Protein AF-A0A350YGI4-F1 (afdb_monomer)

Nearest PDB structures (foldseek):
  2v0o-assembly2_C  TM=2.510E-01  e=1.007E+00  Homo sapiens
  6h2f-assembly1_H  TM=2.003E-01  e=8.026E+00  Aeromonas hydrophila subsp. hydrophila AL09-71
  8r5s-assembly1_B  TM=1.679E-01  e=8.026E+00  unidentified

Foldseek 3Di:
DPDLVVLLVVLQVVLCVVCVVVVHHADPALLSSLVVLVVVVCVLLLLVANPQLQAFDDFDDQPQPVVLLVVLVVQLVVLLVQADPVLVVCLVVLVVQVPPPQNPPDDDQQQRPVPRHGSPDDPVNNVVSVVSNVSCPSNVVSLVSNLVSLVVRLVSLVVSLVNLVRLQRNNVVDDPVVCVVSVNDLVSLCVQFVDVVLSVQLVVLNVQLVVLSVQLNVLSVLLSVVSVVCNVCVSPDDPPPSNVVSVVSNVVSSVVNVVSSVSSVVSVVSSCPSNVVSSCVVSVPPCSVVSSVCSVCSVVVVVVVVVVVVVVVVVVVVVVVVVVVLLVLLVVQQVVFVLLQVQLQVQQCLQPPLDQKGWGTWHAPDSPGDPHIFGKIWHHPDSVNPPTDIDGCVVDPDPQSVLSSVLSSVLSVCLVVPPQEDEAECSDDPVPPPRLVSCLPRVVVVCVVSNYHYHYHDPPPVSLVSNCVVCVVVVDWRWDWDDPDVVVDIDIDGPPPPLVVLLVQLVVQLQDPDQVSVLVSLVSLLVSLLVLLLLLVQVVCVVVPNVPRDSCVCPPPHCVVCLVVSLVSPPPDPCLSVQSVQLNVQSVCSNDPDRGHDSVSSVSSSVSSVVSCVVRVD

Solvent-accessible surface area (backbone atoms only — not comparable to full-atom values): 33927 Å² total; per-residue (Å²): 112,96,46,70,70,47,42,49,52,50,44,38,52,50,54,40,55,50,31,50,76,69,75,41,88,63,57,95,48,48,61,56,36,32,49,53,51,51,51,52,48,50,57,51,35,42,72,76,46,49,66,73,35,68,46,56,48,74,70,61,84,80,76,71,66,60,67,59,41,52,50,29,49,53,50,30,56,54,39,52,72,75,48,59,69,67,59,67,74,40,42,67,60,49,52,56,60,72,65,43,83,85,69,72,87,85,72,71,68,34,55,27,90,88,79,69,41,74,58,58,48,29,73,70,52,49,50,51,45,52,49,53,49,58,70,39,50,64,33,53,52,26,51,52,49,33,52,50,45,48,51,55,46,48,53,49,50,49,52,35,54,60,32,49,68,42,39,52,30,40,60,78,72,50,53,72,66,62,36,49,77,51,63,56,44,71,69,54,49,47,73,55,29,85,57,55,67,49,54,52,49,32,54,52,35,52,52,52,40,54,52,36,50,52,52,29,54,50,32,44,53,53,30,47,51,45,52,51,53,43,64,78,36,53,94,78,59,78,70,58,65,64,42,52,53,31,50,52,45,31,55,53,35,46,56,52,33,54,55,42,52,51,55,34,48,53,36,48,52,67,42,44,56,55,40,48,52,50,41,24,62,78,57,70,47,73,66,49,66,58,50,36,54,47,51,69,35,50,69,61,50,46,55,53,52,50,54,49,52,54,50,54,50,50,51,55,51,50,57,50,50,53,52,51,49,53,53,50,54,43,50,55,50,51,52,52,29,52,57,50,19,57,40,23,35,53,41,35,43,36,42,52,60,77,48,32,64,40,73,59,37,45,42,61,71,39,91,84,46,87,86,48,70,39,47,36,21,31,43,21,92,39,66,85,46,53,84,52,47,77,43,53,38,89,82,69,51,50,74,69,51,49,49,49,47,52,50,13,46,52,50,31,50,40,60,73,71,61,45,68,55,48,79,36,75,49,82,65,58,86,86,48,68,90,35,45,65,27,41,59,42,52,40,48,50,52,40,48,73,73,62,26,47,81,43,80,46,66,88,45,64,66,60,56,48,51,37,48,65,74,39,42,94,72,69,63,87,66,72,46,84,44,68,90,40,89,87,84,40,77,42,81,41,66,72,84,55,61,58,65,53,37,54,54,60,21,65,76,29,30,77,49,90,50,66,65,47,28,21,53,18,22,42,36,48,43,52,37,53,40,49,51,43,38,54,54,52,28,52,51,39,39,74,74,68,39,84,78,58,48,66,71,82,49,65,97,60,56,55,82,83,51,41,67,65,43,42,72,68,40,73,92,42,92,59,47,41,56,45,55,50,50,29,51,60,48,24,60,44,19,80,46,102,51,81,54,58,50,52,66,50,48,51,48,27,53,50,47,50,53,51,50,43,57,73,72,76,105

Mean predicted aligned error: 18.17 Å

Secondary structure (DSSP, 8-state):
--SHHHHHHHHHHHHHHHHHHTTPPPPSSHHHHHHHHHHHHHHHHHHH--GGGG--PPPPPP---HHHHHHHHHHHHHHHHHS-HHHHHHHHHHHHHHT-GGGSS-PPPB--TTT--TT-B-HHHHHHHHHHHHHHHHHHHHHHHHHHHHHHHHHHHHHHHHHHHHHS-HHHHS-HHHHHHTT--HHHHHHH-S-HHHHHHHHHHHHHHHHHHHHHHHHHHHHHHHHHHHHHTTTT---HHHHHHHHHHHHHHHHHHHHHHHHHHHHHHHHHHHHHHHHHHHHT-TTHHHHHHHHH-HHHHHHHHHHHHHHHHHHHHHHHHHHHHHHHHHHHHHHHHHHHHHHHHHHHHHHSTT-SEEEEEEEESSTT-SS-EEEEEEE-SSTT--SPEEEEHHHH--HHHHHHHHHHHHHHHHHHTT-SEEEEESSS-TT-TTTHHHIIIIIHHHHHHTT-EEEEE-S-HHHHHHHHHHTGGGT---EEEEEEETTTEEEEEETT-HHHHHHHHHHHHTT-S-HHHHHHHHHHHHHHHHHHHHHHHHHHHHHTT-TT--GGGGTT--HHHHHHHHHHH--S-TTHHHHHHHHHHHHSSTTTTSPPPPHHHHHHHHHHHHHHHHHHT-

pLDDT: mean 87.05, std 8.18, range [54.84, 96.88]

Radius of gyration: 60.34 Å; Cα contacts (8 Å, |Δi|>4): 623; chains: 1; bounding box: 85×115×172 Å

Sequence (618 aa):
SKSMTDLERNLLAATTAFLQNLSIPPQELRDQQADQIEQELRDRQGKSFPLDLFARSTLSAWTGNLSVLNHSIKNFLAERAKINEETRRLVDLFKAALSISELSDGHSDIDCPLCGTADALTRFRIDVIREQVKNTEAYQTAEKSIKLAVQEIDTSLSMLSDSLEGTLPKCLRVSSHARRKRGFTIARLRELVPDDSVVSEWVSRSRLMVREHTSLKKSIAVARTCLHKMIDLLNIWDDSTTLFLALNKVTAEQSSYEKINQLYGQASQSLAGPLKGVVEESTKTKGWDELIVLARNPARLWDALQKMAEYDLKIKNLDKALKEIDTGNGKVADEKFSEMSSDVKTWWDYLRPCEPTFFEAVQRRSTKARRNIDIKVGLAANEDRSNPKFRDAIAVFSQSQLHCLGLSMFLARSVQEKAGFIILDDPVLASDDDFRPNFASTVIEGLLNEGVQVIVLTQDHSSWKDIGHRWEHKNVAQFQIVRNDPVLGTEIRNQNDGLATMLAKASSIIKSHDIEQRKDGATIIRQAVERFGKELLVRKRCADGDSMASITDYDGKTFGEFSNSVYQLLTRDAAHPGKLRAAYTYVTPGPHDDTPPSTTQLSMALGDLKKLKRDYLD

Structure (mmCIF, N/CA/C/O backbone):
data_AF-A0A350YGI4-F1
#
_entry.id   AF-A0A350YGI4-F1
#
loop_
_atom_site.group_PDB
_atom_site.id
_atom_site.type_symbol
_atom_site.label_atom_id
_atom_site.label_alt_id
_atom_site.label_comp_id
_atom_site.label_asym_id
_atom_site.label_entity_id
_atom_site.label_seq_id
_atom_site.pdbx_PDB_ins_code
_atom_site.Cartn_x
_atom_site.Cartn_y
_atom_site.Cartn_z
_atom_site.occupancy
_atom_site.B_iso_or_equiv
_atom_site.auth_seq_id
_atom_site.auth_comp_id
_atom_site.auth_asym_id
_atom_site.auth_atom_id
_atom_site.pdbx_PDB_model_num
ATOM 1 N N . SER A 1 1 ? -11.377 21.800 -14.223 1.00 62.00 1 SER A N 1
ATOM 2 C CA . SER A 1 1 ? -11.977 21.835 -15.573 1.00 62.00 1 SER A CA 1
ATOM 3 C C . SER A 1 1 ? -13.054 20.775 -15.675 1.00 62.00 1 SER A C 1
ATOM 5 O O . SER A 1 1 ? -12.848 19.710 -15.110 1.00 62.00 1 SER A O 1
ATOM 7 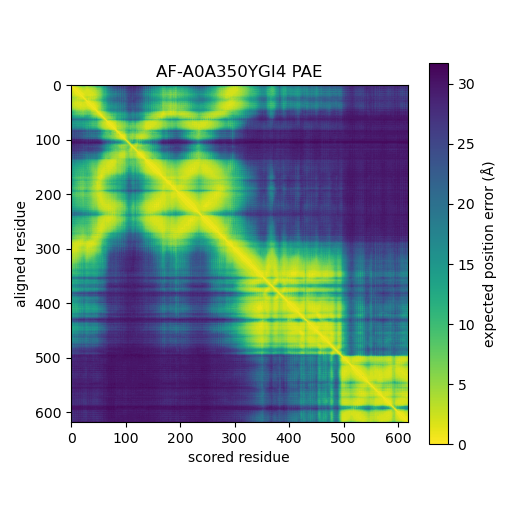N N . LYS A 1 2 ? -14.201 21.056 -16.310 1.00 77.25 2 LYS A N 1
ATOM 8 C CA . LYS A 1 2 ? -15.313 20.088 -16.424 1.00 77.25 2 LYS A CA 1
ATOM 9 C C . LYS A 1 2 ? -15.176 19.174 -17.649 1.00 77.25 2 LYS A C 1
ATOM 11 O O . LYS A 1 2 ? -15.769 18.104 -17.676 1.00 77.25 2 LYS A O 1
ATOM 16 N N . SER A 1 3 ? -14.357 19.572 -18.620 1.00 88.19 3 SER A N 1
ATOM 17 C CA . SER A 1 3 ? -14.031 18.822 -19.834 1.00 88.19 3 SER A CA 1
ATOM 18 C C . SER A 1 3 ? -12.552 18.990 -20.210 1.00 88.19 3 SER A C 1
ATOM 20 O O . SER A 1 3 ? -11.892 19.924 -19.736 1.00 88.19 3 SER A O 1
ATOM 22 N N . MET A 1 4 ? -12.044 18.129 -21.100 1.00 88.56 4 MET A N 1
ATOM 23 C CA . MET A 1 4 ? -10.710 18.275 -21.701 1.00 88.56 4 MET A CA 1
ATOM 24 C C . MET A 1 4 ? -10.573 19.623 -22.428 1.00 88.56 4 MET A C 1
ATOM 26 O O . MET A 1 4 ? -9.585 20.326 -22.239 1.00 88.56 4 MET A O 1
ATOM 30 N N . THR A 1 5 ? -11.612 20.053 -23.146 1.00 89.94 5 THR A N 1
ATOM 31 C CA . THR A 1 5 ? -11.666 21.366 -23.809 1.00 89.94 5 THR A CA 1
ATOM 32 C C . THR A 1 5 ? -11.569 22.541 -22.832 1.00 89.94 5 THR A C 1
ATOM 34 O O . THR A 1 5 ? -10.941 23.553 -23.137 1.00 89.94 5 THR A O 1
ATOM 37 N N . ASP A 1 6 ? -12.135 22.423 -21.626 1.00 90.50 6 ASP A N 1
ATOM 38 C CA . ASP A 1 6 ? -11.976 23.458 -20.595 1.00 90.50 6 ASP A CA 1
ATOM 39 C C . ASP A 1 6 ? -10.561 23.465 -20.005 1.00 90.50 6 ASP A C 1
ATOM 41 O O . ASP A 1 6 ? -10.057 24.519 -19.628 1.00 90.50 6 ASP A O 1
ATOM 45 N N . LEU A 1 7 ? -9.916 22.298 -19.893 1.00 91.44 7 LEU A N 1
ATOM 46 C CA . LEU A 1 7 ? -8.529 22.200 -19.440 1.00 91.44 7 LEU A CA 1
ATOM 47 C C . LEU A 1 7 ? -7.585 22.878 -20.428 1.00 91.44 7 LEU A C 1
ATOM 49 O O . LEU A 1 7 ? -6.754 23.677 -20.009 1.00 91.44 7 LEU A O 1
ATOM 53 N N . GLU A 1 8 ? -7.748 22.607 -21.718 1.00 91.44 8 GLU A N 1
ATOM 54 C CA . GLU A 1 8 ? -6.948 23.237 -22.765 1.00 91.44 8 GLU A CA 1
ATOM 55 C C . GLU A 1 8 ? -7.138 24.753 -22.794 1.00 91.44 8 GLU A C 1
ATOM 57 O O . GLU A 1 8 ? -6.152 25.485 -22.854 1.00 91.44 8 GLU A O 1
ATOM 62 N N . ARG A 1 9 ? -8.383 25.231 -22.658 1.00 92.19 9 ARG A N 1
ATOM 63 C CA . ARG A 1 9 ? -8.683 26.667 -22.560 1.00 92.19 9 ARG A CA 1
ATOM 64 C C . ARG A 1 9 ? -8.012 27.311 -21.345 1.00 92.19 9 ARG A C 1
ATOM 66 O O . ARG A 1 9 ? -7.443 28.392 -21.461 1.00 92.19 9 ARG A O 1
ATOM 73 N N . ASN A 1 10 ? -8.054 26.648 -20.190 1.00 92.19 10 ASN A N 1
ATOM 74 C CA . ASN A 1 10 ? -7.432 27.151 -18.963 1.00 92.19 10 ASN A CA 1
ATOM 75 C C . ASN A 1 10 ? -5.902 27.147 -19.045 1.00 92.19 10 ASN A C 1
ATOM 77 O O . ASN A 1 10 ? -5.275 28.092 -18.575 1.00 92.19 10 ASN A O 1
ATOM 81 N N . LEU A 1 11 ? -5.303 26.120 -19.655 1.00 92.38 11 LEU A N 1
ATOM 82 C CA . LEU A 1 11 ? -3.862 26.072 -19.904 1.00 92.38 11 LEU A CA 1
ATOM 83 C C . LEU A 1 11 ? -3.431 27.196 -20.846 1.00 92.38 11 LEU A C 1
ATOM 85 O O . LEU A 1 11 ? -2.478 27.894 -20.523 1.00 92.38 11 LEU A O 1
ATOM 89 N N . LEU A 1 12 ? -4.165 27.417 -21.942 1.00 93.31 12 LEU A N 1
ATOM 90 C CA . LEU A 1 12 ? -3.911 28.524 -22.864 1.00 93.31 12 LEU A CA 1
ATOM 91 C C . LEU A 1 12 ? -4.023 29.884 -22.159 1.00 93.31 12 LEU A C 1
ATOM 93 O O . LEU A 1 12 ? -3.164 30.745 -22.331 1.00 93.31 12 LEU A O 1
ATOM 97 N N . ALA A 1 13 ? -5.050 30.086 -21.329 1.00 93.50 13 ALA A N 1
ATOM 98 C CA . ALA A 1 13 ? -5.198 31.314 -20.550 1.00 93.50 13 ALA A CA 1
ATOM 99 C C . ALA A 1 13 ? -4.044 31.505 -19.549 1.00 93.50 13 ALA A C 1
ATOM 101 O O . ALA A 1 13 ? -3.538 32.617 -19.399 1.00 93.50 13 ALA A O 1
ATOM 102 N N . ALA A 1 14 ? -3.594 30.427 -18.899 1.00 93.00 14 ALA A N 1
ATOM 103 C CA . ALA A 1 14 ? -2.477 30.459 -17.962 1.00 93.00 14 ALA A CA 1
ATOM 104 C C . ALA A 1 14 ? -1.150 30.798 -18.658 1.00 93.00 14 ALA A C 1
ATOM 106 O O . ALA A 1 14 ? -0.432 31.677 -18.184 1.00 93.00 14 ALA A O 1
ATOM 107 N N . THR A 1 15 ? -0.838 30.166 -19.795 1.00 94.50 15 THR A N 1
ATOM 108 C CA . THR A 1 15 ? 0.368 30.479 -20.581 1.00 94.50 15 THR A CA 1
ATOM 109 C C . THR A 1 15 ? 0.313 31.890 -21.171 1.00 94.50 15 THR A C 1
ATOM 111 O O . THR A 1 15 ? 1.327 32.585 -21.173 1.00 94.50 15 THR A O 1
ATOM 114 N N . THR A 1 16 ? -0.874 32.366 -21.562 1.00 94.50 16 THR A N 1
ATOM 115 C CA . THR A 1 16 ? -1.091 33.742 -22.040 1.00 94.50 16 THR A CA 1
ATOM 116 C C . THR A 1 16 ? -0.793 34.762 -20.941 1.00 94.50 16 THR A C 1
ATOM 118 O O . THR A 1 16 ? 0.024 35.659 -21.141 1.00 94.50 16 THR A O 1
ATOM 121 N N . ALA A 1 17 ? -1.414 34.611 -19.766 1.00 94.31 17 ALA A N 1
ATOM 122 C CA . ALA A 1 17 ? -1.199 35.505 -18.628 1.00 94.31 17 ALA A CA 1
ATOM 123 C C . ALA A 1 17 ? 0.266 35.489 -18.169 1.00 94.31 17 ALA A C 1
ATOM 125 O O . ALA A 1 17 ? 0.836 36.518 -17.807 1.00 94.31 17 ALA A O 1
ATOM 126 N N . PHE A 1 18 ? 0.894 34.317 -18.224 1.00 93.56 18 PHE A N 1
ATOM 127 C CA . PHE A 1 18 ? 2.299 34.157 -17.903 1.00 93.56 18 PHE A CA 1
ATOM 128 C C . PHE A 1 18 ? 3.213 34.921 -18.871 1.00 93.56 18 PHE A C 1
ATOM 130 O O . PHE A 1 18 ? 4.037 35.709 -18.417 1.00 93.56 18 PHE A O 1
ATOM 137 N N . LEU A 1 19 ? 3.037 34.767 -20.187 1.00 93.50 19 LEU A N 1
ATOM 138 C CA . LEU A 1 19 ? 3.810 35.505 -21.197 1.00 93.50 19 LEU A CA 1
ATOM 139 C C . LEU A 1 19 ? 3.591 37.023 -21.106 1.00 93.50 19 LEU A C 1
ATOM 141 O O . LEU A 1 19 ? 4.553 37.787 -21.191 1.00 93.50 19 LEU A O 1
ATOM 145 N N . GLN A 1 20 ? 2.357 37.463 -20.839 1.00 93.69 20 GLN A N 1
ATOM 146 C CA . GLN A 1 20 ? 2.038 38.875 -20.605 1.00 93.69 20 GLN A CA 1
ATOM 147 C C . GLN A 1 20 ? 2.779 39.445 -19.388 1.00 93.69 20 GLN A C 1
ATOM 149 O O . GLN A 1 20 ? 3.330 40.540 -19.474 1.00 93.69 20 GLN A O 1
ATOM 154 N N . ASN A 1 21 ? 2.872 38.692 -18.286 1.00 92.69 21 ASN A N 1
ATOM 155 C CA . ASN A 1 21 ? 3.658 39.092 -17.109 1.00 92.69 21 ASN A CA 1
ATOM 156 C C . ASN A 1 21 ? 5.163 39.204 -17.401 1.00 92.69 21 ASN A C 1
ATOM 158 O O . ASN A 1 21 ? 5.882 39.905 -16.690 1.00 92.69 21 ASN A O 1
ATOM 162 N N . LEU A 1 22 ? 5.650 38.517 -18.435 1.00 90.44 22 LEU A N 1
ATOM 163 C CA . LEU A 1 22 ? 7.030 38.612 -18.914 1.00 90.44 22 LEU A CA 1
ATOM 164 C C . LEU A 1 22 ? 7.217 39.704 -19.978 1.00 90.44 22 LEU A C 1
ATOM 166 O O . LEU A 1 22 ? 8.330 39.865 -20.475 1.00 90.44 22 LEU A O 1
ATOM 170 N N . SER A 1 23 ? 6.161 40.454 -20.312 1.00 92.69 23 SER A N 1
ATOM 171 C CA . SER A 1 23 ? 6.132 41.448 -21.392 1.00 92.69 23 SER A CA 1
ATOM 172 C C . SER A 1 23 ? 6.437 40.861 -22.778 1.00 92.69 23 SER A C 1
ATOM 174 O O . SER A 1 23 ? 6.967 41.554 -23.646 1.00 92.69 23 SER A O 1
ATOM 176 N N . ILE A 1 24 ? 6.102 39.585 -22.999 1.00 92.25 24 ILE A N 1
ATOM 177 C CA . ILE A 1 24 ? 6.249 38.896 -24.286 1.00 92.25 24 ILE A CA 1
ATOM 178 C C . ILE A 1 24 ? 4.864 38.804 -24.940 1.00 92.25 24 ILE A C 1
ATOM 180 O O . ILE A 1 24 ? 3.936 38.303 -24.300 1.00 92.25 24 ILE A O 1
ATOM 184 N N . PRO A 1 25 ? 4.684 39.256 -26.198 1.00 92.19 25 PRO A N 1
ATOM 185 C CA . PRO A 1 25 ? 3.403 39.131 -26.884 1.00 92.19 25 PRO A CA 1
ATOM 186 C C . PRO A 1 25 ? 3.075 37.641 -27.115 1.00 92.19 25 PRO A C 1
ATOM 188 O O . PRO A 1 25 ? 3.847 36.948 -27.789 1.00 92.19 25 PRO A O 1
ATOM 191 N N . PRO A 1 26 ? 1.966 37.124 -26.553 1.00 92.00 26 PRO A N 1
ATOM 192 C CA . PRO A 1 26 ? 1.618 35.713 -26.658 1.00 92.00 26 PRO A CA 1
ATOM 193 C C . PRO A 1 26 ? 1.122 35.367 -28.067 1.00 92.00 26 PRO A C 1
ATOM 195 O O . PRO A 1 26 ? 0.329 36.106 -28.649 1.00 92.00 26 PRO A O 1
ATOM 198 N N . GLN A 1 27 ? 1.570 34.233 -28.607 1.00 92.06 27 GLN A N 1
ATOM 199 C CA . GLN A 1 27 ? 1.040 33.674 -29.857 1.00 92.06 27 GLN A CA 1
ATOM 200 C C . GLN A 1 27 ? -0.354 33.055 -29.657 1.00 92.06 27 GLN A C 1
ATOM 202 O O . GLN A 1 27 ? -0.778 32.821 -28.529 1.00 92.06 27 GLN A O 1
ATOM 207 N N . GLU A 1 28 ? -1.092 32.796 -30.738 1.00 87.56 28 GLU A N 1
ATOM 208 C CA . GLU A 1 28 ? -2.490 32.339 -30.651 1.00 87.56 28 GLU A CA 1
ATOM 209 C C . GLU A 1 28 ? -2.624 30.886 -30.173 1.00 87.56 28 GLU A C 1
ATOM 211 O O . GLU A 1 28 ? -3.561 30.550 -29.446 1.00 87.56 28 GLU A O 1
ATOM 216 N N . LEU A 1 29 ? -1.688 30.015 -30.562 1.00 90.06 29 LEU A N 1
ATOM 217 C CA . LEU A 1 29 ? -1.738 28.593 -30.230 1.00 90.06 29 LEU A CA 1
ATOM 218 C C . LEU A 1 29 ? -0.967 28.285 -28.943 1.00 90.06 29 LEU A C 1
ATOM 220 O O . LEU A 1 29 ? 0.121 28.795 -28.694 1.00 90.06 29 LEU A O 1
ATOM 224 N N . ARG A 1 30 ? -1.498 27.361 -28.142 1.00 90.94 30 ARG A N 1
ATOM 225 C CA . ARG A 1 30 ? -0.885 26.922 -26.878 1.00 90.94 30 ARG A CA 1
ATOM 226 C C . ARG A 1 30 ? 0.520 26.344 -27.068 1.00 90.94 30 ARG A C 1
ATOM 228 O O . ARG A 1 30 ? 1.414 26.676 -26.300 1.00 90.94 30 ARG A O 1
ATOM 235 N N . ASP A 1 31 ? 0.719 25.487 -28.069 1.00 89.38 31 ASP A N 1
ATOM 236 C CA . ASP A 1 31 ? 2.020 24.836 -28.291 1.00 89.38 31 ASP A CA 1
ATOM 237 C C . ASP A 1 31 ? 3.087 25.863 -28.698 1.00 89.38 31 ASP A C 1
ATOM 239 O O . ASP A 1 31 ? 4.214 25.819 -28.217 1.00 89.38 31 ASP A O 1
ATOM 243 N N . GLN A 1 32 ? 2.681 26.868 -29.474 1.00 91.69 32 GLN A N 1
ATOM 244 C CA . GLN A 1 32 ? 3.494 28.033 -29.810 1.00 91.69 32 GLN A CA 1
ATOM 245 C C . GLN A 1 32 ? 3.832 28.889 -28.580 1.00 91.69 32 GLN A C 1
ATOM 247 O O . GLN A 1 32 ? 4.976 29.300 -28.405 1.00 91.69 32 GLN A O 1
ATOM 252 N N . GLN A 1 33 ? 2.867 29.130 -27.686 1.00 93.19 33 GLN A N 1
ATOM 253 C CA . GLN A 1 33 ? 3.138 29.805 -26.414 1.00 93.19 33 GLN A CA 1
ATOM 254 C C . GLN A 1 33 ? 4.095 28.990 -25.529 1.00 93.19 33 GLN A C 1
ATOM 256 O O . GLN A 1 33 ? 4.968 29.565 -24.884 1.00 93.19 33 GLN A O 1
ATOM 261 N N . ALA A 1 34 ? 3.982 27.658 -25.516 1.00 92.56 34 ALA A N 1
ATOM 262 C CA . ALA A 1 34 ? 4.926 26.790 -24.815 1.00 92.56 34 ALA A CA 1
ATOM 263 C C . ALA A 1 34 ? 6.344 26.897 -25.405 1.00 92.56 34 ALA A C 1
ATOM 265 O O . ALA A 1 34 ? 7.304 26.968 -24.639 1.00 92.56 34 ALA A O 1
ATOM 266 N N . ASP A 1 35 ? 6.478 26.991 -26.733 1.00 92.62 35 ASP A N 1
ATOM 267 C CA . ASP A 1 35 ? 7.762 27.253 -27.397 1.00 92.62 35 ASP A CA 1
ATOM 268 C C . ASP A 1 35 ? 8.332 28.634 -27.014 1.00 92.62 35 ASP A C 1
ATOM 270 O O . ASP A 1 35 ? 9.530 28.749 -26.752 1.00 92.62 35 ASP A O 1
ATOM 274 N N . GLN A 1 36 ? 7.493 29.677 -26.912 1.00 93.38 36 GLN A N 1
ATOM 275 C CA . GLN A 1 36 ? 7.917 31.008 -26.446 1.00 93.38 36 GLN A CA 1
ATOM 276 C C . GLN A 1 36 ? 8.424 30.975 -24.998 1.00 93.38 36 GLN A C 1
ATOM 278 O O . GLN A 1 36 ? 9.467 31.558 -24.698 1.00 93.38 36 GLN A O 1
ATOM 283 N N . ILE A 1 37 ? 7.707 30.282 -24.106 1.00 93.12 37 ILE A N 1
ATOM 284 C CA . ILE A 1 37 ? 8.109 30.125 -22.702 1.00 93.12 37 ILE A CA 1
ATOM 285 C C . ILE A 1 37 ? 9.420 29.339 -22.610 1.00 93.12 37 ILE A C 1
ATOM 287 O O . ILE A 1 37 ? 10.306 29.725 -21.851 1.00 93.12 37 ILE A O 1
ATOM 291 N N . GLU A 1 38 ? 9.576 28.269 -23.391 1.00 92.62 38 GLU A N 1
ATOM 292 C CA . GLU A 1 38 ? 10.807 27.477 -23.418 1.00 92.62 38 GLU A CA 1
ATOM 293 C C . GLU A 1 38 ? 11.998 28.271 -23.969 1.00 92.62 38 GLU A C 1
ATOM 295 O O . GLU A 1 38 ? 13.108 28.169 -23.442 1.00 92.62 38 GLU A O 1
ATOM 300 N N . GLN A 1 39 ? 11.787 29.083 -25.003 1.00 90.56 39 GLN A N 1
ATOM 301 C CA . GLN A 1 39 ? 12.831 29.942 -25.549 1.00 90.56 39 GLN A CA 1
ATOM 302 C C . GLN A 1 39 ? 13.278 30.988 -24.519 1.00 90.56 39 GLN A C 1
ATOM 304 O O . GLN A 1 39 ? 14.473 31.104 -24.246 1.00 90.56 39 GLN A O 1
ATOM 309 N N . GLU A 1 40 ? 12.335 31.674 -23.870 1.00 91.19 40 GLU A N 1
ATOM 310 C CA . GLU A 1 40 ? 12.646 32.647 -22.817 1.00 91.19 40 GLU A CA 1
ATOM 311 C C . GLU A 1 40 ? 13.313 31.980 -21.602 1.00 91.19 40 GLU A C 1
ATOM 313 O O . GLU A 1 40 ? 14.251 32.533 -21.020 1.00 91.19 40 GLU A O 1
ATOM 318 N N . LEU A 1 41 ? 12.882 30.768 -21.232 1.00 89.44 41 LEU A N 1
ATOM 319 C CA . LEU A 1 41 ? 13.516 29.966 -20.186 1.00 89.44 41 LEU A CA 1
ATOM 320 C C . LEU A 1 41 ? 14.991 29.718 -20.512 1.00 89.44 41 LEU A C 1
ATOM 322 O O . LEU A 1 41 ? 15.863 29.991 -19.683 1.00 89.44 41 LEU A O 1
ATOM 326 N N . ARG A 1 42 ? 15.281 29.249 -21.732 1.00 85.75 42 ARG A N 1
ATOM 327 C CA . ARG A 1 42 ? 16.650 29.000 -22.205 1.00 85.75 42 ARG A CA 1
ATOM 328 C C . ARG A 1 42 ? 17.482 30.278 -22.225 1.00 85.75 42 ARG A C 1
ATOM 330 O O . ARG A 1 42 ? 18.641 30.238 -21.814 1.00 85.75 42 ARG A O 1
ATOM 337 N N . ASP A 1 43 ? 16.907 31.401 -22.641 1.00 86.50 43 ASP A N 1
ATOM 338 C CA . ASP A 1 43 ? 17.606 32.686 -22.696 1.00 86.50 43 ASP A CA 1
ATOM 339 C C . ASP A 1 43 ? 17.929 33.227 -21.294 1.00 86.50 43 ASP A C 1
ATOM 341 O O . ASP A 1 43 ? 19.028 33.741 -21.060 1.00 86.50 43 ASP A O 1
ATOM 345 N N . ARG A 1 44 ? 17.022 33.064 -20.322 1.00 88.25 44 ARG A N 1
ATOM 346 C CA . ARG A 1 44 ? 17.257 33.440 -18.916 1.00 88.25 44 ARG A CA 1
ATOM 347 C C . ARG A 1 44 ? 18.269 32.534 -18.235 1.00 88.25 44 ARG A C 1
ATOM 349 O O . ARG A 1 44 ? 19.218 33.031 -17.629 1.00 88.25 44 ARG A O 1
ATOM 356 N N . GLN A 1 45 ? 18.100 31.220 -18.357 1.00 85.62 45 GLN A N 1
ATOM 357 C CA . GLN A 1 45 ? 19.024 30.248 -17.776 1.00 85.62 45 GLN A CA 1
ATOM 358 C C . GLN A 1 45 ? 20.410 30.367 -18.410 1.00 85.62 45 GLN A C 1
ATOM 360 O O . GLN A 1 45 ? 21.400 30.420 -17.687 1.00 85.62 45 GLN A O 1
ATOM 365 N N . GLY A 1 46 ? 20.489 30.537 -19.733 1.00 80.44 46 GLY A N 1
ATOM 366 C CA . GLY A 1 46 ? 21.738 30.698 -20.475 1.00 80.44 46 GLY A CA 1
ATOM 367 C C . GLY A 1 46 ? 22.557 31.933 -20.083 1.00 80.44 46 GLY A C 1
ATOM 368 O O . GLY A 1 46 ? 23.780 31.903 -20.220 1.00 80.44 46 GLY A O 1
ATOM 369 N N . LYS A 1 47 ? 21.918 32.987 -19.551 1.00 81.94 47 LYS A N 1
ATOM 370 C CA . LYS A 1 47 ? 22.604 34.155 -18.963 1.00 81.94 47 LYS A CA 1
ATOM 371 C C . LYS A 1 47 ? 23.244 33.851 -17.604 1.00 81.94 47 LYS A C 1
ATOM 373 O O . LYS A 1 47 ? 24.246 34.474 -17.269 1.00 81.94 47 LYS A O 1
ATOM 378 N N . SER A 1 48 ? 22.684 32.914 -16.834 1.00 84.75 48 SER A N 1
ATOM 379 C CA . SER A 1 48 ? 23.222 32.489 -15.532 1.00 84.75 48 SER A CA 1
ATOM 380 C C . SER A 1 48 ? 24.267 31.378 -15.692 1.00 84.75 48 SER A C 1
ATOM 382 O O . SER A 1 48 ? 25.404 31.508 -15.230 1.00 84.75 48 SER A O 1
ATOM 384 N N . PHE A 1 49 ? 23.909 30.303 -16.401 1.00 86.94 49 PHE A N 1
ATOM 385 C CA . PHE A 1 49 ? 24.804 29.203 -16.741 1.00 86.94 49 PHE A CA 1
ATOM 386 C C . PHE A 1 49 ? 24.313 28.440 -17.992 1.00 86.94 49 PHE A C 1
ATOM 388 O O . PHE A 1 49 ? 23.133 28.099 -18.082 1.00 86.94 49 PHE A O 1
ATOM 395 N N . PRO A 1 50 ? 25.188 28.099 -18.960 1.00 86.06 50 PRO A N 1
ATOM 396 C CA . PRO A 1 50 ? 24.781 27.468 -20.220 1.00 86.06 50 PRO A CA 1
ATOM 397 C C . PRO A 1 50 ? 24.503 25.959 -20.060 1.00 86.06 50 PRO A C 1
ATOM 399 O O . PRO A 1 50 ? 25.324 25.111 -20.424 1.00 86.06 50 PRO A O 1
ATOM 402 N N . LEU A 1 51 ? 23.334 25.616 -19.509 1.00 85.62 51 LEU A N 1
ATOM 403 C CA . LEU A 1 51 ? 22.886 24.233 -19.280 1.00 85.62 51 LEU A CA 1
ATOM 404 C C . LEU A 1 51 ? 22.752 23.411 -20.577 1.00 85.62 51 LEU A C 1
ATOM 406 O O . LEU A 1 51 ? 22.963 22.198 -20.567 1.00 85.62 51 LEU A O 1
ATOM 410 N N . ASP A 1 52 ? 22.496 24.059 -21.717 1.00 84.44 52 ASP A N 1
ATOM 411 C CA . ASP A 1 52 ? 22.427 23.419 -23.038 1.00 84.44 52 ASP A CA 1
ATOM 412 C C . ASP A 1 52 ? 23.729 22.706 -23.431 1.00 84.44 52 ASP A C 1
ATOM 414 O O . ASP A 1 52 ? 23.712 21.787 -24.252 1.00 84.44 52 ASP A O 1
ATOM 418 N N . LEU A 1 53 ? 24.865 23.096 -22.841 1.00 88.44 53 LEU A N 1
ATOM 419 C CA . LEU A 1 53 ? 26.154 22.468 -23.110 1.00 88.44 53 LEU A CA 1
ATOM 420 C C . LEU A 1 53 ? 26.243 21.022 -22.589 1.00 88.44 53 LEU A C 1
ATOM 422 O O . LEU A 1 53 ? 27.113 20.279 -23.040 1.00 88.44 53 LEU A O 1
ATOM 426 N N . PHE A 1 54 ? 25.341 20.580 -21.713 1.00 88.75 54 PHE A N 1
ATOM 427 C CA . PHE A 1 54 ? 25.258 19.173 -21.303 1.00 88.75 54 PHE A CA 1
ATOM 428 C C . PHE A 1 54 ? 24.478 18.290 -22.292 1.00 88.75 54 PHE A C 1
ATOM 430 O O . PHE A 1 54 ? 24.510 17.067 -22.171 1.00 88.75 54 PHE A O 1
ATOM 437 N N . ALA A 1 55 ? 23.809 18.874 -23.293 1.00 87.62 55 ALA A N 1
ATOM 438 C CA . ALA A 1 55 ? 22.980 18.126 -24.236 1.00 87.62 55 ALA A CA 1
ATOM 439 C C . ALA A 1 55 ? 23.792 17.133 -25.092 1.00 87.62 55 ALA A C 1
ATOM 441 O O . ALA A 1 55 ? 24.860 17.471 -25.623 1.00 87.62 55 ALA A O 1
ATOM 442 N N . ARG A 1 56 ? 23.238 15.927 -25.270 1.00 89.81 56 ARG A N 1
ATOM 443 C CA . ARG A 1 56 ? 23.792 14.804 -26.047 1.00 89.81 56 ARG A CA 1
ATOM 444 C C . ARG A 1 56 ? 22.680 13.914 -26.611 1.00 89.81 56 ARG A C 1
ATOM 446 O O . ARG A 1 56 ? 21.574 13.930 -26.075 1.00 89.81 56 ARG A O 1
ATOM 453 N N . SER A 1 57 ? 22.981 13.128 -27.642 1.00 88.38 57 SER A N 1
ATOM 454 C CA . SER A 1 57 ? 22.078 12.104 -28.186 1.00 88.38 57 SER A CA 1
ATOM 455 C C . SER A 1 57 ? 22.398 10.705 -27.651 1.00 88.38 57 SER A C 1
ATOM 457 O O . SER A 1 57 ? 23.447 10.465 -27.049 1.00 88.38 57 SER A O 1
ATOM 459 N N . THR A 1 58 ? 21.485 9.765 -27.880 1.00 86.38 58 THR A N 1
ATOM 460 C CA . THR A 1 58 ? 21.712 8.337 -27.643 1.00 86.38 58 THR A CA 1
ATOM 461 C C . THR A 1 58 ? 22.576 7.736 -28.751 1.00 86.38 58 THR A C 1
ATOM 463 O O . THR A 1 58 ? 22.504 8.168 -29.903 1.00 86.38 58 THR A O 1
ATOM 466 N N . LEU A 1 59 ? 23.400 6.747 -28.396 1.00 87.94 59 LEU A N 1
ATOM 467 C CA . LEU A 1 59 ? 24.151 5.957 -29.370 1.00 87.94 59 LEU A CA 1
ATOM 468 C C . LEU A 1 59 ? 23.210 4.940 -30.017 1.00 87.94 59 LEU A C 1
ATOM 470 O O . LEU A 1 59 ? 22.461 4.268 -29.310 1.00 87.94 59 LEU A O 1
ATOM 474 N N . SER A 1 60 ? 23.281 4.803 -31.336 1.00 84.50 60 SER A N 1
ATOM 475 C CA . SER A 1 60 ? 22.659 3.679 -32.037 1.00 84.50 60 SER A CA 1
ATOM 476 C C . SER A 1 60 ? 23.620 2.494 -32.018 1.00 84.50 60 SER A C 1
ATOM 478 O O . SER A 1 60 ? 24.731 2.603 -32.535 1.00 84.50 60 SER A O 1
ATOM 480 N N . ALA A 1 61 ? 23.216 1.386 -31.398 1.00 80.00 61 ALA A N 1
ATOM 481 C CA . ALA A 1 61 ? 24.064 0.205 -31.297 1.00 80.00 61 ALA A CA 1
ATOM 482 C C . ALA A 1 61 ? 24.324 -0.398 -32.685 1.00 80.00 61 ALA A C 1
ATOM 484 O O . ALA A 1 61 ? 23.394 -0.605 -33.467 1.00 80.00 61 ALA A O 1
ATOM 485 N N . TRP A 1 62 ? 25.584 -0.709 -32.983 1.00 87.31 62 TRP A N 1
ATOM 486 C CA . TRP A 1 62 ? 25.939 -1.458 -34.179 1.00 87.31 62 TRP A CA 1
ATOM 487 C C . TRP A 1 62 ? 25.768 -2.953 -33.926 1.00 87.31 62 TRP A C 1
ATOM 489 O O . TRP A 1 62 ? 26.300 -3.510 -32.970 1.00 87.31 62 TRP A O 1
ATOM 499 N N . THR A 1 63 ? 24.991 -3.601 -34.786 1.00 75.06 63 THR A N 1
ATOM 500 C CA . THR A 1 63 ? 24.635 -5.023 -34.688 1.00 75.06 63 THR A CA 1
ATOM 501 C C . THR A 1 63 ? 25.326 -5.873 -35.751 1.00 75.06 63 THR A C 1
ATOM 503 O O . THR A 1 63 ? 24.915 -7.012 -35.954 1.00 75.06 63 THR A O 1
ATOM 506 N N . GLY A 1 64 ? 26.326 -5.310 -36.450 1.00 72.62 64 GLY A N 1
ATOM 507 C CA . GLY A 1 64 ? 26.903 -5.811 -37.702 1.00 72.62 64 GLY A CA 1
ATOM 508 C C . GLY A 1 64 ? 26.829 -7.328 -37.876 1.00 72.62 64 GLY A C 1
ATOM 509 O O . GLY A 1 64 ? 27.325 -8.083 -37.042 1.00 72.62 64 GLY A O 1
ATOM 510 N N . ASN A 1 65 ? 26.214 -7.789 -38.970 1.00 82.12 65 ASN A N 1
ATOM 511 C CA . ASN A 1 65 ? 25.983 -9.213 -39.205 1.00 82.12 65 ASN A CA 1
ATOM 512 C C . ASN A 1 65 ? 27.265 -9.926 -39.678 1.00 82.12 65 ASN A C 1
ATOM 514 O O . ASN A 1 65 ? 27.401 -10.342 -40.831 1.00 82.12 65 ASN A O 1
ATOM 518 N N . LEU A 1 66 ? 28.228 -10.068 -38.763 1.00 87.50 66 LEU A N 1
ATOM 519 C CA . LEU A 1 66 ? 29.537 -10.675 -39.024 1.00 87.50 66 LEU A CA 1
ATOM 520 C C . LEU A 1 66 ? 29.420 -12.135 -39.483 1.00 87.50 66 LEU A C 1
ATOM 522 O O . LEU A 1 66 ? 30.297 -12.628 -40.191 1.00 87.50 66 LEU A O 1
ATOM 526 N N . SER A 1 67 ? 28.330 -12.818 -39.117 1.00 87.50 67 SER A N 1
ATOM 527 C CA . SER A 1 67 ? 28.063 -14.198 -39.528 1.00 87.50 67 SER A CA 1
ATOM 528 C C . SER A 1 67 ? 27.796 -14.314 -41.032 1.00 87.50 67 SER A C 1
ATOM 530 O O . SER A 1 67 ? 28.395 -15.164 -41.695 1.00 87.50 67 SER A O 1
ATOM 532 N N . VAL A 1 68 ? 26.981 -13.407 -41.584 1.00 88.75 68 VAL A N 1
ATOM 533 C CA . VAL A 1 68 ? 26.678 -13.343 -43.019 1.00 88.75 68 VAL A CA 1
ATOM 534 C C . VAL A 1 68 ? 27.921 -12.948 -43.805 1.00 88.75 68 VAL A C 1
ATOM 536 O O . VAL A 1 68 ? 28.243 -13.611 -44.788 1.00 88.75 68 VAL A O 1
ATOM 539 N N . LEU A 1 69 ? 28.688 -11.957 -43.336 1.00 90.38 69 LEU A N 1
ATOM 540 C CA . LEU A 1 69 ? 29.954 -11.590 -43.977 1.00 90.38 69 LEU A CA 1
ATOM 541 C C . LEU A 1 69 ? 30.940 -12.768 -44.007 1.00 90.38 69 LEU A C 1
ATOM 543 O O . LEU A 1 69 ? 31.548 -13.030 -45.041 1.00 90.38 69 LEU A O 1
ATOM 547 N N . ASN A 1 70 ? 31.082 -13.506 -42.903 1.00 91.75 70 ASN A N 1
ATOM 548 C CA . ASN A 1 70 ? 31.971 -14.669 -42.834 1.00 91.75 70 ASN A CA 1
ATOM 549 C C . ASN A 1 70 ? 31.540 -15.779 -43.798 1.00 91.75 70 ASN A C 1
ATOM 551 O O . ASN A 1 70 ? 32.381 -16.377 -44.469 1.00 91.75 70 ASN A O 1
ATOM 555 N N . HIS A 1 71 ? 30.235 -16.036 -43.900 1.00 92.06 71 HIS A N 1
ATOM 556 C CA . HIS A 1 71 ? 29.707 -16.996 -44.863 1.00 92.06 71 HIS A CA 1
ATOM 557 C C . HIS A 1 71 ? 29.984 -16.554 -46.308 1.00 92.06 71 HIS A C 1
ATOM 559 O O . HIS A 1 71 ? 30.524 -17.340 -47.085 1.00 92.06 71 HIS A O 1
ATOM 565 N N . SER A 1 72 ? 29.715 -15.288 -46.643 1.00 91.31 72 SER A N 1
ATOM 566 C CA . SER A 1 72 ? 29.981 -14.724 -47.971 1.00 91.31 72 SER A CA 1
ATOM 567 C C . SER A 1 72 ? 31.469 -14.742 -48.333 1.00 91.31 72 SER A C 1
ATOM 569 O O . SER A 1 72 ? 31.807 -15.099 -49.458 1.00 91.31 72 SER A O 1
ATOM 571 N N . ILE A 1 73 ? 32.366 -14.436 -47.385 1.00 91.44 73 ILE A N 1
ATOM 572 C CA . ILE A 1 73 ? 33.824 -14.535 -47.571 1.00 91.44 73 ILE A CA 1
ATOM 573 C C . ILE A 1 73 ? 34.237 -15.978 -47.865 1.00 91.44 73 ILE A C 1
ATOM 575 O O . ILE A 1 73 ? 34.929 -16.227 -48.850 1.00 91.44 73 ILE A O 1
ATOM 579 N N . LYS A 1 74 ? 33.804 -16.942 -47.044 1.00 91.00 74 LYS A N 1
ATOM 580 C CA . LYS A 1 74 ? 34.156 -18.357 -47.234 1.00 91.00 74 LYS A CA 1
ATOM 581 C C . LYS A 1 74 ? 33.637 -18.902 -48.560 1.00 91.00 74 LYS A C 1
ATOM 583 O O . LYS A 1 74 ? 34.384 -19.580 -49.260 1.00 91.00 74 LYS A O 1
ATOM 588 N N . ASN A 1 75 ? 32.390 -18.585 -48.909 1.00 90.38 75 ASN A N 1
ATOM 589 C CA . ASN A 1 75 ? 31.786 -19.005 -50.168 1.00 90.38 75 ASN A CA 1
ATOM 590 C C . ASN A 1 75 ? 32.534 -18.405 -51.368 1.00 90.38 75 ASN A C 1
ATOM 592 O O . ASN A 1 75 ? 32.919 -19.128 -52.278 1.00 90.38 75 ASN A O 1
ATOM 596 N N . PHE A 1 76 ? 32.832 -17.104 -51.334 1.00 90.75 76 PHE A N 1
ATOM 597 C CA . PHE A 1 76 ? 33.611 -16.447 -52.383 1.00 90.75 76 PHE A CA 1
ATOM 598 C C . PHE A 1 76 ? 35.004 -17.058 -52.551 1.00 90.75 76 PHE A C 1
ATOM 600 O O . PHE A 1 76 ? 35.397 -17.360 -53.674 1.00 90.75 76 PHE A O 1
ATOM 607 N N . LEU A 1 77 ? 35.742 -17.285 -51.459 1.00 88.94 77 LEU A N 1
ATOM 608 C CA . LEU A 1 77 ? 37.071 -17.902 -51.523 1.00 88.94 77 LEU A CA 1
ATOM 609 C C . LEU A 1 77 ? 37.012 -19.336 -52.077 1.00 88.94 77 LEU A C 1
ATOM 611 O O . LEU A 1 77 ? 37.881 -19.714 -52.863 1.00 88.94 77 LEU A O 1
ATOM 615 N N . ALA A 1 78 ? 35.981 -20.107 -51.716 1.00 87.69 78 ALA A N 1
ATOM 616 C CA . ALA A 1 78 ? 35.768 -21.461 -52.221 1.00 87.69 78 ALA A CA 1
ATOM 617 C C . ALA A 1 78 ? 35.432 -21.479 -53.721 1.00 87.69 78 ALA A C 1
ATOM 619 O O . ALA A 1 78 ? 36.043 -22.240 -54.467 1.00 87.69 78 ALA A O 1
ATOM 620 N N . GLU A 1 79 ? 34.513 -20.627 -54.183 1.00 86.69 79 GLU A N 1
ATOM 621 C CA . GLU A 1 79 ? 34.171 -20.524 -55.609 1.00 86.69 79 GLU A CA 1
ATOM 622 C C . GLU A 1 79 ? 35.330 -19.953 -56.434 1.00 86.69 79 GLU A C 1
ATOM 624 O O . GLU A 1 79 ? 35.598 -20.421 -57.539 1.00 86.69 79 GLU A O 1
ATOM 629 N N . ARG A 1 80 ? 36.094 -19.003 -55.879 1.00 86.44 80 ARG A N 1
ATOM 630 C CA . ARG A 1 80 ? 37.297 -18.458 -56.523 1.00 86.44 80 ARG A CA 1
ATOM 631 C C . ARG A 1 80 ? 38.357 -19.533 -56.763 1.00 86.44 80 ARG A C 1
ATOM 633 O O . ARG A 1 80 ? 39.018 -19.498 -57.795 1.00 86.44 80 ARG A O 1
ATOM 640 N N . ALA A 1 81 ? 38.515 -20.480 -55.837 1.00 85.31 81 ALA A N 1
ATOM 641 C CA . ALA A 1 81 ? 39.482 -21.572 -55.957 1.00 85.31 81 ALA A CA 1
ATOM 642 C C . ALA A 1 81 ? 39.106 -22.613 -57.028 1.00 85.31 81 ALA A C 1
ATOM 644 O O . ALA A 1 81 ? 39.983 -23.318 -57.520 1.00 85.31 81 ALA A O 1
ATOM 645 N N . LYS A 1 82 ? 37.824 -22.708 -57.410 1.00 82.88 82 LYS A N 1
ATOM 646 C CA . LYS A 1 82 ? 37.339 -23.651 -58.434 1.00 82.88 82 LYS A CA 1
ATOM 647 C C . LYS A 1 82 ? 37.598 -23.184 -59.869 1.00 82.88 82 LYS A C 1
ATOM 649 O O . LYS A 1 82 ? 37.486 -23.992 -60.786 1.00 82.88 82 LYS A O 1
ATOM 654 N N . ILE A 1 83 ? 37.924 -21.905 -60.077 1.00 79.81 83 ILE A N 1
ATOM 655 C CA . ILE A 1 83 ? 38.027 -21.299 -61.411 1.00 79.81 83 ILE A CA 1
ATOM 656 C C . ILE A 1 83 ? 39.441 -20.769 -61.658 1.00 79.81 83 ILE A C 1
ATOM 658 O O . ILE A 1 83 ? 39.964 -19.951 -60.895 1.00 79.81 83 ILE A O 1
ATOM 662 N N . ASN A 1 84 ? 40.033 -21.177 -62.783 1.00 76.62 84 ASN A N 1
ATOM 663 C CA . ASN A 1 84 ? 41.311 -20.642 -63.248 1.00 76.62 84 ASN A CA 1
ATOM 664 C C . ASN A 1 84 ? 41.235 -19.105 -63.402 1.00 76.62 84 ASN A C 1
ATOM 666 O O . ASN A 1 84 ? 40.222 -18.543 -63.816 1.00 76.62 84 ASN A O 1
ATOM 670 N N . GLU A 1 85 ? 42.310 -18.417 -63.032 1.00 72.31 85 GLU A N 1
ATOM 671 C CA . GLU A 1 85 ? 42.450 -16.963 -63.101 1.00 72.31 85 GLU A CA 1
ATOM 672 C C . GLU A 1 85 ? 42.192 -16.393 -64.504 1.00 72.31 85 GLU A C 1
ATOM 674 O O . GLU A 1 85 ? 41.485 -15.391 -64.631 1.00 72.31 85 GLU A O 1
ATOM 679 N N . GLU A 1 86 ? 42.670 -17.058 -65.561 1.00 68.56 86 GLU A N 1
ATOM 680 C CA . GLU A 1 86 ? 42.408 -16.625 -66.942 1.00 68.56 86 GLU A CA 1
ATOM 681 C C . GLU A 1 86 ? 40.924 -16.720 -67.307 1.00 68.56 86 GLU A C 1
ATOM 683 O O . GLU A 1 86 ? 40.367 -15.784 -67.882 1.00 68.56 86 GLU A O 1
ATOM 688 N N . THR A 1 87 ? 40.252 -17.807 -66.913 1.00 71.50 87 THR A N 1
ATOM 689 C CA . THR A 1 87 ? 38.811 -17.976 -67.135 1.00 71.50 87 THR A CA 1
ATOM 690 C C . THR A 1 87 ? 38.027 -16.882 -66.419 1.00 71.50 87 THR A C 1
ATOM 692 O O . THR A 1 87 ? 37.132 -16.312 -67.029 1.00 71.50 87 THR A O 1
ATOM 695 N N . ARG A 1 88 ? 38.405 -16.510 -65.182 1.00 73.56 88 ARG A N 1
ATOM 696 C CA . ARG A 1 88 ? 37.785 -15.401 -64.425 1.00 73.56 88 ARG A CA 1
ATOM 697 C C . ARG A 1 88 ? 37.936 -14.051 -65.128 1.00 73.56 88 ARG A C 1
ATOM 699 O O . ARG A 1 88 ? 36.987 -13.274 -65.156 1.00 73.56 88 ARG A O 1
ATOM 706 N N . ARG A 1 89 ? 39.103 -13.778 -65.716 1.00 76.25 89 ARG A N 1
ATOM 707 C CA . ARG A 1 89 ? 39.384 -12.522 -66.432 1.00 76.25 89 ARG A CA 1
ATOM 708 C C . ARG A 1 89 ? 38.610 -12.398 -67.748 1.00 76.25 89 ARG A C 1
ATOM 710 O O . ARG A 1 89 ? 38.305 -11.285 -68.165 1.00 76.25 89 ARG A O 1
ATOM 717 N N . LEU A 1 90 ? 38.318 -13.522 -68.403 1.00 78.44 90 LEU A N 1
ATOM 718 C CA . LEU A 1 90 ? 37.714 -13.561 -69.738 1.00 78.44 90 LEU A CA 1
ATOM 719 C C . LEU A 1 90 ? 36.197 -13.819 -69.733 1.00 78.44 90 LEU A C 1
ATOM 721 O O . LEU A 1 90 ? 35.595 -13.800 -70.803 1.00 78.44 90 LEU A O 1
ATOM 725 N N . VAL A 1 91 ? 35.550 -14.009 -68.573 1.00 79.81 91 VAL A N 1
ATOM 726 C CA . VAL A 1 91 ? 34.104 -14.324 -68.498 1.00 79.81 91 VAL A CA 1
ATOM 727 C C . VAL A 1 91 ? 33.230 -13.288 -69.200 1.00 79.81 91 VAL A C 1
ATOM 729 O O . VAL A 1 91 ? 32.304 -13.661 -69.917 1.00 79.81 91 VAL A O 1
ATOM 732 N N . ASP A 1 92 ? 33.504 -11.996 -69.026 1.00 78.44 92 ASP A N 1
ATOM 733 C CA . ASP A 1 92 ? 32.701 -10.948 -69.668 1.00 78.44 92 ASP A CA 1
ATOM 734 C C . ASP A 1 92 ? 32.876 -10.959 -71.190 1.00 78.44 92 ASP A C 1
ATOM 736 O O . ASP A 1 92 ? 31.913 -10.753 -71.927 1.00 78.44 92 ASP A O 1
ATOM 740 N N . LEU A 1 93 ? 34.078 -11.300 -71.666 1.00 79.25 93 LEU A N 1
ATOM 741 C CA . LEU A 1 93 ? 34.354 -11.502 -73.086 1.00 79.25 93 LEU A CA 1
ATOM 742 C C . LEU A 1 93 ? 33.615 -12.738 -73.621 1.00 79.25 93 LEU A C 1
ATOM 744 O O . LEU A 1 93 ? 33.047 -12.689 -74.707 1.00 79.25 93 LEU A O 1
ATOM 748 N N . PHE A 1 94 ? 33.563 -13.823 -72.844 1.00 79.50 94 PHE A N 1
ATOM 749 C CA . PHE A 1 94 ? 32.795 -15.022 -73.179 1.00 79.50 94 PHE A CA 1
ATOM 750 C C . PHE A 1 94 ? 31.288 -14.757 -73.223 1.00 79.50 94 PHE A C 1
ATOM 752 O O . PHE A 1 94 ? 30.617 -15.205 -74.148 1.00 79.50 94 PHE A O 1
ATOM 759 N N . LYS A 1 95 ? 30.742 -13.976 -72.285 1.00 79.38 95 LYS A N 1
ATOM 760 C CA . LYS A 1 95 ? 29.333 -13.553 -72.318 1.00 79.38 95 LYS A CA 1
ATOM 761 C C . LYS A 1 95 ? 29.030 -12.642 -73.501 1.00 79.38 95 LYS A C 1
ATOM 763 O O . LYS A 1 95 ? 27.994 -12.815 -74.139 1.00 79.38 95 LYS A O 1
ATOM 768 N N . ALA A 1 96 ? 29.925 -11.703 -73.808 1.00 79.25 96 ALA A N 1
ATOM 769 C CA . ALA A 1 96 ? 29.798 -10.845 -74.980 1.00 79.25 96 ALA A CA 1
ATOM 770 C C . ALA A 1 96 ? 29.818 -11.674 -76.271 1.00 79.25 96 ALA A C 1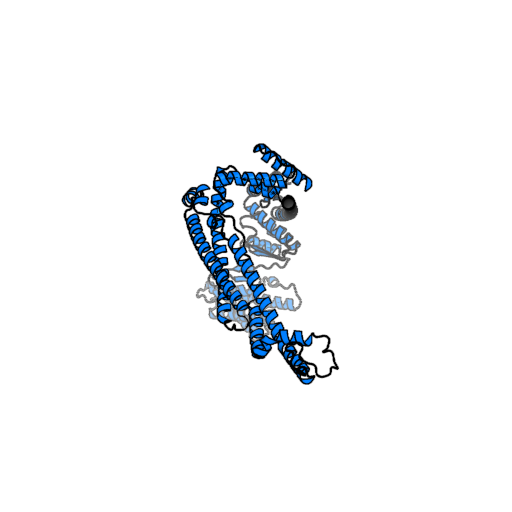
ATOM 772 O O . ALA A 1 96 ? 28.960 -11.469 -77.124 1.00 79.25 96 ALA A O 1
ATOM 773 N N . ALA A 1 97 ? 30.715 -12.665 -76.365 1.00 75.25 97 ALA A N 1
ATOM 774 C CA . ALA A 1 97 ? 30.751 -13.613 -77.475 1.00 75.25 97 ALA A CA 1
ATOM 775 C C . ALA A 1 97 ? 29.421 -14.368 -77.607 1.00 75.25 97 ALA A C 1
ATOM 777 O O . ALA A 1 97 ? 28.850 -14.390 -78.686 1.00 75.25 97 ALA A O 1
ATOM 778 N N . LEU A 1 98 ? 28.878 -14.917 -76.514 1.00 76.38 98 LEU A N 1
ATOM 779 C CA . LEU A 1 98 ? 27.602 -15.650 -76.515 1.00 76.38 98 LEU A CA 1
ATOM 780 C C . LEU A 1 98 ? 26.360 -14.775 -76.775 1.00 76.38 98 LEU A C 1
ATOM 782 O O . LEU A 1 98 ? 25.293 -15.319 -77.046 1.00 76.38 98 LEU A O 1
ATOM 786 N N . SER A 1 99 ? 26.475 -13.447 -76.683 1.00 77.56 99 SER A N 1
ATOM 787 C CA . SER A 1 99 ? 25.366 -12.501 -76.907 1.00 77.56 99 SER A CA 1
ATOM 788 C C . SER A 1 99 ? 25.208 -12.085 -78.374 1.00 77.56 99 SER A C 1
ATOM 790 O O . SER A 1 99 ? 24.304 -11.317 -78.701 1.00 77.56 99 SER A O 1
ATOM 792 N N . ILE A 1 100 ? 26.083 -12.564 -79.260 1.00 76.12 100 ILE A N 1
ATOM 793 C CA . ILE A 1 100 ? 26.021 -12.280 -80.694 1.00 76.12 100 ILE A CA 1
ATOM 794 C C . ILE A 1 100 ? 24.854 -13.074 -81.291 1.00 76.12 100 ILE A C 1
ATOM 796 O O . ILE A 1 100 ? 24.790 -14.298 -81.186 1.00 76.12 100 ILE A O 1
ATOM 800 N N . SER A 1 101 ? 23.907 -12.367 -81.909 1.00 59.22 101 SER A N 1
ATOM 801 C CA . SER A 1 101 ? 22.629 -12.903 -82.406 1.00 59.22 101 SER A CA 1
ATOM 802 C C . SER A 1 101 ? 22.775 -14.050 -83.420 1.00 59.22 101 SER A C 1
ATOM 804 O O . SER A 1 101 ? 21.890 -14.900 -83.527 1.00 59.22 101 SER A O 1
ATOM 806 N N . GLU A 1 102 ? 23.922 -14.116 -84.096 1.00 62.50 102 GLU A N 1
ATOM 807 C CA . GLU A 1 102 ? 24.317 -15.117 -85.099 1.00 62.50 102 GLU A CA 1
ATOM 808 C C . GLU A 1 102 ? 24.821 -16.443 -84.488 1.00 62.50 102 GLU A C 1
ATOM 810 O O . GLU A 1 102 ? 25.374 -17.262 -85.204 1.00 62.50 102 GLU A O 1
ATOM 815 N N . LEU A 1 103 ? 24.657 -16.673 -83.174 1.00 62.81 103 LEU A N 1
ATOM 816 C CA . LEU A 1 103 ? 25.105 -17.893 -82.467 1.00 62.81 103 LEU A CA 1
ATOM 817 C C . LEU A 1 103 ? 23.958 -18.758 -81.885 1.00 62.81 103 LEU A C 1
ATOM 819 O O . LEU A 1 103 ? 24.200 -19.739 -81.177 1.00 62.81 103 LEU A O 1
ATOM 823 N N . SER A 1 104 ? 22.697 -18.428 -82.188 1.00 54.84 104 SER A N 1
ATOM 824 C CA . SER A 1 104 ? 21.489 -19.191 -81.814 1.00 54.84 104 SER A CA 1
ATOM 825 C C . SER A 1 104 ? 21.278 -20.493 -82.625 1.00 54.84 104 SER A C 1
ATOM 827 O O . SER A 1 104 ? 20.949 -20.436 -83.798 1.00 54.84 104 SER A O 1
ATOM 829 N N . ASP A 1 105 ? 21.511 -21.657 -82.012 1.00 54.97 105 ASP A N 1
ATOM 830 C CA . ASP A 1 105 ? 21.295 -23.037 -82.505 1.00 54.97 105 ASP A CA 1
ATOM 831 C C . ASP A 1 105 ? 21.157 -23.253 -84.033 1.00 54.97 105 ASP A C 1
ATOM 833 O O . ASP A 1 105 ? 20.057 -23.245 -84.582 1.00 54.97 105 ASP A O 1
ATOM 837 N N . GLY A 1 106 ? 22.279 -23.561 -84.705 1.00 55.97 106 GLY A N 1
ATOM 838 C CA . GLY A 1 106 ? 22.279 -24.048 -86.098 1.00 55.97 106 GLY A CA 1
ATOM 839 C C . GLY A 1 106 ? 23.347 -23.493 -87.050 1.00 55.97 106 GLY A C 1
ATOM 840 O O . GLY A 1 106 ? 23.182 -23.637 -88.257 1.00 55.97 106 GLY A O 1
ATOM 841 N N . HIS A 1 107 ? 24.419 -22.872 -86.552 1.00 58.88 107 HIS A N 1
ATOM 842 C CA . HIS A 1 107 ? 25.392 -22.145 -87.387 1.00 58.88 107 HIS A CA 1
ATOM 843 C C . HIS A 1 107 ? 26.483 -23.029 -87.992 1.00 58.88 107 HIS A C 1
ATOM 845 O O . HIS A 1 107 ? 26.913 -24.007 -87.376 1.00 58.88 107 HIS A O 1
ATOM 851 N N . SER A 1 108 ? 26.936 -22.660 -89.194 1.00 59.97 108 SER A N 1
ATOM 852 C CA . SER A 1 108 ? 28.215 -23.102 -89.762 1.00 59.97 108 SER A CA 1
ATOM 853 C C . SER A 1 108 ? 29.380 -22.520 -88.956 1.00 59.97 108 SER A C 1
ATOM 855 O O . SER A 1 108 ? 29.186 -21.549 -88.227 1.00 59.97 108 SER A O 1
ATOM 857 N N . ASP A 1 109 ? 30.579 -23.091 -89.078 1.00 71.25 109 ASP A N 1
ATOM 858 C CA . ASP A 1 109 ? 31.773 -22.494 -88.473 1.00 71.25 109 ASP A CA 1
ATOM 859 C C . ASP A 1 109 ? 31.919 -21.044 -88.974 1.00 71.25 109 ASP A C 1
ATOM 861 O O . ASP A 1 109 ? 31.780 -20.776 -90.170 1.00 71.25 109 ASP A O 1
ATOM 865 N N . ILE A 1 110 ? 32.088 -20.102 -88.041 1.00 73.94 110 ILE A N 1
ATOM 866 C CA . ILE A 1 110 ? 32.226 -18.673 -88.339 1.00 73.94 110 ILE A CA 1
ATOM 867 C C . ILE A 1 110 ? 33.562 -18.143 -87.828 1.00 73.94 110 ILE A C 1
ATOM 869 O O . ILE A 1 110 ? 34.088 -18.577 -86.792 1.00 73.94 110 ILE A O 1
ATOM 873 N N . ASP A 1 111 ? 34.077 -17.145 -88.537 1.00 76.56 111 ASP A N 1
ATOM 874 C CA . ASP A 1 111 ? 35.208 -16.341 -88.096 1.00 76.56 111 ASP A CA 1
ATOM 875 C C . ASP A 1 111 ? 34.888 -15.701 -86.743 1.00 76.56 111 ASP A C 1
ATOM 877 O O . ASP A 1 111 ? 33.781 -15.217 -86.508 1.00 76.56 111 ASP A O 1
ATOM 881 N N . CYS A 1 112 ? 35.854 -15.683 -85.823 1.00 71.75 112 CYS A N 1
ATOM 882 C CA . CYS A 1 112 ? 35.642 -15.075 -84.517 1.00 71.75 112 CYS A CA 1
ATOM 883 C C . CYS A 1 112 ? 35.480 -13.552 -84.675 1.00 71.75 112 CYS A C 1
ATOM 885 O O . CYS A 1 112 ? 36.459 -12.871 -84.988 1.00 71.75 112 CYS A O 1
ATOM 887 N N . PRO A 1 113 ? 34.313 -12.972 -84.359 1.00 69.38 113 PRO A N 1
ATOM 888 C CA . PRO A 1 113 ? 34.054 -11.544 -84.534 1.00 69.38 113 PRO A CA 1
ATOM 889 C C . PRO A 1 113 ? 34.816 -10.665 -83.527 1.00 69.38 113 PRO A C 1
ATOM 891 O O . PRO A 1 113 ? 34.862 -9.449 -83.680 1.00 69.38 113 PRO A O 1
ATOM 894 N N . LEU A 1 114 ? 35.433 -11.263 -82.498 1.00 71.88 114 LEU A N 1
ATOM 895 C CA . LEU A 1 114 ? 36.224 -10.550 -81.489 1.00 71.88 114 LEU A CA 1
ATOM 896 C C . LEU A 1 114 ? 37.706 -10.402 -81.867 1.00 71.88 114 LEU A C 1
ATOM 898 O O . LEU A 1 114 ? 38.343 -9.443 -81.439 1.00 71.88 114 LEU A O 1
ATOM 902 N N . CYS A 1 115 ? 38.272 -11.341 -82.633 1.00 77.12 115 CYS A N 1
ATOM 903 C CA . CYS A 1 115 ? 39.699 -11.331 -82.990 1.00 77.12 115 CYS A CA 1
ATOM 904 C C . CYS A 1 115 ? 39.991 -11.578 -84.478 1.00 77.12 115 CYS A C 1
ATOM 906 O O . CYS A 1 115 ? 41.157 -11.606 -84.866 1.00 77.12 115 CYS A O 1
ATOM 908 N N . GLY A 1 116 ? 38.962 -11.759 -85.309 1.00 73.06 116 GLY A N 1
ATOM 909 C CA . GLY A 1 116 ? 39.072 -11.945 -86.759 1.00 73.06 116 GLY A CA 1
ATOM 910 C C . GLY A 1 116 ? 39.708 -13.267 -87.189 1.00 73.06 116 GLY A C 1
ATOM 911 O O . GLY A 1 116 ? 40.118 -13.406 -88.335 1.00 73.06 116 GLY A O 1
ATOM 912 N N . THR A 1 117 ? 39.862 -14.230 -86.276 1.00 80.75 117 THR A N 1
ATOM 913 C CA . THR A 1 117 ? 40.446 -15.536 -86.604 1.00 80.75 117 THR A CA 1
ATOM 914 C C . THR A 1 117 ? 39.435 -16.374 -87.373 1.00 80.75 117 THR A C 1
ATOM 916 O O . THR A 1 117 ? 38.333 -16.591 -86.868 1.00 80.75 117 THR A O 1
ATOM 919 N N . ALA A 1 118 ? 39.827 -16.855 -88.553 1.00 76.50 118 ALA A N 1
ATOM 920 C CA . ALA A 1 118 ? 38.948 -17.631 -89.416 1.00 76.50 118 ALA A CA 1
ATOM 921 C C . ALA A 1 118 ? 38.509 -18.962 -88.778 1.00 76.50 118 ALA A C 1
ATOM 923 O O . ALA A 1 118 ? 39.309 -19.584 -88.073 1.00 76.50 118 ALA A O 1
ATOM 924 N N . ASP A 1 119 ? 37.246 -19.356 -88.987 1.00 73.69 119 ASP A N 1
ATOM 925 C CA . ASP A 1 119 ? 36.622 -20.610 -88.501 1.00 73.69 119 ASP A CA 1
ATOM 926 C C . ASP A 1 119 ? 36.798 -20.896 -86.991 1.00 73.69 119 ASP A C 1
ATOM 928 O O . ASP A 1 119 ? 36.782 -22.036 -86.517 1.00 73.69 119 ASP A O 1
ATOM 932 N N . ALA A 1 120 ? 37.025 -19.855 -86.189 1.00 74.12 120 ALA A N 1
ATOM 933 C CA . ALA A 1 120 ? 37.467 -20.021 -84.809 1.00 74.12 120 ALA A CA 1
ATOM 934 C C . ALA A 1 120 ? 36.332 -20.312 -83.813 1.00 74.12 120 ALA A C 1
ATOM 936 O O . ALA A 1 120 ? 36.617 -20.824 -82.726 1.00 74.12 120 ALA A O 1
ATOM 937 N N . LEU A 1 121 ? 35.070 -20.009 -84.139 1.00 75.19 121 LEU A N 1
ATOM 938 C CA . LEU A 1 121 ? 33.906 -20.290 -83.287 1.00 75.19 121 LEU A CA 1
ATOM 939 C C . LEU A 1 121 ? 33.134 -21.521 -83.779 1.00 75.19 121 LEU A C 1
ATOM 941 O O . LEU A 1 121 ? 32.012 -21.423 -84.266 1.00 75.19 121 LEU A O 1
ATOM 945 N N . THR A 1 122 ? 33.733 -22.699 -83.604 1.00 79.50 122 THR A N 1
ATOM 946 C CA . THR A 1 122 ? 33.069 -23.978 -83.895 1.00 79.50 122 THR A CA 1
ATOM 947 C C . THR A 1 122 ? 32.017 -24.329 -82.841 1.00 79.50 122 THR A C 1
ATOM 949 O O . THR A 1 122 ? 32.086 -23.875 -81.693 1.00 79.50 122 THR A O 1
ATOM 952 N N . ARG A 1 123 ? 31.079 -25.225 -83.179 1.00 74.94 123 ARG A N 1
ATOM 953 C CA . ARG A 1 123 ? 30.049 -25.721 -82.240 1.00 74.94 123 ARG A CA 1
ATOM 954 C C . ARG A 1 123 ? 30.642 -26.268 -80.937 1.00 74.94 123 ARG A C 1
ATOM 956 O O . ARG A 1 123 ? 30.192 -25.903 -79.856 1.00 74.94 123 ARG A O 1
ATOM 963 N N . PHE A 1 124 ? 31.710 -27.061 -81.040 1.00 77.56 124 PHE A N 1
ATOM 964 C CA . PHE A 1 124 ? 32.447 -27.571 -79.879 1.00 77.56 124 PHE A CA 1
ATOM 965 C C . PHE A 1 124 ? 33.006 -26.434 -79.012 1.00 77.56 124 PHE A C 1
ATOM 967 O O . PHE A 1 124 ? 32.907 -26.473 -77.789 1.00 77.56 124 PHE A O 1
ATOM 974 N N . ARG A 1 125 ? 33.569 -25.389 -79.628 1.00 78.56 125 ARG A N 1
ATOM 975 C CA . ARG A 1 125 ? 34.156 -24.258 -78.901 1.00 78.56 125 ARG A CA 1
ATOM 976 C C . ARG A 1 125 ? 33.097 -23.374 -78.245 1.00 78.56 125 ARG A C 1
ATOM 978 O O . ARG A 1 125 ? 33.326 -22.900 -77.137 1.00 78.56 125 ARG A O 1
ATOM 985 N N . ILE A 1 126 ? 31.937 -23.201 -78.876 1.00 79.06 126 ILE A N 1
ATOM 986 C CA . ILE A 1 126 ? 30.773 -22.531 -78.279 1.00 79.06 126 ILE A CA 1
ATOM 987 C C . ILE A 1 126 ? 30.264 -23.321 -77.070 1.00 79.06 126 ILE A C 1
ATOM 989 O O . ILE A 1 126 ? 30.002 -22.715 -76.034 1.00 79.06 126 ILE A O 1
ATOM 993 N N . ASP A 1 127 ? 30.177 -24.651 -77.157 1.00 79.75 127 ASP A N 1
ATOM 994 C CA . ASP A 1 127 ? 29.768 -25.495 -76.028 1.00 79.75 127 ASP A CA 1
ATOM 995 C C . ASP A 1 127 ? 30.774 -25.416 -74.866 1.00 79.75 127 ASP A C 1
ATOM 997 O O . ASP A 1 127 ? 30.363 -25.256 -73.717 1.00 79.75 127 ASP A O 1
ATOM 1001 N N . VAL A 1 128 ? 32.082 -25.385 -75.154 1.00 80.56 128 VAL A N 1
ATOM 1002 C CA . VAL A 1 128 ? 33.132 -25.140 -74.146 1.00 80.56 128 VAL A CA 1
ATOM 1003 C C . VAL A 1 128 ? 33.006 -23.745 -73.520 1.00 80.56 128 VAL A C 1
ATOM 1005 O O . VAL A 1 128 ? 33.150 -23.607 -72.307 1.00 80.56 128 VAL A O 1
ATOM 1008 N N . ILE A 1 129 ? 32.711 -22.699 -74.301 1.00 79.75 129 ILE A N 1
ATOM 1009 C CA . ILE A 1 129 ? 32.490 -21.337 -73.779 1.00 79.75 129 ILE A CA 1
ATOM 1010 C C . ILE A 1 129 ? 31.223 -21.288 -72.913 1.00 79.75 129 ILE A C 1
ATOM 1012 O O . ILE A 1 129 ? 31.251 -20.706 -71.830 1.00 79.75 129 ILE A O 1
ATOM 1016 N N . ARG A 1 130 ? 30.123 -21.926 -73.341 1.00 81.31 130 ARG A N 1
ATOM 1017 C CA . ARG A 1 130 ? 28.883 -22.058 -72.555 1.00 81.31 130 ARG A CA 1
ATOM 1018 C C . ARG A 1 130 ? 29.149 -22.779 -71.235 1.00 81.31 130 ARG A C 1
ATOM 1020 O O . ARG A 1 130 ? 28.685 -22.320 -70.195 1.00 81.31 130 ARG A O 1
ATOM 1027 N N . GLU A 1 131 ? 29.924 -23.860 -71.258 1.00 79.00 131 GLU A N 1
ATOM 1028 C CA . GLU A 1 131 ? 30.327 -24.598 -70.061 1.00 79.00 131 GLU A CA 1
ATOM 1029 C C . GLU A 1 131 ? 31.217 -23.749 -69.141 1.00 79.00 131 GLU A C 1
ATOM 1031 O O . GLU A 1 131 ? 30.966 -23.686 -67.941 1.00 79.00 131 GLU A O 1
ATOM 1036 N N . GLN A 1 132 ? 32.198 -23.016 -69.679 1.00 78.31 132 GLN A N 1
ATOM 1037 C CA . GLN A 1 132 ? 33.047 -22.112 -68.894 1.00 78.31 132 GLN A CA 1
ATOM 1038 C C . GLN A 1 132 ? 32.254 -20.959 -68.267 1.00 78.31 132 GLN A C 1
ATOM 1040 O O . GLN A 1 132 ? 32.454 -20.655 -67.093 1.00 78.31 132 GLN A O 1
ATOM 1045 N N . VAL A 1 133 ? 31.319 -20.351 -69.005 1.00 80.38 133 VAL A N 1
ATOM 1046 C CA . VAL A 1 133 ? 30.426 -19.308 -68.475 1.00 80.38 133 VAL A CA 1
ATOM 1047 C C . VAL A 1 133 ? 29.527 -19.883 -67.384 1.00 80.38 133 VAL A C 1
ATOM 1049 O O . VAL A 1 133 ? 29.476 -19.312 -66.295 1.00 80.38 133 VAL A O 1
ATOM 1052 N N . LYS A 1 134 ? 28.912 -21.049 -67.608 1.00 79.31 134 LYS A N 1
ATOM 1053 C CA . LYS A 1 134 ? 28.099 -21.756 -66.607 1.00 79.31 134 LYS A CA 1
ATOM 1054 C C . LYS A 1 134 ? 28.900 -22.083 -65.341 1.00 79.31 134 LYS A C 1
ATOM 1056 O O . LYS A 1 134 ? 28.431 -21.850 -64.230 1.00 79.31 134 LYS A O 1
ATOM 1061 N N . ASN A 1 135 ? 30.146 -22.527 -65.495 1.00 74.81 135 ASN A N 1
ATOM 1062 C CA . ASN A 1 135 ? 31.059 -22.805 -64.384 1.00 74.81 135 ASN A CA 1
ATOM 1063 C C . ASN A 1 135 ? 31.466 -21.536 -63.607 1.00 74.81 135 ASN A C 1
ATOM 1065 O O . ASN A 1 135 ? 31.955 -21.641 -62.484 1.00 74.81 135 ASN A O 1
ATOM 1069 N N . THR A 1 136 ? 31.238 -20.339 -64.163 1.00 83.12 136 THR A N 1
ATOM 1070 C CA . THR A 1 136 ? 31.524 -19.047 -63.511 1.00 83.12 136 THR A CA 1
ATOM 1071 C C . THR A 1 136 ? 30.311 -18.374 -62.866 1.00 83.12 136 THR A C 1
ATOM 1073 O O . THR A 1 136 ? 30.487 -17.423 -62.102 1.00 83.12 136 THR A O 1
ATOM 1076 N N . GLU A 1 137 ? 29.090 -18.875 -63.088 1.00 83.94 137 GLU A N 1
ATOM 1077 C CA . GLU A 1 137 ? 27.856 -18.306 -62.519 1.00 83.94 137 GLU A CA 1
ATOM 1078 C C . GLU A 1 137 ? 27.858 -18.325 -60.983 1.00 83.94 137 GLU A C 1
ATOM 1080 O O . GLU A 1 137 ? 27.487 -17.338 -60.337 1.00 83.94 137 GLU A O 1
ATOM 1085 N N . ALA A 1 138 ? 28.329 -19.426 -60.386 1.00 83.94 138 ALA A N 1
ATOM 1086 C CA . ALA A 1 138 ? 28.452 -19.566 -58.935 1.00 83.94 138 ALA A CA 1
ATOM 1087 C C . ALA A 1 138 ? 29.460 -18.560 -58.350 1.00 83.94 138 ALA A C 1
ATOM 1089 O O . ALA A 1 138 ? 29.172 -17.908 -57.344 1.00 83.94 138 ALA A O 1
ATOM 1090 N N . TYR A 1 139 ? 30.595 -18.353 -59.026 1.00 85.88 139 TYR A N 1
ATOM 1091 C CA . TYR A 1 139 ? 31.600 -17.358 -58.644 1.00 85.88 139 TYR A CA 1
ATOM 1092 C C . TYR A 1 139 ? 31.078 -15.924 -58.747 1.00 85.88 139 TYR A C 1
ATOM 1094 O O . TYR A 1 139 ? 31.226 -15.167 -57.794 1.00 85.88 139 TYR A O 1
ATOM 1102 N N . GLN A 1 140 ? 30.403 -15.555 -59.838 1.00 86.25 140 GLN A N 1
ATOM 1103 C CA . GLN A 1 140 ? 29.815 -14.217 -59.993 1.00 86.25 140 GLN A CA 1
ATOM 1104 C C . GLN A 1 140 ? 28.712 -13.949 -58.962 1.00 86.25 140 GLN A C 1
ATOM 1106 O O . GLN A 1 140 ? 28.593 -12.841 -58.433 1.00 86.25 140 GLN A O 1
ATOM 1111 N N . THR A 1 141 ? 27.925 -14.973 -58.627 1.00 88.94 141 THR A N 1
ATOM 1112 C CA . THR A 1 141 ? 26.920 -14.893 -57.559 1.00 88.94 141 THR A CA 1
ATOM 1113 C C . THR A 1 141 ? 27.584 -14.688 -56.197 1.00 88.94 141 THR A C 1
ATOM 1115 O O . THR A 1 141 ? 27.150 -13.829 -55.422 1.00 88.94 141 THR A O 1
ATOM 1118 N N . ALA A 1 142 ? 28.666 -15.416 -55.910 1.00 88.44 142 ALA A N 1
ATOM 1119 C CA . ALA A 1 142 ? 29.444 -15.250 -54.686 1.00 88.44 142 ALA A CA 1
ATOM 1120 C C . ALA A 1 142 ? 30.138 -13.874 -54.619 1.00 88.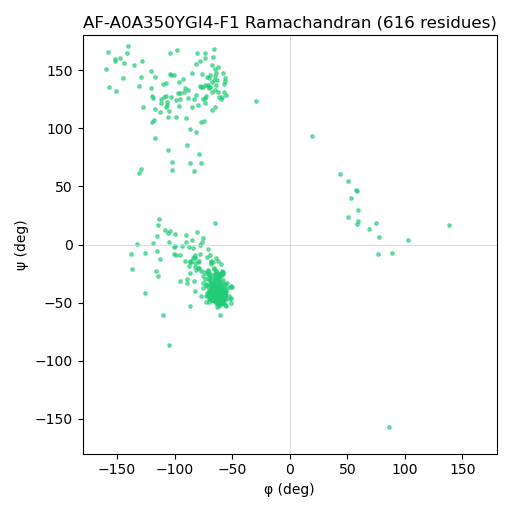44 142 ALA A C 1
ATOM 1122 O O . ALA A 1 142 ? 30.120 -13.235 -53.569 1.00 88.44 142 ALA A O 1
ATOM 1123 N N . GLU A 1 143 ? 30.672 -13.376 -55.739 1.00 89.62 143 GLU A N 1
ATOM 1124 C CA . GLU A 1 143 ? 31.291 -12.050 -55.869 1.00 89.62 143 GLU A CA 1
ATOM 1125 C C . GLU A 1 143 ? 30.279 -10.917 -55.632 1.00 89.62 143 GLU A C 1
ATOM 1127 O O . GLU A 1 143 ? 30.549 -9.955 -54.909 1.00 89.62 143 GLU A O 1
ATOM 1132 N N . LYS A 1 144 ? 29.070 -11.034 -56.188 1.00 90.81 144 LYS A N 1
ATOM 1133 C CA . LYS A 1 144 ? 27.989 -10.079 -55.922 1.00 90.81 144 LYS A CA 1
ATOM 1134 C C . LYS A 1 144 ? 27.567 -10.116 -54.452 1.00 90.81 144 LYS A C 1
ATOM 1136 O O . LYS A 1 144 ? 27.392 -9.067 -53.838 1.00 90.81 144 LYS A O 1
ATOM 1141 N N . SER A 1 145 ? 27.448 -11.313 -53.879 1.00 91.56 145 SER A N 1
ATOM 1142 C CA . SER A 1 145 ? 27.024 -11.508 -52.486 1.00 91.56 145 SER A CA 1
ATOM 1143 C C . SER A 1 145 ? 28.027 -10.934 -51.482 1.00 91.56 145 SER A C 1
ATOM 1145 O O . SER A 1 145 ? 27.626 -10.293 -50.513 1.00 91.56 145 SER A O 1
ATOM 1147 N N . ILE A 1 146 ? 29.333 -11.109 -51.717 1.00 92.00 146 ILE A N 1
ATOM 1148 C CA . ILE A 1 146 ? 30.370 -10.537 -50.849 1.00 92.00 146 ILE A CA 1
ATOM 1149 C C . ILE A 1 146 ? 30.440 -9.010 -50.976 1.00 92.00 146 ILE A C 1
ATOM 1151 O O . ILE A 1 146 ? 30.532 -8.334 -49.955 1.00 92.00 146 ILE A O 1
ATOM 1155 N N . LYS A 1 147 ? 30.310 -8.450 -52.190 1.00 92.31 147 LYS A N 1
ATOM 1156 C CA . LYS A 1 147 ? 30.252 -6.992 -52.403 1.00 92.31 147 LYS A CA 1
ATOM 1157 C C . LYS A 1 147 ? 29.073 -6.361 -51.661 1.00 92.31 147 LYS A C 1
ATOM 1159 O O . LYS A 1 147 ? 29.271 -5.369 -50.964 1.00 92.31 147 LYS A O 1
ATOM 1164 N N . LEU A 1 148 ? 27.885 -6.964 -51.751 1.00 92.69 148 LEU A N 1
ATOM 1165 C CA . LEU A 1 148 ? 26.699 -6.510 -51.017 1.00 92.69 148 LEU A CA 1
ATOM 1166 C C . LEU A 1 148 ? 26.911 -6.576 -49.498 1.00 92.69 148 LEU A C 1
ATOM 1168 O O . LEU A 1 148 ? 26.710 -5.578 -48.813 1.00 92.69 148 LEU A O 1
ATOM 1172 N N . ALA A 1 149 ? 27.406 -7.704 -48.977 1.00 92.00 149 ALA A N 1
ATOM 1173 C CA . ALA A 1 149 ? 27.651 -7.866 -47.542 1.00 92.00 149 ALA A CA 1
ATOM 1174 C C . ALA A 1 149 ? 28.678 -6.854 -46.993 1.00 92.00 149 ALA A C 1
ATOM 1176 O O . ALA A 1 149 ? 28.519 -6.336 -45.887 1.00 92.00 149 ALA A O 1
ATOM 1177 N N . VAL A 1 150 ? 29.731 -6.544 -47.759 1.00 92.75 150 VAL A N 1
ATOM 1178 C CA . VAL A 1 150 ? 30.728 -5.533 -47.373 1.00 92.75 150 VAL A CA 1
ATOM 1179 C C . VAL A 1 150 ? 30.128 -4.123 -47.401 1.00 92.75 150 VAL A C 1
ATOM 1181 O O . VAL A 1 150 ? 30.355 -3.357 -46.465 1.00 92.75 150 VAL A O 1
ATOM 1184 N N . GLN A 1 151 ? 29.337 -3.783 -48.425 1.00 92.38 151 GLN A N 1
ATOM 1185 C CA . GLN A 1 151 ? 28.661 -2.483 -48.533 1.00 92.38 151 GLN A CA 1
ATOM 1186 C C . GLN A 1 151 ? 27.661 -2.242 -47.393 1.00 92.38 151 GLN A C 1
ATOM 1188 O O . GLN A 1 151 ? 27.619 -1.144 -46.835 1.00 92.38 151 GLN A O 1
ATOM 1193 N N . GLU A 1 152 ? 26.887 -3.258 -47.008 1.00 92.69 152 GLU A N 1
ATOM 1194 C CA . GLU A 1 152 ? 25.974 -3.185 -45.861 1.00 92.69 152 GLU A CA 1
ATOM 1195 C C . GLU A 1 152 ? 26.730 -2.897 -44.558 1.00 92.69 152 GLU A C 1
ATOM 1197 O O . GLU A 1 152 ? 26.332 -2.029 -43.772 1.00 92.69 152 GLU A O 1
ATOM 1202 N N . ILE A 1 153 ? 27.861 -3.577 -44.342 1.00 94.06 153 ILE A N 1
ATOM 1203 C CA . ILE A 1 153 ? 28.683 -3.361 -43.150 1.00 94.06 153 ILE A CA 1
ATOM 1204 C C . ILE A 1 153 ? 29.306 -1.966 -43.158 1.00 94.06 153 ILE A C 1
ATOM 1206 O O . ILE A 1 153 ? 29.196 -1.285 -42.137 1.00 94.06 153 ILE A O 1
ATOM 1210 N N . ASP A 1 154 ? 29.895 -1.507 -44.269 1.00 94.06 154 ASP A N 1
ATOM 1211 C CA . ASP A 1 154 ? 30.473 -0.156 -44.349 1.00 94.06 154 ASP A CA 1
ATOM 1212 C C . ASP A 1 154 ? 29.417 0.927 -44.087 1.00 94.06 154 ASP A C 1
ATOM 1214 O O . ASP A 1 154 ? 29.644 1.836 -43.285 1.00 94.06 154 ASP A O 1
ATOM 1218 N N . THR A 1 155 ? 28.222 0.772 -44.667 1.00 93.12 155 THR A N 1
ATOM 1219 C CA . THR A 1 155 ? 27.088 1.680 -44.438 1.00 93.12 155 THR A CA 1
ATOM 1220 C C . THR A 1 155 ? 26.718 1.722 -42.957 1.00 93.12 155 THR A C 1
ATOM 1222 O O . THR A 1 155 ? 26.588 2.799 -42.373 1.00 93.12 155 THR A O 1
ATOM 1225 N N . SER A 1 156 ? 26.608 0.560 -42.306 1.00 93.50 156 SER A N 1
ATOM 1226 C CA . SER A 1 156 ? 26.287 0.498 -40.876 1.00 93.50 156 SER A CA 1
ATOM 1227 C C . SER A 1 156 ? 27.389 1.079 -39.979 1.00 93.50 156 SER A C 1
ATOM 1229 O O . SER A 1 156 ? 27.079 1.737 -38.986 1.00 93.50 156 SER A O 1
ATOM 1231 N N . LEU A 1 157 ? 28.665 0.912 -40.345 1.00 94.69 157 LEU A N 1
ATOM 1232 C CA . LEU A 1 157 ? 29.796 1.525 -39.648 1.00 94.69 157 LEU A CA 1
ATOM 1233 C C . LEU A 1 157 ? 29.823 3.046 -39.839 1.00 94.69 157 LEU A C 1
ATOM 1235 O O . LEU A 1 157 ? 30.181 3.769 -38.909 1.00 94.69 157 LEU A O 1
ATOM 1239 N N . SER A 1 158 ? 29.421 3.545 -41.012 1.00 93.50 158 SER A N 1
ATOM 1240 C CA . SER A 1 158 ? 29.248 4.981 -41.245 1.00 93.50 158 SER A CA 1
ATOM 1241 C C . SER A 1 158 ? 28.142 5.549 -40.356 1.00 93.50 158 SER A C 1
ATOM 1243 O O . SER A 1 158 ? 28.384 6.520 -39.646 1.00 93.50 158 SER A O 1
ATOM 1245 N N . MET A 1 159 ? 26.979 4.889 -40.293 1.00 92.69 159 MET A N 1
ATOM 1246 C CA . MET A 1 159 ? 25.881 5.295 -39.404 1.00 92.69 159 MET A CA 1
ATOM 1247 C C . MET A 1 159 ? 26.289 5.283 -37.924 1.00 92.69 159 MET A C 1
ATOM 1249 O O . MET A 1 159 ? 25.933 6.197 -37.178 1.00 92.69 159 MET A O 1
ATOM 1253 N N . LEU A 1 160 ? 27.063 4.279 -37.491 1.00 93.69 160 LEU A N 1
ATOM 1254 C CA . LEU A 1 160 ? 27.623 4.242 -36.138 1.00 93.69 160 LEU A CA 1
ATOM 1255 C C . LEU A 1 160 ? 28.547 5.442 -35.892 1.00 93.69 160 LEU A C 1
ATOM 1257 O O . LEU A 1 160 ? 28.428 6.095 -34.857 1.00 93.69 160 LEU A O 1
ATOM 1261 N N . SER A 1 161 ? 29.446 5.748 -36.834 1.00 93.62 161 SER A N 1
ATOM 1262 C CA . SER A 1 161 ? 30.353 6.899 -36.740 1.00 93.62 161 SER A CA 1
ATOM 1263 C C . SER A 1 161 ? 29.590 8.221 -36.632 1.00 93.62 161 SER A C 1
ATOM 1265 O O . SER A 1 161 ? 29.941 9.060 -35.805 1.00 93.62 161 SER A O 1
ATOM 1267 N N . ASP A 1 162 ? 28.537 8.400 -37.429 1.00 91.56 162 ASP A N 1
ATOM 1268 C CA . ASP A 1 162 ? 27.724 9.619 -37.424 1.00 91.56 162 ASP A CA 1
ATOM 1269 C C . ASP A 1 162 ? 26.923 9.756 -36.120 1.00 91.56 162 ASP A C 1
ATOM 1271 O O . ASP A 1 162 ? 26.882 10.827 -35.509 1.00 91.56 162 ASP A O 1
ATOM 1275 N N . SER A 1 163 ? 26.338 8.654 -35.634 1.00 92.81 163 SER A N 1
ATOM 1276 C CA . SER A 1 163 ? 25.643 8.621 -34.342 1.00 92.81 163 SER A CA 1
ATOM 1277 C C . SER A 1 163 ? 26.595 8.926 -33.183 1.00 92.81 163 SER A C 1
ATOM 1279 O O . SER A 1 163 ? 26.226 9.675 -32.273 1.00 92.81 163 SER A O 1
ATOM 1281 N N . LEU A 1 164 ? 27.823 8.397 -33.230 1.00 93.75 164 LEU A N 1
ATOM 1282 C CA . LEU A 1 164 ? 28.847 8.572 -32.203 1.00 93.75 164 LEU A CA 1
ATOM 1283 C C . LEU A 1 164 ? 29.191 10.055 -31.979 1.00 93.75 164 LEU A C 1
ATOM 1285 O O . LEU A 1 164 ? 29.280 10.482 -30.830 1.00 93.75 164 LEU A O 1
ATOM 1289 N N . GLU A 1 165 ? 29.262 10.884 -33.021 1.00 90.62 165 GLU A N 1
ATOM 1290 C CA . GLU A 1 165 ? 29.530 12.328 -32.873 1.00 90.62 165 GLU A CA 1
ATOM 1291 C C . GLU A 1 165 ? 28.458 13.069 -32.046 1.00 90.62 165 GLU A C 1
ATOM 1293 O O . GLU A 1 165 ? 28.736 14.074 -31.382 1.00 90.62 165 GLU A O 1
ATOM 1298 N N . GLY A 1 166 ? 27.212 12.587 -32.051 1.00 89.31 166 GLY A N 1
ATOM 1299 C CA . GLY A 1 166 ? 26.110 13.166 -31.276 1.00 89.31 166 GLY A CA 1
ATOM 1300 C C . GLY A 1 166 ? 26.142 12.822 -29.782 1.00 89.31 166 GLY A C 1
ATOM 1301 O O . GLY A 1 166 ? 25.590 13.562 -28.958 1.00 89.31 166 GLY A O 1
ATOM 1302 N N . THR A 1 167 ? 26.808 11.722 -29.426 1.00 92.38 167 THR A N 1
ATOM 1303 C CA . THR A 1 167 ? 26.820 11.171 -28.062 1.00 92.38 167 THR A CA 1
ATOM 1304 C C . THR A 1 167 ? 27.705 11.952 -27.099 1.00 92.38 167 THR A C 1
ATOM 1306 O O . THR A 1 167 ? 27.430 11.984 -25.896 1.00 92.38 167 THR A O 1
ATOM 1309 N N . LEU A 1 168 ? 28.741 12.631 -27.604 1.00 92.12 168 LEU A N 1
ATOM 1310 C CA . LEU A 1 168 ? 29.521 13.542 -26.780 1.00 92.12 168 LEU A CA 1
ATOM 1311 C C . LEU A 1 168 ? 28.659 14.749 -26.378 1.00 92.12 168 LEU A C 1
ATOM 1313 O O . LEU A 1 168 ? 28.060 15.409 -27.237 1.00 92.12 168 LEU A O 1
ATOM 1317 N N . PRO A 1 169 ? 28.629 15.112 -25.085 1.00 91.75 169 PRO A N 1
ATOM 1318 C CA . PRO A 1 169 ? 27.960 16.329 -24.645 1.00 91.75 169 PRO A CA 1
ATOM 1319 C C . PRO A 1 169 ? 28.531 17.539 -25.393 1.00 91.75 169 PRO A C 1
ATOM 1321 O O . PRO A 1 169 ? 29.731 17.602 -25.685 1.00 91.75 169 PRO A O 1
ATOM 1324 N N . LYS A 1 170 ? 27.675 18.516 -25.722 1.00 91.00 170 LYS A N 1
ATOM 1325 C CA . LYS A 1 170 ? 28.079 19.726 -26.468 1.00 91.00 170 LYS A CA 1
ATOM 1326 C C . LYS A 1 170 ? 29.303 20.405 -25.849 1.00 91.00 170 LYS A C 1
ATOM 1328 O O . LYS A 1 170 ? 30.172 20.859 -26.589 1.00 91.00 170 LYS A O 1
ATOM 1333 N N . CYS A 1 171 ? 29.423 20.408 -24.520 1.00 89.56 171 CYS A N 1
ATOM 1334 C CA . CYS A 1 171 ? 30.563 20.957 -23.795 1.00 89.56 171 CYS A CA 1
ATOM 1335 C C . CYS A 1 171 ? 31.890 20.324 -24.231 1.00 89.56 171 CYS A C 1
ATOM 1337 O O . CYS A 1 171 ? 32.878 21.037 -24.304 1.00 89.56 171 CYS A O 1
ATOM 1339 N N . LEU A 1 172 ? 31.944 19.043 -24.591 1.00 89.81 172 LEU A N 1
ATOM 1340 C CA . LEU A 1 172 ? 33.178 18.378 -25.026 1.00 89.81 172 LEU A CA 1
ATOM 1341 C C . LEU A 1 172 ? 33.451 18.538 -26.530 1.00 89.81 172 LEU A C 1
ATOM 1343 O O . LEU A 1 172 ? 34.582 18.331 -26.956 1.00 89.81 172 LEU A O 1
ATOM 1347 N N . ARG A 1 173 ? 32.449 18.963 -27.311 1.00 89.75 173 ARG A N 1
ATOM 1348 C CA . ARG A 1 173 ? 32.557 19.202 -28.762 1.00 89.75 173 ARG A CA 1
ATOM 1349 C C . ARG A 1 173 ? 32.983 20.624 -29.117 1.00 89.75 173 ARG A C 1
ATOM 1351 O O . ARG A 1 173 ? 33.677 20.836 -30.104 1.00 89.75 173 ARG A O 1
ATOM 1358 N N . VAL A 1 174 ? 32.578 21.612 -28.319 1.00 88.62 174 VAL A N 1
ATOM 1359 C CA . VAL A 1 174 ? 32.961 23.015 -28.546 1.00 88.62 174 VAL A CA 1
ATOM 1360 C C . VAL A 1 174 ? 34.392 23.300 -28.072 1.00 88.62 174 VAL A C 1
ATOM 1362 O O . VAL A 1 174 ? 34.931 22.607 -27.208 1.00 88.62 174 VAL A O 1
ATOM 1365 N N . SER A 1 175 ? 35.023 24.352 -28.596 1.00 88.69 175 SER A N 1
ATOM 1366 C CA . SER A 1 175 ? 36.370 24.744 -28.162 1.00 88.69 175 SER A CA 1
ATOM 1367 C C . SER A 1 175 ? 36.387 25.249 -26.712 1.00 88.69 175 SER A C 1
ATOM 1369 O O . SER A 1 175 ? 35.399 25.770 -26.187 1.00 88.69 175 SER A O 1
ATOM 1371 N N . SER A 1 176 ? 37.541 25.136 -26.049 1.00 87.69 176 SER A N 1
ATOM 1372 C CA . SER A 1 176 ? 37.736 25.661 -24.689 1.00 87.69 176 SER A CA 1
ATOM 1373 C C . SER A 1 176 ? 37.477 27.169 -24.602 1.00 87.69 176 SER A C 1
ATOM 1375 O O . SER A 1 176 ? 36.895 27.631 -23.622 1.00 87.69 176 SER A O 1
ATOM 1377 N N . HIS A 1 177 ? 37.848 27.921 -25.641 1.00 88.44 177 HIS A N 1
ATOM 1378 C CA . HIS A 1 177 ? 37.568 29.349 -25.758 1.00 88.44 177 HIS A CA 1
ATOM 1379 C C . HIS A 1 177 ? 36.058 29.631 -25.820 1.00 88.44 177 HIS A C 1
ATOM 1381 O O . HIS A 1 177 ? 35.559 30.454 -25.053 1.00 88.44 177 HIS A O 1
ATOM 1387 N N . ALA A 1 178 ? 35.311 28.896 -26.653 1.00 88.44 178 ALA A N 1
ATOM 1388 C CA . ALA A 1 178 ? 33.861 29.055 -26.771 1.00 88.44 178 ALA A CA 1
ATOM 1389 C C . ALA A 1 178 ? 33.123 28.720 -25.462 1.00 88.44 178 ALA A C 1
ATOM 1391 O O . ALA A 1 178 ? 32.208 29.446 -25.075 1.00 88.44 178 ALA A O 1
ATOM 1392 N N . ARG A 1 179 ? 33.555 27.678 -24.732 1.00 90.38 179 ARG A N 1
ATOM 1393 C CA . ARG A 1 179 ? 33.019 27.359 -23.393 1.00 90.38 179 ARG A CA 1
ATOM 1394 C C . ARG A 1 179 ? 33.217 28.501 -22.404 1.00 90.38 179 ARG A C 1
ATOM 1396 O O . ARG A 1 179 ? 32.265 28.918 -21.752 1.00 90.38 179 ARG A O 1
ATOM 1403 N N . ARG A 1 180 ? 34.451 29.014 -22.314 1.00 88.25 180 ARG A N 1
ATOM 1404 C CA . ARG A 1 180 ? 34.820 30.092 -21.384 1.00 88.25 180 ARG A CA 1
ATOM 1405 C C . ARG A 1 180 ? 34.056 31.378 -21.678 1.00 88.25 180 ARG A C 1
ATOM 1407 O O . ARG A 1 180 ? 33.561 31.994 -20.743 1.00 88.25 180 ARG A O 1
ATOM 1414 N N . LYS A 1 181 ? 33.886 31.733 -22.958 1.00 87.69 181 LYS A N 1
ATOM 1415 C CA . LYS A 1 181 ? 33.087 32.898 -23.379 1.00 87.69 181 LYS A CA 1
ATOM 1416 C C . LYS A 1 181 ? 31.632 32.816 -22.899 1.00 87.69 181 LYS A C 1
ATOM 1418 O O . LYS A 1 181 ? 31.033 33.840 -22.606 1.00 87.69 181 LYS A O 1
ATOM 1423 N N . ARG A 1 182 ? 31.080 31.603 -22.793 1.00 85.06 182 ARG A N 1
ATOM 1424 C CA . ARG A 1 182 ? 29.726 31.341 -22.281 1.00 85.06 182 ARG A CA 1
ATOM 1425 C C . ARG A 1 182 ? 29.680 31.112 -20.761 1.00 85.06 182 ARG A C 1
ATOM 1427 O O . ARG A 1 182 ? 28.653 30.687 -20.254 1.00 85.06 182 ARG A O 1
ATOM 1434 N N . GLY A 1 183 ? 30.781 31.326 -20.034 1.00 85.00 183 GLY A N 1
ATOM 1435 C CA . GLY A 1 183 ? 30.845 31.127 -18.580 1.00 85.00 183 GLY A CA 1
ATOM 1436 C C . GLY A 1 183 ? 30.955 29.665 -18.123 1.00 85.00 183 GLY A C 1
ATOM 1437 O O . GLY A 1 183 ? 30.950 29.394 -16.924 1.00 85.00 183 GLY A O 1
ATOM 1438 N N . PHE A 1 184 ? 31.109 28.705 -19.042 1.00 90.31 184 PHE A N 1
ATOM 1439 C CA . PHE A 1 184 ? 31.242 27.288 -18.696 1.00 90.31 184 PHE A CA 1
ATOM 1440 C C . PHE A 1 184 ? 32.686 26.967 -18.285 1.00 90.31 184 PHE A C 1
ATOM 1442 O O . PHE A 1 184 ? 33.561 26.726 -19.127 1.00 90.31 184 PHE A O 1
ATOM 1449 N N . THR A 1 185 ? 32.949 26.957 -16.976 1.00 90.56 185 THR A N 1
ATOM 1450 C CA . THR A 1 185 ? 34.248 26.588 -16.389 1.00 90.56 185 THR A CA 1
ATOM 1451 C C . THR A 1 185 ? 34.071 25.656 -15.190 1.00 90.56 185 THR A C 1
ATOM 1453 O O . THR A 1 185 ? 33.032 25.671 -14.537 1.00 90.56 185 THR A O 1
ATOM 1456 N N . ILE A 1 186 ? 35.093 24.846 -14.881 1.00 90.00 186 ILE A N 1
ATOM 1457 C CA . ILE A 1 186 ? 35.066 23.950 -13.708 1.00 90.00 186 ILE A CA 1
ATOM 1458 C C . ILE A 1 186 ? 35.010 24.761 -12.406 1.00 90.00 186 ILE A C 1
ATOM 1460 O O . ILE A 1 186 ? 34.290 24.380 -11.493 1.00 90.00 186 ILE A O 1
ATOM 1464 N N . ALA A 1 187 ? 35.717 25.896 -12.336 1.00 89.56 187 ALA A N 1
ATOM 1465 C CA . ALA A 1 187 ? 35.642 26.805 -11.192 1.00 89.56 187 ALA A CA 1
ATOM 1466 C C . ALA A 1 187 ? 34.202 27.289 -10.969 1.00 89.56 187 ALA A C 1
ATOM 1468 O O . ALA A 1 187 ? 33.669 27.143 -9.876 1.00 89.56 187 ALA A O 1
ATOM 1469 N N . ARG A 1 188 ? 33.526 27.726 -12.040 1.00 88.50 188 ARG A N 1
ATOM 1470 C CA . ARG A 1 188 ? 32.125 28.149 -11.965 1.00 88.50 188 ARG A CA 1
ATOM 1471 C C . ARG A 1 188 ? 31.177 27.013 -11.569 1.00 88.50 188 ARG A C 1
ATOM 1473 O O . ARG A 1 188 ? 30.241 27.248 -10.821 1.00 88.50 188 ARG A O 1
ATOM 1480 N N . LEU A 1 189 ? 31.412 25.784 -12.034 1.00 90.31 189 LEU A N 1
ATOM 1481 C CA . LEU A 1 189 ? 30.624 24.622 -11.598 1.00 90.31 189 LEU A CA 1
ATOM 1482 C C . LEU A 1 189 ? 30.779 24.351 -10.096 1.00 90.31 189 LEU A C 1
ATOM 1484 O O . LEU A 1 189 ? 29.786 24.055 -9.445 1.00 90.31 189 LEU A O 1
ATOM 1488 N N . ARG A 1 190 ? 31.990 24.498 -9.547 1.00 91.44 190 ARG A N 1
ATOM 1489 C CA . ARG A 1 190 ? 32.266 24.348 -8.106 1.00 91.44 190 ARG A CA 1
ATOM 1490 C C . ARG A 1 190 ? 31.673 25.469 -7.257 1.00 91.44 190 ARG A C 1
ATOM 1492 O O . ARG A 1 190 ? 31.315 25.238 -6.114 1.00 91.44 190 ARG A O 1
ATOM 1499 N N . GLU A 1 191 ? 31.551 26.674 -7.808 1.00 88.56 191 GLU A N 1
ATOM 1500 C CA . GLU A 1 191 ? 30.830 27.770 -7.148 1.00 88.56 191 GLU A CA 1
ATOM 1501 C C . GLU A 1 191 ? 29.321 27.498 -7.072 1.00 88.56 191 GLU A C 1
ATOM 1503 O O . GLU A 1 191 ? 28.679 27.858 -6.091 1.00 88.56 191 GLU A O 1
ATOM 1508 N N . LEU A 1 192 ? 28.749 26.892 -8.118 1.00 88.06 192 LEU A N 1
ATOM 1509 C CA . LEU A 1 192 ? 27.308 26.647 -8.227 1.00 88.06 192 LEU A CA 1
ATOM 1510 C C . LEU A 1 192 ? 26.860 25.341 -7.563 1.00 88.06 192 LEU A C 1
ATOM 1512 O O . LEU A 1 192 ? 25.695 25.215 -7.200 1.00 88.06 192 LEU A O 1
ATOM 1516 N N . VAL A 1 193 ? 27.752 24.362 -7.423 1.00 90.06 193 VAL A N 1
ATOM 1517 C CA . VAL A 1 193 ? 27.470 23.063 -6.806 1.00 90.06 193 VAL A CA 1
ATOM 1518 C C . VAL A 1 193 ? 28.398 22.899 -5.600 1.00 90.06 193 VAL A C 1
ATOM 1520 O O . VAL A 1 193 ? 29.582 22.635 -5.800 1.00 90.06 193 VAL A O 1
ATOM 1523 N N . PRO A 1 194 ? 27.885 23.042 -4.359 1.00 80.44 194 PRO A N 1
ATOM 1524 C CA . PRO A 1 194 ? 28.710 23.039 -3.145 1.00 80.44 194 PRO A CA 1
ATOM 1525 C C . PRO A 1 194 ? 29.490 21.739 -2.902 1.00 80.44 194 PRO A C 1
ATOM 1527 O O . PRO A 1 194 ? 30.514 21.749 -2.224 1.00 80.44 194 PRO A O 1
ATOM 1530 N N . ASP A 1 195 ? 29.004 20.616 -3.437 1.00 89.81 195 ASP A N 1
ATOM 1531 C CA . ASP A 1 195 ? 29.651 19.313 -3.311 1.00 89.81 195 ASP A CA 1
ATOM 1532 C C . ASP A 1 195 ? 30.701 19.100 -4.417 1.00 89.81 195 ASP A C 1
ATOM 1534 O O . ASP A 1 195 ? 30.388 18.715 -5.550 1.00 89.81 195 ASP A O 1
ATOM 1538 N N . ASP A 1 196 ? 31.975 19.325 -4.078 1.00 90.31 196 ASP A N 1
ATOM 1539 C CA . ASP A 1 196 ? 33.095 19.134 -5.007 1.00 90.31 196 ASP A CA 1
ATOM 1540 C C . ASP A 1 196 ? 33.275 17.671 -5.448 1.00 90.31 196 ASP A C 1
ATOM 1542 O O . ASP A 1 196 ? 33.825 17.418 -6.526 1.00 90.31 196 ASP A O 1
ATOM 1546 N N . SER A 1 197 ? 32.788 16.696 -4.672 1.00 92.94 197 SER A N 1
ATOM 1547 C CA . SER A 1 197 ? 32.903 15.281 -5.037 1.00 92.94 197 SER A CA 1
ATOM 1548 C C . SER A 1 197 ? 32.094 14.966 -6.299 1.00 92.94 197 SER A C 1
ATOM 1550 O O . SER A 1 197 ? 32.588 14.282 -7.199 1.00 92.94 197 SER A O 1
ATOM 1552 N N . VAL A 1 198 ? 30.906 15.568 -6.434 1.00 92.75 198 VAL A N 1
ATOM 1553 C CA . VAL A 1 198 ? 30.025 15.424 -7.604 1.00 92.75 198 VAL A CA 1
ATOM 1554 C C . VAL A 1 198 ? 30.664 16.040 -8.848 1.00 92.75 198 VAL A C 1
ATOM 1556 O O . VAL A 1 198 ? 30.660 15.434 -9.924 1.00 92.75 198 VAL A O 1
ATOM 1559 N N . VAL A 1 199 ? 31.265 17.228 -8.712 1.00 93.06 199 VAL A N 1
ATOM 1560 C CA . VAL A 1 199 ? 31.949 17.901 -9.827 1.00 93.06 199 VAL A CA 1
ATOM 1561 C C . VAL A 1 199 ? 33.192 17.115 -10.252 1.00 93.06 199 VAL A C 1
ATOM 1563 O O . VAL A 1 199 ? 33.418 16.911 -11.448 1.00 93.06 199 VAL A O 1
ATOM 1566 N N . SER A 1 200 ? 33.986 16.641 -9.292 1.00 93.56 200 SER A N 1
ATOM 1567 C CA . SER A 1 200 ? 35.203 15.865 -9.546 1.00 93.56 200 SER A CA 1
ATOM 1568 C C . SER A 1 200 ? 34.905 14.519 -10.217 1.00 93.56 200 SER A C 1
ATOM 1570 O O . SER A 1 200 ? 35.585 14.155 -11.184 1.00 93.56 200 SER A O 1
ATOM 1572 N N . GLU A 1 201 ? 33.847 13.824 -9.792 1.00 94.00 201 GLU A N 1
ATOM 1573 C CA . GLU A 1 201 ? 33.381 12.588 -10.428 1.00 94.00 201 GLU A CA 1
ATOM 1574 C C . GLU A 1 201 ? 32.913 12.844 -11.869 1.00 94.00 201 GLU A C 1
ATOM 1576 O O . GLU A 1 201 ? 33.352 12.159 -12.798 1.00 94.00 201 GLU A O 1
ATOM 1581 N N . TRP A 1 202 ? 32.108 13.888 -12.105 1.00 95.31 202 TRP A N 1
ATOM 1582 C CA . TRP A 1 202 ? 31.685 14.260 -13.460 1.00 95.31 202 TRP A CA 1
ATOM 1583 C C . TRP A 1 202 ? 32.874 14.594 -14.378 1.00 95.31 202 TRP A C 1
ATOM 1585 O O . TRP A 1 202 ? 32.912 14.146 -15.530 1.00 95.31 202 TRP A O 1
ATOM 1595 N N . VAL A 1 203 ? 33.885 15.324 -13.888 1.00 94.19 203 VAL A N 1
ATOM 1596 C CA . VAL A 1 203 ? 35.110 15.622 -14.655 1.00 94.19 203 VAL A CA 1
ATOM 1597 C C . VAL A 1 203 ? 35.870 14.337 -14.994 1.00 94.19 203 VAL A C 1
ATOM 1599 O O . VAL A 1 203 ? 36.313 14.173 -16.135 1.00 94.19 203 VAL A O 1
ATOM 1602 N N . SER A 1 204 ? 36.010 13.421 -14.033 1.00 94.88 204 SER A N 1
ATOM 1603 C CA . SER A 1 204 ? 36.663 12.123 -14.235 1.00 94.88 204 SER A CA 1
ATOM 1604 C C . SER A 1 204 ? 35.964 11.313 -15.334 1.00 94.88 204 SER A C 1
ATOM 1606 O O . SER A 1 204 ? 36.596 10.910 -16.318 1.00 94.88 204 SER A O 1
ATOM 1608 N N . ARG A 1 205 ? 34.633 11.175 -15.250 1.00 95.12 205 ARG A N 1
ATOM 1609 C CA . ARG A 1 205 ? 33.827 10.461 -16.255 1.00 95.12 205 ARG A CA 1
ATOM 1610 C C . ARG A 1 205 ? 33.839 11.139 -17.620 1.00 95.12 205 ARG A C 1
ATOM 1612 O O . ARG A 1 205 ? 33.916 10.448 -18.631 1.00 95.12 205 ARG A O 1
ATOM 1619 N N . SER A 1 206 ? 33.854 12.471 -17.666 1.00 93.56 206 SER A N 1
ATOM 1620 C CA . SER A 1 206 ? 33.979 13.234 -18.916 1.00 93.56 206 SER A CA 1
ATOM 1621 C C . SER A 1 206 ? 35.281 12.913 -19.658 1.00 93.56 206 SER A C 1
ATOM 1623 O O . SER A 1 206 ? 35.270 12.736 -20.875 1.00 93.56 206 SER A O 1
ATOM 1625 N N . ARG A 1 207 ? 36.411 12.797 -18.943 1.00 94.31 207 ARG A N 1
ATOM 1626 C CA . ARG A 1 207 ? 37.711 12.449 -19.549 1.00 94.31 207 ARG A CA 1
ATOM 1627 C C . ARG A 1 207 ? 37.718 11.028 -20.107 1.00 94.31 207 ARG A C 1
ATOM 1629 O O . ARG A 1 207 ? 38.192 10.821 -21.223 1.00 94.31 207 ARG A O 1
ATOM 1636 N N . LEU A 1 208 ? 37.177 10.071 -19.351 1.00 94.88 208 LEU A N 1
ATOM 1637 C CA . LEU A 1 208 ? 37.043 8.684 -19.805 1.00 94.88 208 LEU A CA 1
ATOM 1638 C C . LEU A 1 208 ? 36.158 8.594 -21.052 1.00 94.88 208 LEU A C 1
ATOM 1640 O O . LEU A 1 208 ? 36.527 7.928 -22.013 1.00 94.88 208 LEU A O 1
ATOM 1644 N N . MET A 1 209 ? 35.050 9.336 -21.085 1.00 94.19 209 MET A N 1
ATOM 1645 C CA . MET A 1 209 ? 34.145 9.368 -22.234 1.00 94.19 209 MET A CA 1
ATOM 1646 C C . MET A 1 209 ? 34.837 9.854 -23.518 1.00 94.19 209 MET A C 1
ATOM 1648 O O . MET A 1 209 ? 34.658 9.245 -24.569 1.00 94.19 209 MET A O 1
ATOM 1652 N N . VAL A 1 210 ? 35.667 10.905 -23.452 1.00 94.38 210 VAL A N 1
ATOM 1653 C CA . VAL A 1 210 ? 36.438 11.395 -24.618 1.00 94.38 210 VAL A CA 1
ATOM 1654 C C . VAL A 1 210 ? 37.452 10.359 -25.099 1.00 94.38 210 VAL A C 1
ATOM 1656 O O . VAL A 1 210 ? 37.636 10.181 -26.307 1.00 94.38 210 VAL A O 1
ATOM 1659 N N . ARG A 1 211 ? 38.118 9.677 -24.161 1.00 95.44 211 ARG A N 1
ATOM 1660 C CA . ARG A 1 211 ? 39.100 8.636 -24.474 1.00 95.44 211 ARG A CA 1
ATOM 1661 C C . ARG A 1 211 ? 38.447 7.478 -25.230 1.00 95.44 211 ARG A C 1
ATOM 1663 O O . ARG A 1 211 ? 38.908 7.157 -26.323 1.00 95.44 211 ARG A O 1
ATOM 1670 N N . GLU A 1 212 ? 37.370 6.913 -24.690 1.00 95.06 212 GLU A N 1
ATOM 1671 C CA . GLU A 1 212 ? 36.667 5.788 -25.320 1.00 95.06 212 GLU A CA 1
ATOM 1672 C C . GLU A 1 212 ? 36.012 6.200 -26.643 1.00 95.06 212 GLU A C 1
ATOM 1674 O O . GLU A 1 212 ? 36.119 5.477 -27.627 1.00 95.06 212 GLU A O 1
ATOM 1679 N N . HIS A 1 213 ? 35.434 7.407 -26.724 1.00 95.50 213 HIS A N 1
ATOM 1680 C CA . HIS A 1 213 ? 34.916 7.952 -27.985 1.00 95.50 213 HIS A CA 1
ATOM 1681 C C . HIS A 1 213 ? 35.996 7.970 -29.075 1.00 95.50 213 HIS A C 1
ATOM 1683 O O . HIS A 1 213 ? 35.777 7.539 -30.206 1.00 95.50 213 HIS A O 1
ATOM 1689 N N . THR A 1 214 ? 37.191 8.459 -28.734 1.00 95.12 214 THR A N 1
ATOM 1690 C CA . THR A 1 214 ? 38.321 8.521 -29.669 1.00 95.12 214 THR A CA 1
ATOM 1691 C C . THR A 1 214 ? 38.804 7.124 -30.062 1.00 95.12 214 THR A C 1
ATOM 1693 O O . THR A 1 214 ? 39.175 6.913 -31.217 1.00 95.12 214 THR A O 1
ATOM 1696 N N . SER A 1 215 ? 38.800 6.174 -29.123 1.00 96.00 215 SER A N 1
ATOM 1697 C CA . SER A 1 215 ? 39.187 4.779 -29.363 1.00 96.00 215 SER A CA 1
ATOM 1698 C C . SER A 1 215 ? 38.230 4.076 -30.330 1.00 96.00 215 SER A C 1
ATOM 1700 O O . SER A 1 215 ? 38.666 3.509 -31.338 1.00 96.00 215 SER A O 1
ATOM 1702 N N . LEU A 1 216 ? 36.922 4.209 -30.095 1.00 96.00 216 LEU A N 1
ATOM 1703 C CA . LEU A 1 216 ? 35.884 3.662 -30.962 1.00 96.00 216 LEU A CA 1
ATOM 1704 C C . LEU A 1 216 ? 35.923 4.302 -32.353 1.00 96.00 216 LEU A C 1
ATOM 1706 O O . LEU A 1 216 ? 35.980 3.585 -33.349 1.00 96.00 216 LEU A O 1
ATOM 1710 N N . LYS A 1 217 ? 36.007 5.637 -32.441 1.00 95.81 217 LYS A N 1
ATOM 1711 C CA . LYS A 1 217 ? 36.115 6.355 -33.723 1.00 95.81 217 LYS A CA 1
ATOM 1712 C C . LYS A 1 217 ? 37.311 5.882 -34.555 1.00 95.81 217 LYS A C 1
ATOM 1714 O O . LYS A 1 217 ? 37.181 5.651 -35.756 1.00 95.81 217 LYS A O 1
ATOM 1719 N N . LYS A 1 218 ? 38.477 5.696 -33.922 1.00 96.75 218 LYS A N 1
ATOM 1720 C CA . LYS A 1 218 ? 39.668 5.141 -34.588 1.00 96.75 218 LYS A CA 1
ATOM 1721 C C . LYS A 1 218 ? 39.434 3.708 -35.060 1.00 96.75 218 LYS A C 1
ATOM 1723 O O . LYS A 1 218 ? 39.795 3.383 -36.185 1.00 96.75 218 LYS A O 1
ATOM 1728 N N . SER A 1 219 ? 38.832 2.864 -34.226 1.00 96.31 219 SER A N 1
ATOM 1729 C CA . SER A 1 219 ? 38.568 1.462 -34.569 1.00 96.31 219 SER A CA 1
ATOM 1730 C C . SER A 1 219 ? 37.589 1.331 -35.739 1.00 96.31 219 SER A C 1
ATOM 1732 O O . SER A 1 219 ? 37.826 0.521 -36.631 1.00 96.31 219 SER A O 1
ATOM 1734 N N . ILE A 1 220 ? 36.563 2.190 -35.801 1.00 96.00 220 ILE A N 1
ATOM 1735 C CA . ILE A 1 220 ? 35.647 2.282 -36.946 1.00 96.00 220 ILE A CA 1
ATOM 1736 C C . ILE A 1 220 ? 36.418 2.661 -38.218 1.00 96.00 220 ILE A C 1
ATOM 1738 O O . ILE A 1 220 ? 36.292 1.981 -39.232 1.00 96.00 220 ILE A O 1
ATOM 1742 N N . ALA A 1 221 ? 37.260 3.700 -38.171 1.00 96.12 221 ALA A N 1
ATOM 1743 C CA . ALA A 1 221 ? 38.048 4.128 -39.331 1.00 96.12 221 ALA A CA 1
ATOM 1744 C C . ALA A 1 221 ? 38.995 3.026 -39.848 1.00 96.12 221 ALA A C 1
ATOM 1746 O O . ALA A 1 221 ? 39.110 2.823 -41.059 1.00 96.12 221 ALA A O 1
ATOM 1747 N N . VAL A 1 222 ? 39.634 2.278 -38.940 1.00 96.56 222 VAL A N 1
ATOM 1748 C CA . VAL A 1 222 ? 40.477 1.123 -39.292 1.00 96.56 222 VAL A CA 1
ATOM 1749 C C . VAL A 1 222 ? 39.649 0.026 -39.963 1.00 96.56 222 VAL A C 1
ATOM 1751 O O . VAL A 1 222 ? 40.030 -0.442 -41.033 1.00 96.56 222 VAL A O 1
ATOM 1754 N N . ALA A 1 223 ? 38.497 -0.346 -39.394 1.00 95.19 223 ALA A N 1
ATOM 1755 C CA . ALA A 1 223 ? 37.628 -1.375 -39.965 1.00 95.19 223 ALA A CA 1
ATOM 1756 C C . ALA A 1 223 ? 37.119 -1.001 -41.368 1.00 95.19 223 ALA A C 1
ATOM 1758 O O . ALA A 1 223 ? 37.198 -1.818 -42.283 1.00 95.19 223 ALA A O 1
ATOM 1759 N N . ARG A 1 224 ? 36.685 0.251 -41.570 1.00 95.25 224 ARG A N 1
ATOM 1760 C CA . ARG A 1 224 ? 36.270 0.758 -42.891 1.00 95.25 224 ARG A CA 1
ATOM 1761 C C . ARG A 1 224 ? 37.411 0.736 -43.909 1.00 95.25 224 ARG A C 1
ATOM 1763 O O . ARG A 1 224 ? 37.218 0.324 -45.046 1.00 95.25 224 ARG A O 1
ATOM 1770 N N . THR A 1 225 ? 38.629 1.083 -43.487 1.00 95.19 225 THR A N 1
ATOM 1771 C CA . THR A 1 225 ? 39.822 0.987 -44.350 1.00 95.19 225 THR A CA 1
ATOM 1772 C C . THR A 1 225 ? 40.093 -0.459 -44.784 1.00 95.19 225 THR A C 1
ATOM 1774 O O . THR A 1 225 ? 40.404 -0.702 -45.949 1.00 95.19 225 THR A O 1
ATOM 1777 N N . CYS A 1 226 ? 39.935 -1.434 -43.880 1.00 93.88 226 CYS A N 1
ATOM 1778 C CA . CYS A 1 226 ? 40.054 -2.857 -44.212 1.00 93.88 226 CYS A CA 1
ATOM 1779 C C . CYS A 1 226 ? 38.976 -3.322 -45.208 1.00 93.88 226 CYS A C 1
ATOM 1781 O O . CYS A 1 226 ? 39.303 -4.064 -46.132 1.00 93.88 226 CYS A O 1
ATOM 1783 N N . LEU A 1 227 ? 37.723 -2.871 -45.053 1.00 93.44 227 LEU A N 1
ATOM 1784 C CA . LEU A 1 227 ? 36.620 -3.193 -45.971 1.00 93.44 227 LEU A CA 1
ATOM 1785 C C . LEU A 1 227 ? 36.866 -2.625 -47.377 1.00 93.44 227 LEU A C 1
ATOM 1787 O O . LEU A 1 227 ? 36.722 -3.349 -48.360 1.00 93.44 227 LEU A O 1
ATOM 1791 N N . HIS A 1 228 ? 37.303 -1.367 -47.485 1.00 93.00 228 HIS A N 1
ATOM 1792 C CA . HIS A 1 228 ? 37.643 -0.765 -48.779 1.00 93.00 228 HIS A CA 1
ATOM 1793 C C . HIS A 1 228 ? 38.818 -1.484 -49.453 1.00 93.00 228 HIS A C 1
ATOM 1795 O O . HIS A 1 228 ? 38.707 -1.876 -50.611 1.00 93.00 228 HIS A O 1
ATOM 1801 N N . LYS A 1 229 ? 39.893 -1.785 -48.707 1.00 91.31 229 LYS A N 1
ATOM 1802 C CA . LYS A 1 229 ? 41.040 -2.546 -49.233 1.00 91.31 229 LYS A CA 1
ATOM 1803 C C . LYS A 1 229 ? 40.635 -3.932 -49.753 1.00 91.31 229 LYS A C 1
ATOM 1805 O O . LYS A 1 229 ? 41.196 -4.405 -50.739 1.00 91.31 229 LYS A O 1
ATOM 1810 N N . MET A 1 230 ? 39.681 -4.588 -49.091 1.00 90.62 230 MET A N 1
ATOM 1811 C CA . MET A 1 230 ? 39.133 -5.871 -49.530 1.00 90.62 230 MET A CA 1
ATOM 1812 C C . MET A 1 230 ? 38.361 -5.745 -50.850 1.00 90.62 230 MET A C 1
ATOM 1814 O O . MET A 1 230 ? 38.534 -6.595 -51.718 1.00 90.62 230 MET A O 1
ATOM 1818 N N . ILE A 1 231 ? 37.530 -4.709 -51.017 1.00 89.00 231 ILE A N 1
ATOM 1819 C CA . ILE A 1 231 ? 36.805 -4.465 -52.276 1.00 89.00 231 ILE A CA 1
ATOM 1820 C C . ILE A 1 231 ? 37.787 -4.165 -53.413 1.00 89.00 231 ILE A C 1
ATOM 1822 O O . ILE A 1 231 ? 37.675 -4.767 -54.480 1.00 89.00 231 ILE A O 1
ATOM 1826 N N . ASP A 1 232 ? 38.761 -3.284 -53.175 1.00 89.00 232 ASP A N 1
ATOM 1827 C CA . ASP A 1 232 ? 39.716 -2.837 -54.196 1.00 89.00 232 ASP A CA 1
ATOM 1828 C C . ASP A 1 232 ? 40.608 -3.982 -54.705 1.00 89.00 232 ASP A C 1
ATOM 1830 O O . ASP A 1 232 ? 40.997 -4.007 -55.872 1.00 89.00 232 ASP A O 1
ATOM 1834 N N . LEU A 1 233 ? 40.917 -4.956 -53.841 1.00 87.56 233 LEU A N 1
ATOM 1835 C CA . LEU A 1 233 ? 41.808 -6.083 -54.139 1.00 87.56 233 LEU A CA 1
ATOM 1836 C C . LEU A 1 233 ? 41.084 -7.437 -54.164 1.00 87.56 233 LEU A C 1
ATOM 1838 O O . LEU A 1 233 ? 41.730 -8.476 -54.026 1.00 87.56 233 LEU A O 1
ATOM 1842 N N . LEU A 1 234 ? 39.762 -7.458 -54.362 1.00 85.38 234 LEU A N 1
ATOM 1843 C CA . LEU A 1 234 ? 38.907 -8.642 -54.172 1.00 85.38 234 LEU A CA 1
ATOM 1844 C C . LEU A 1 234 ? 39.409 -9.909 -54.898 1.00 85.38 234 LEU A C 1
ATOM 1846 O O . LEU A 1 234 ? 39.320 -11.024 -54.375 1.00 85.38 234 LEU A O 1
ATOM 1850 N N . ASN A 1 235 ? 39.995 -9.746 -56.086 1.00 80.25 235 ASN A N 1
ATOM 1851 C CA . ASN A 1 235 ? 40.494 -10.855 -56.903 1.00 80.25 235 ASN A CA 1
ATOM 1852 C C . ASN A 1 235 ? 41.721 -11.565 -56.317 1.00 80.25 235 ASN A C 1
ATOM 1854 O O . ASN A 1 235 ? 41.870 -12.768 -56.536 1.00 80.25 235 ASN A O 1
ATOM 1858 N N . ILE A 1 236 ? 42.547 -10.851 -55.549 1.00 83.19 236 ILE A N 1
ATOM 1859 C CA . ILE A 1 236 ? 43.793 -11.357 -54.948 1.00 83.19 236 ILE A CA 1
ATOM 1860 C C . ILE A 1 236 ? 43.753 -11.384 -53.415 1.00 83.19 236 ILE A C 1
ATOM 1862 O O . ILE A 1 236 ? 44.672 -11.887 -52.784 1.00 83.19 236 ILE A O 1
ATOM 1866 N N . TRP A 1 237 ? 42.693 -10.857 -52.802 1.00 86.50 237 TRP A N 1
ATOM 1867 C CA . TRP A 1 237 ? 42.580 -10.736 -51.352 1.00 86.50 237 TRP A CA 1
ATOM 1868 C C . TRP A 1 237 ? 42.385 -12.094 -50.661 1.00 86.50 237 TRP A C 1
ATOM 1870 O O . TRP A 1 237 ? 41.579 -12.917 -51.103 1.00 86.50 237 TRP A O 1
ATOM 1880 N N . ASP A 1 238 ? 43.096 -12.319 -49.561 1.00 82.62 238 ASP A N 1
ATOM 1881 C CA . ASP A 1 238 ? 43.033 -13.527 -48.726 1.00 82.62 238 ASP A CA 1
ATOM 1882 C C . ASP A 1 238 ? 43.053 -13.235 -47.206 1.00 82.62 238 ASP A C 1
ATOM 1884 O O . ASP A 1 238 ? 42.790 -14.126 -46.393 1.00 82.62 238 ASP A O 1
ATOM 1888 N N . ASP A 1 239 ? 43.282 -11.982 -46.803 1.00 85.81 239 ASP A N 1
ATOM 1889 C CA . ASP A 1 239 ? 43.469 -11.568 -45.407 1.00 85.81 239 ASP A CA 1
ATOM 1890 C C . ASP A 1 239 ? 42.149 -11.348 -44.640 1.00 85.81 239 ASP A C 1
ATOM 1892 O O . ASP A 1 239 ? 41.809 -10.248 -44.186 1.00 85.81 239 ASP A O 1
ATOM 1896 N N . SER A 1 240 ? 41.381 -12.427 -44.483 1.00 87.50 240 SER A N 1
ATOM 1897 C CA . SER A 1 240 ? 40.145 -12.419 -43.687 1.00 87.50 240 SER A CA 1
ATOM 1898 C C . SER A 1 240 ? 40.395 -12.182 -42.193 1.00 87.50 240 SER A C 1
ATOM 1900 O O . SER A 1 240 ? 39.577 -11.552 -41.519 1.00 87.50 240 SER A O 1
ATOM 1902 N N . THR A 1 241 ? 41.544 -12.619 -41.675 1.00 89.69 241 THR A N 1
ATOM 1903 C CA . THR A 1 241 ? 41.901 -12.512 -40.256 1.00 89.69 241 THR A CA 1
ATOM 1904 C C . THR A 1 241 ? 42.013 -11.058 -39.809 1.00 89.69 241 THR A C 1
ATOM 1906 O O . THR A 1 241 ? 41.380 -10.678 -38.822 1.00 89.69 241 THR A O 1
ATOM 1909 N N . THR A 1 242 ? 42.756 -10.219 -40.537 1.00 91.88 242 THR A N 1
ATOM 1910 C CA . THR A 1 242 ? 42.919 -8.801 -40.174 1.00 91.88 242 THR A CA 1
ATOM 1911 C C . THR A 1 242 ? 41.591 -8.048 -40.219 1.00 91.88 242 THR A C 1
ATOM 1913 O O . THR A 1 242 ? 41.318 -7.225 -39.342 1.00 91.88 242 THR A O 1
ATOM 1916 N N . LEU A 1 243 ? 40.726 -8.365 -41.190 1.00 92.44 243 LEU A N 1
ATOM 1917 C CA . LEU A 1 243 ? 39.396 -7.767 -41.292 1.00 92.44 243 LEU A CA 1
ATOM 1918 C C . LEU A 1 243 ? 38.523 -8.108 -40.075 1.00 92.44 243 LEU A C 1
ATOM 1920 O O . LEU A 1 243 ? 37.967 -7.210 -39.441 1.00 92.44 243 LEU A O 1
ATOM 1924 N N . PHE A 1 244 ? 38.425 -9.390 -39.712 1.00 93.25 244 PHE A N 1
ATOM 1925 C CA . PHE A 1 244 ? 37.629 -9.803 -38.555 1.00 93.25 244 PHE A CA 1
ATOM 1926 C C . PHE A 1 244 ? 38.213 -9.300 -37.233 1.00 93.25 244 PHE A C 1
ATOM 1928 O O . PHE A 1 244 ? 37.449 -8.936 -36.342 1.00 93.25 244 PHE A O 1
ATOM 1935 N N . LEU A 1 245 ? 39.540 -9.202 -37.105 1.00 94.56 245 LEU A N 1
ATOM 1936 C CA . LEU A 1 245 ? 40.176 -8.557 -35.953 1.00 94.56 245 LEU A CA 1
ATOM 1937 C C . LEU A 1 245 ? 39.754 -7.087 -35.821 1.00 94.56 245 LEU A C 1
ATOM 1939 O O . LEU A 1 245 ? 39.405 -6.651 -34.722 1.00 94.56 245 LEU A O 1
ATOM 1943 N N . ALA A 1 246 ? 39.729 -6.334 -36.924 1.00 94.75 246 ALA A N 1
ATOM 1944 C CA . ALA A 1 246 ? 39.288 -4.941 -36.919 1.00 94.75 246 ALA A CA 1
ATOM 1945 C C . ALA A 1 246 ? 37.793 -4.800 -36.566 1.00 94.75 246 ALA A C 1
ATOM 1947 O O . ALA A 1 246 ? 37.438 -3.964 -35.736 1.00 94.75 246 ALA A O 1
ATOM 1948 N N . LEU A 1 247 ? 36.923 -5.647 -37.127 1.00 94.62 247 LEU A N 1
ATOM 1949 C CA . LEU A 1 247 ? 35.476 -5.634 -36.856 1.00 94.62 247 LEU A CA 1
ATOM 1950 C C . LEU A 1 247 ? 35.134 -6.068 -35.418 1.00 94.62 247 LEU A C 1
ATOM 1952 O O . LEU A 1 247 ? 34.311 -5.441 -34.748 1.00 94.62 247 LEU A O 1
ATOM 1956 N N . ASN A 1 248 ? 35.811 -7.092 -34.894 1.00 93.50 248 ASN A N 1
ATOM 1957 C CA . ASN A 1 248 ? 35.657 -7.511 -33.499 1.00 93.50 248 ASN A CA 1
ATOM 1958 C C . ASN A 1 248 ? 36.145 -6.428 -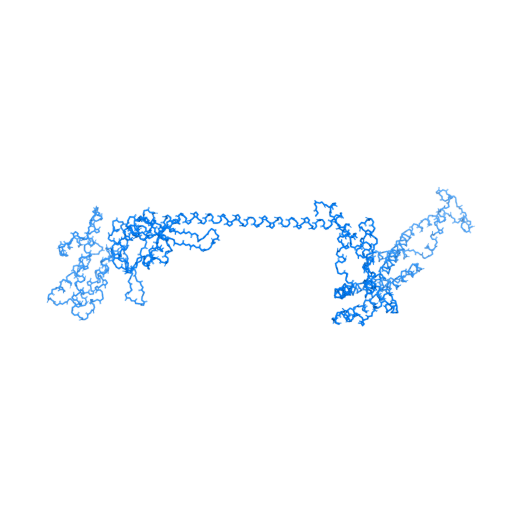32.532 1.00 93.50 248 ASN A C 1
ATOM 1960 O O . ASN A 1 248 ? 35.524 -6.202 -31.492 1.00 93.50 248 ASN A O 1
ATOM 1964 N N . LYS A 1 249 ? 37.213 -5.705 -32.893 1.00 94.88 249 LYS A N 1
ATOM 1965 C CA . LYS A 1 249 ? 37.678 -4.557 -32.114 1.00 94.88 249 LYS A CA 1
ATOM 1966 C C . LYS A 1 249 ? 36.623 -3.450 -32.044 1.00 94.88 249 LYS A C 1
ATOM 1968 O O . LYS A 1 249 ? 36.408 -2.922 -30.960 1.00 94.88 249 LYS A O 1
ATOM 1973 N N . VAL A 1 250 ? 35.918 -3.140 -33.138 1.00 95.25 250 VAL A N 1
ATOM 1974 C CA . VAL A 1 250 ? 34.790 -2.183 -33.106 1.00 95.25 250 VAL A CA 1
ATOM 1975 C C . VAL A 1 250 ? 33.722 -2.624 -32.101 1.00 95.25 250 VAL A C 1
ATOM 1977 O O . VAL A 1 250 ? 33.302 -1.817 -31.278 1.00 95.25 250 VAL A O 1
ATOM 1980 N N . THR A 1 251 ? 33.349 -3.907 -32.103 1.00 93.12 251 THR A N 1
ATOM 1981 C CA . THR A 1 251 ? 32.351 -4.463 -31.166 1.00 93.12 251 THR A CA 1
ATOM 1982 C C . THR A 1 251 ? 32.784 -4.310 -29.700 1.00 93.12 251 THR A C 1
ATOM 1984 O O . THR A 1 251 ? 32.001 -3.894 -28.840 1.00 93.12 251 THR A O 1
ATOM 1987 N N . ALA A 1 252 ? 34.050 -4.618 -29.403 1.00 93.38 252 ALA A N 1
ATOM 1988 C CA . ALA A 1 252 ? 34.605 -4.506 -28.056 1.00 93.38 252 ALA A CA 1
ATOM 1989 C C . ALA A 1 252 ? 34.669 -3.044 -27.574 1.00 93.38 252 ALA A C 1
ATOM 1991 O O . ALA A 1 252 ? 34.256 -2.736 -26.454 1.00 93.38 252 ALA A O 1
ATOM 1992 N N . GLU A 1 253 ? 35.137 -2.135 -28.431 1.00 95.06 253 GLU A N 1
ATOM 1993 C CA . GLU A 1 253 ? 35.244 -0.702 -28.131 1.00 95.06 253 GLU A CA 1
ATOM 1994 C C . GLU A 1 253 ? 33.862 -0.045 -27.997 1.00 95.06 253 GLU A C 1
ATOM 1996 O O . GLU A 1 253 ? 33.676 0.822 -27.146 1.00 95.06 253 GLU A O 1
ATOM 2001 N N . GLN A 1 254 ? 32.862 -0.491 -28.766 1.00 94.38 254 GLN A N 1
ATOM 2002 C CA . GLN A 1 254 ? 31.475 -0.050 -28.610 1.00 94.38 254 GLN A CA 1
ATOM 2003 C C . GLN A 1 254 ? 30.920 -0.453 -27.242 1.00 94.38 254 GLN A C 1
ATOM 2005 O O . GLN A 1 254 ? 30.367 0.389 -26.539 1.00 94.38 254 GLN A O 1
ATOM 2010 N N . SER A 1 255 ? 31.122 -1.706 -26.832 1.00 92.94 255 SER A N 1
ATOM 2011 C CA . SER A 1 255 ? 30.670 -2.198 -25.522 1.00 92.94 255 SER A CA 1
ATOM 2012 C C . SER A 1 255 ? 31.337 -1.435 -24.366 1.00 92.94 255 SER A C 1
ATOM 2014 O O . SER A 1 255 ? 30.685 -1.069 -23.384 1.00 92.94 255 SER A O 1
ATOM 2016 N N . SER A 1 256 ? 32.640 -1.147 -24.490 1.00 93.88 256 SER A N 1
ATOM 2017 C CA . SER A 1 256 ? 33.375 -0.300 -23.537 1.00 93.88 256 SER A CA 1
ATOM 2018 C C . SER A 1 256 ? 32.790 1.115 -23.485 1.00 93.88 256 SER A C 1
ATOM 2020 O O . SER A 1 256 ? 32.487 1.640 -22.407 1.00 93.88 256 SER A O 1
ATOM 2022 N N . TYR A 1 257 ? 32.557 1.711 -24.656 1.00 95.06 257 TYR A N 1
ATOM 2023 C CA . TYR A 1 257 ? 31.990 3.044 -24.783 1.00 95.06 257 TYR A CA 1
ATOM 2024 C C . TYR A 1 257 ? 30.581 3.138 -24.183 1.00 95.06 257 TYR A C 1
ATOM 2026 O O . TYR A 1 257 ? 30.315 4.067 -23.425 1.00 95.06 257 TYR A O 1
ATOM 2034 N N . GLU A 1 258 ? 29.692 2.178 -24.448 1.00 93.62 258 GLU A N 1
ATOM 2035 C CA . GLU A 1 258 ? 28.332 2.129 -23.894 1.00 93.62 258 GLU A CA 1
ATOM 2036 C C . GLU A 1 258 ? 28.342 2.111 -22.360 1.00 93.62 258 GLU A C 1
ATOM 2038 O O . GLU A 1 258 ? 27.629 2.894 -21.720 1.00 93.62 258 GLU A O 1
ATOM 2043 N N . LYS A 1 259 ? 29.226 1.305 -21.759 1.00 93.50 259 LYS A N 1
ATOM 2044 C CA . LYS A 1 259 ? 29.417 1.264 -20.304 1.00 93.50 259 LYS A CA 1
ATOM 2045 C C . LYS A 1 259 ? 29.866 2.617 -19.750 1.00 93.50 259 LYS A C 1
ATOM 2047 O O . LYS A 1 259 ? 29.303 3.108 -18.769 1.00 93.50 259 LYS A O 1
ATOM 2052 N N . ILE A 1 260 ? 30.864 3.252 -20.369 1.00 94.50 260 ILE A N 1
ATOM 2053 C CA . ILE A 1 260 ? 31.331 4.579 -19.941 1.00 94.50 260 ILE A CA 1
ATOM 2054 C C . ILE A 1 260 ? 30.264 5.657 -20.180 1.00 94.50 260 ILE A C 1
ATOM 2056 O O . ILE A 1 260 ? 30.104 6.552 -19.350 1.00 94.50 260 ILE A O 1
ATOM 2060 N N . ASN A 1 261 ? 29.488 5.558 -21.258 1.00 92.12 261 ASN A N 1
ATOM 2061 C CA . ASN A 1 261 ? 28.402 6.475 -21.592 1.00 92.12 261 ASN A CA 1
ATOM 2062 C C . ASN A 1 261 ? 27.269 6.442 -20.546 1.00 92.12 261 ASN A C 1
ATOM 2064 O O . ASN A 1 261 ? 26.703 7.491 -20.204 1.00 92.12 261 ASN A O 1
ATOM 2068 N N . GLN A 1 262 ? 26.975 5.257 -20.000 1.00 92.56 262 GLN A N 1
ATOM 2069 C CA . GLN A 1 262 ? 26.044 5.073 -18.887 1.00 92.56 262 GLN A CA 1
ATOM 2070 C C . GLN A 1 262 ? 26.585 5.686 -17.588 1.00 92.56 262 GLN A C 1
ATOM 2072 O O . GLN A 1 262 ? 25.877 6.458 -16.940 1.00 92.56 262 GLN A O 1
ATOM 2077 N N . LEU A 1 263 ? 27.848 5.409 -17.239 1.00 93.25 263 LEU A N 1
ATOM 2078 C CA . LEU A 1 263 ? 28.495 5.972 -16.044 1.00 93.25 263 LEU A CA 1
ATOM 2079 C C . LEU A 1 263 ? 28.585 7.503 -16.101 1.00 93.25 263 LEU A C 1
ATOM 2081 O O . LEU A 1 263 ? 28.330 8.179 -15.106 1.00 93.25 263 LEU A O 1
ATOM 2085 N N . TYR A 1 264 ? 28.889 8.070 -17.273 1.00 94.12 264 TYR A N 1
ATOM 2086 C CA . TYR A 1 264 ? 28.791 9.514 -17.487 1.00 94.12 264 TYR A CA 1
ATOM 2087 C C . TYR A 1 264 ? 27.361 10.012 -17.258 1.00 94.12 264 TYR A C 1
ATOM 2089 O O . TYR A 1 264 ? 27.174 11.044 -16.622 1.00 94.12 264 TYR A O 1
ATOM 2097 N N . GLY A 1 265 ? 26.350 9.298 -17.768 1.00 91.06 265 GLY A N 1
ATOM 2098 C CA . GLY A 1 265 ? 24.942 9.674 -17.611 1.00 91.06 265 GLY A CA 1
ATOM 2099 C C . GLY A 1 265 ? 24.529 9.799 -16.147 1.00 91.06 265 GLY A C 1
ATOM 2100 O O . GLY A 1 265 ? 23.930 10.802 -15.772 1.00 91.06 265 GLY A O 1
ATOM 2101 N N . GLN A 1 266 ? 24.931 8.832 -15.321 1.00 92.25 266 GLN A N 1
ATOM 2102 C CA . GLN A 1 266 ? 24.711 8.856 -13.874 1.00 92.25 266 GLN A CA 1
ATOM 2103 C C . GLN A 1 266 ? 25.401 10.059 -13.217 1.00 92.25 266 GLN A C 1
ATOM 2105 O O . GLN A 1 266 ? 24.749 10.836 -12.526 1.00 92.25 266 GLN A O 1
ATOM 2110 N N . ALA A 1 267 ? 26.693 10.275 -13.494 1.00 92.44 267 ALA A N 1
ATOM 2111 C CA . ALA A 1 267 ? 27.433 11.414 -12.943 1.00 92.44 267 ALA A CA 1
ATOM 2112 C C . ALA A 1 267 ? 26.849 12.769 -13.391 1.00 92.44 267 ALA A C 1
ATOM 2114 O O . ALA A 1 267 ? 26.761 13.711 -12.605 1.00 92.44 267 ALA A O 1
ATOM 2115 N N . SER A 1 268 ? 26.403 12.868 -14.647 1.00 91.50 268 SER A N 1
ATOM 2116 C CA . SER A 1 268 ? 25.747 14.062 -15.182 1.00 91.50 268 SER A CA 1
ATOM 2117 C C . SER A 1 268 ? 24.389 14.316 -14.529 1.00 91.50 268 SER A C 1
ATOM 2119 O O . SER A 1 268 ? 24.039 15.474 -14.326 1.00 91.50 268 SER A O 1
ATOM 2121 N N . GLN A 1 269 ? 23.625 13.272 -14.198 1.00 89.38 269 GLN A N 1
ATOM 2122 C CA . GLN A 1 269 ? 22.336 13.404 -13.518 1.00 89.38 269 GLN A CA 1
ATOM 2123 C C . GLN A 1 269 ? 22.510 13.876 -12.069 1.00 89.38 269 GLN A C 1
ATOM 2125 O O . GLN A 1 269 ? 21.791 14.779 -11.640 1.00 89.38 269 GLN A O 1
ATOM 2130 N N . SER A 1 270 ? 23.502 13.338 -11.351 1.00 89.75 270 SER A N 1
ATOM 2131 C CA . SER A 1 270 ? 23.855 13.791 -9.999 1.00 89.75 270 SER A CA 1
ATOM 2132 C C . SER A 1 270 ? 24.280 15.262 -9.966 1.00 89.75 270 SER A C 1
ATOM 2134 O O . SER A 1 270 ? 23.956 15.971 -9.019 1.00 89.75 270 SER A O 1
ATOM 2136 N N . LEU A 1 271 ? 24.957 15.743 -11.017 1.00 91.06 271 LEU A N 1
ATOM 2137 C CA . LEU A 1 271 ? 25.317 17.156 -11.166 1.00 91.06 271 LEU A CA 1
ATOM 2138 C C . LEU A 1 271 ? 24.116 18.035 -11.563 1.00 91.06 271 LEU A C 1
ATOM 2140 O O . LEU A 1 271 ? 24.009 19.176 -11.113 1.00 91.06 271 LEU A O 1
ATOM 2144 N N . ALA A 1 272 ? 23.220 17.524 -12.413 1.00 86.38 272 ALA A N 1
ATOM 2145 C CA . ALA A 1 272 ? 22.142 18.303 -13.020 1.00 86.38 272 ALA A CA 1
ATOM 2146 C C . ALA A 1 272 ? 21.126 18.832 -12.001 1.00 86.38 272 ALA A C 1
ATOM 2148 O O . ALA A 1 272 ? 20.687 19.965 -12.148 1.00 86.38 272 ALA A O 1
ATOM 2149 N N . GLY A 1 273 ? 20.763 18.050 -10.978 1.00 84.12 273 GLY A N 1
ATOM 2150 C CA . GLY A 1 273 ? 19.776 18.459 -9.969 1.00 84.12 273 GLY A CA 1
ATOM 2151 C C . GLY A 1 273 ? 20.191 19.714 -9.184 1.00 84.12 273 GLY A C 1
ATOM 2152 O O . GLY A 1 273 ? 19.498 20.730 -9.275 1.00 84.12 273 GLY A O 1
ATOM 2153 N N . PRO A 1 274 ? 21.330 19.687 -8.462 1.00 87.19 274 PRO A N 1
ATOM 2154 C CA . PRO A 1 274 ? 21.839 20.848 -7.729 1.00 87.19 274 PRO A CA 1
ATOM 2155 C C . PRO A 1 274 ? 22.087 22.056 -8.638 1.00 87.19 274 PRO A C 1
ATOM 2157 O O . PRO A 1 274 ? 21.682 23.171 -8.315 1.00 87.19 274 PRO A O 1
ATOM 2160 N N . LEU A 1 275 ? 22.693 21.827 -9.808 1.00 87.44 275 LEU A N 1
ATOM 2161 C CA . LEU A 1 275 ? 22.997 22.894 -10.757 1.00 87.44 275 LEU A CA 1
ATOM 2162 C C . LEU A 1 275 ? 21.721 23.552 -11.304 1.00 87.44 275 LEU A C 1
ATOM 2164 O O . LEU A 1 275 ? 21.644 24.777 -11.363 1.00 87.44 275 LEU A O 1
ATOM 2168 N N . LYS A 1 276 ? 20.710 22.755 -11.675 1.00 85.12 276 LYS A N 1
ATOM 2169 C CA . LYS A 1 276 ? 19.412 23.252 -12.148 1.00 85.12 276 LYS A CA 1
ATOM 2170 C C . LYS A 1 276 ? 18.706 24.055 -11.058 1.00 85.12 276 LYS A C 1
ATOM 2172 O O . LYS A 1 276 ? 18.266 25.158 -11.348 1.00 85.12 276 LYS A O 1
ATOM 2177 N N . GLY A 1 277 ? 18.694 23.576 -9.813 1.00 84.62 277 GLY A N 1
ATOM 2178 C CA . GLY A 1 277 ? 18.085 24.298 -8.690 1.00 84.62 277 GLY A CA 1
ATOM 2179 C C . GLY A 1 277 ? 18.688 25.690 -8.466 1.00 84.62 277 GLY A C 1
ATOM 2180 O O . GLY A 1 277 ? 17.953 26.671 -8.382 1.00 84.62 277 GLY A O 1
ATOM 2181 N N . VAL A 1 278 ? 20.020 25.804 -8.457 1.00 86.50 278 VAL A N 1
ATOM 2182 C CA . VAL A 1 278 ? 20.713 27.097 -8.278 1.00 86.50 278 VAL A CA 1
ATOM 2183 C C . VAL A 1 278 ? 20.498 28.031 -9.477 1.00 86.50 278 VAL A C 1
ATOM 2185 O O . VAL A 1 278 ? 20.308 29.243 -9.319 1.00 86.50 278 VAL A O 1
ATOM 2188 N N . VAL A 1 279 ? 20.489 27.490 -10.699 1.00 86.56 279 VAL A N 1
ATOM 2189 C CA . VAL A 1 279 ? 20.196 28.273 -11.909 1.00 86.56 279 VAL A CA 1
ATOM 2190 C C . VAL A 1 279 ? 18.741 28.756 -11.912 1.00 86.56 279 VAL A C 1
ATOM 2192 O O . VAL A 1 279 ? 18.493 29.925 -12.205 1.00 86.56 279 VAL A O 1
ATOM 2195 N N . GLU A 1 280 ? 17.779 27.914 -11.540 1.00 86.38 280 GLU A N 1
ATOM 2196 C CA . GLU A 1 280 ? 16.360 28.275 -11.446 1.00 86.38 280 GLU A CA 1
ATOM 2197 C C . GLU A 1 280 ? 16.086 29.323 -10.371 1.00 86.38 280 GLU A C 1
ATOM 2199 O O . GLU A 1 280 ? 15.323 30.260 -10.611 1.00 86.38 280 GLU A O 1
ATOM 2204 N N . GLU A 1 281 ? 16.723 29.201 -9.207 1.00 86.62 281 GLU A N 1
ATOM 2205 C CA . GLU A 1 281 ? 16.595 30.165 -8.115 1.00 86.62 281 GLU A CA 1
ATOM 2206 C C . GLU A 1 281 ? 17.185 31.526 -8.505 1.00 86.62 281 GLU A C 1
ATOM 2208 O O . GLU A 1 281 ? 16.508 32.551 -8.396 1.00 86.62 281 GLU A O 1
ATOM 2213 N N . SER A 1 282 ? 18.401 31.540 -9.065 1.00 85.31 282 SER A N 1
ATOM 2214 C CA . SER A 1 282 ? 19.058 32.778 -9.512 1.00 85.31 282 SER A CA 1
ATOM 2215 C C . SER A 1 282 ? 18.319 33.485 -10.654 1.00 85.31 282 SER A C 1
ATOM 2217 O O . SER A 1 282 ? 18.374 34.710 -10.758 1.00 85.31 282 SER A O 1
ATOM 2219 N N . THR A 1 283 ? 17.598 32.739 -11.495 1.00 86.50 283 THR A N 1
ATOM 2220 C CA . THR A 1 283 ? 16.846 33.287 -12.639 1.00 86.50 283 THR A CA 1
ATOM 2221 C C . THR A 1 283 ? 15.347 33.445 -12.380 1.00 86.50 283 THR A C 1
ATOM 2223 O O . THR A 1 283 ? 14.640 33.969 -13.241 1.00 86.50 283 THR A O 1
ATOM 2226 N N . LYS A 1 284 ? 14.856 33.038 -11.199 1.00 86.06 284 LYS A N 1
ATOM 2227 C CA . LYS A 1 284 ? 13.426 32.987 -10.839 1.00 86.06 284 LYS A CA 1
ATOM 2228 C C . LYS A 1 284 ? 12.585 32.194 -11.853 1.00 86.06 284 LYS A C 1
ATOM 2230 O O . LYS A 1 284 ? 11.468 32.588 -12.184 1.00 86.06 284 LYS A O 1
ATOM 2235 N N . THR A 1 285 ? 13.131 31.082 -12.348 1.00 87.81 285 THR A N 1
ATOM 2236 C CA . THR A 1 285 ? 12.498 30.227 -13.372 1.00 87.81 285 THR A CA 1
ATOM 2237 C C . THR A 1 285 ? 11.930 28.908 -12.837 1.00 87.81 285 THR A C 1
ATOM 2239 O O . THR A 1 285 ? 11.501 28.047 -13.601 1.00 87.81 285 THR A O 1
ATOM 2242 N N . LYS A 1 286 ? 11.865 28.746 -11.511 1.00 87.94 286 LYS A N 1
ATOM 2243 C CA . LYS A 1 286 ? 11.262 27.569 -10.874 1.00 87.94 286 LYS A CA 1
ATOM 2244 C C . LYS A 1 286 ? 9.804 27.384 -11.320 1.00 87.94 286 LYS A C 1
ATOM 2246 O O . LYS A 1 286 ? 9.024 28.335 -11.269 1.00 87.94 286 LYS A O 1
ATOM 2251 N N . GLY A 1 287 ? 9.426 26.169 -11.721 1.00 86.12 287 GLY A N 1
ATOM 2252 C CA . GLY A 1 287 ? 8.062 25.853 -12.164 1.00 86.12 287 GLY A CA 1
ATOM 2253 C C . GLY A 1 287 ? 7.795 26.072 -13.659 1.00 86.12 287 GLY A C 1
ATOM 2254 O O . GLY A 1 287 ? 6.710 25.737 -14.136 1.00 86.12 287 GLY A O 1
ATOM 2255 N N . TRP A 1 288 ? 8.739 26.664 -14.406 1.00 92.19 288 TRP A N 1
ATOM 2256 C CA . TRP A 1 288 ? 8.546 26.962 -15.830 1.00 92.19 288 TRP A CA 1
ATOM 2257 C C . TRP A 1 288 ? 8.552 25.684 -16.673 1.00 92.19 288 TRP A C 1
ATOM 2259 O O . TRP A 1 288 ? 7.701 25.533 -17.545 1.00 92.19 288 TRP A O 1
ATOM 2269 N N . ASP A 1 289 ? 9.455 24.744 -16.381 1.00 87.44 289 ASP A N 1
ATOM 2270 C CA . ASP A 1 289 ? 9.507 23.445 -17.061 1.00 87.44 289 ASP A CA 1
ATOM 2271 C C . ASP A 1 289 ? 8.222 22.642 -16.840 1.00 87.44 289 ASP A C 1
ATOM 2273 O O . ASP A 1 289 ? 7.677 22.067 -17.781 1.00 87.44 289 ASP A O 1
ATOM 2277 N N . GLU A 1 290 ? 7.692 22.635 -15.617 1.00 90.38 290 GLU A N 1
ATOM 2278 C CA . GLU A 1 290 ? 6.422 21.991 -15.302 1.00 90.38 290 GLU A CA 1
ATOM 2279 C C . GLU A 1 290 ? 5.281 22.621 -16.104 1.00 90.38 290 GLU A C 1
ATOM 2281 O O . GLU A 1 290 ? 4.502 21.898 -16.724 1.00 90.38 290 GLU A O 1
ATOM 2286 N N . LEU A 1 291 ? 5.208 23.956 -16.166 1.00 91.56 291 LEU A N 1
ATOM 2287 C CA . LEU A 1 291 ? 4.207 24.653 -16.975 1.00 91.56 291 LEU A CA 1
ATOM 2288 C C . LEU A 1 291 ? 4.333 24.304 -18.466 1.00 91.56 291 LEU A C 1
ATOM 2290 O O . LEU A 1 291 ? 3.315 24.021 -19.098 1.00 91.56 291 LEU A O 1
ATOM 2294 N N . ILE A 1 292 ? 5.552 24.262 -19.017 1.00 92.56 292 ILE A N 1
ATOM 2295 C CA . ILE A 1 292 ? 5.810 23.863 -20.412 1.00 92.56 292 ILE A CA 1
ATOM 2296 C C . ILE A 1 292 ? 5.330 22.426 -20.650 1.00 92.56 292 ILE A C 1
ATOM 2298 O O . ILE A 1 292 ? 4.621 22.159 -21.621 1.00 92.56 292 ILE A O 1
ATOM 2302 N N . VAL A 1 293 ? 5.676 21.489 -19.763 1.00 91.06 293 VAL A N 1
ATOM 2303 C CA . VAL A 1 293 ? 5.287 20.075 -19.885 1.00 91.06 293 VAL A CA 1
ATOM 2304 C C . VAL A 1 293 ? 3.767 19.912 -19.846 1.00 91.06 293 VAL A C 1
ATOM 2306 O O . VAL A 1 293 ? 3.217 19.168 -20.666 1.00 91.06 293 VAL A O 1
ATOM 2309 N N . LEU A 1 294 ? 3.094 20.613 -18.927 1.00 91.31 294 LEU A N 1
ATOM 2310 C CA . LEU A 1 294 ? 1.635 20.609 -18.803 1.00 91.31 294 LEU A CA 1
ATOM 2311 C C . LEU A 1 294 ? 0.961 21.232 -20.030 1.00 91.31 294 LEU A C 1
ATOM 2313 O O . LEU A 1 294 ? -0.005 20.667 -20.542 1.00 91.31 294 LEU A O 1
ATOM 2317 N N . ALA A 1 295 ? 1.491 22.351 -20.532 1.00 90.75 295 ALA A N 1
ATOM 2318 C CA . ALA A 1 295 ? 0.988 23.013 -21.729 1.00 90.75 295 ALA A CA 1
ATOM 2319 C C . ALA A 1 295 ? 1.148 22.133 -22.977 1.00 90.75 295 ALA A C 1
ATOM 2321 O O . ALA A 1 295 ? 0.222 22.043 -23.771 1.00 90.75 295 ALA A O 1
ATOM 2322 N N . ARG A 1 296 ? 2.269 21.420 -23.135 1.00 92.69 296 ARG A N 1
ATOM 2323 C CA . ARG A 1 296 ? 2.504 20.535 -24.291 1.00 92.69 296 ARG A CA 1
ATOM 2324 C C . ARG A 1 296 ? 1.655 19.259 -24.276 1.00 92.69 296 ARG A C 1
ATOM 2326 O O . ARG A 1 296 ? 1.441 18.664 -25.326 1.00 92.69 296 ARG A O 1
ATOM 2333 N N . ASN A 1 297 ? 1.196 18.801 -23.107 1.00 92.69 297 ASN A N 1
ATOM 2334 C CA . ASN A 1 297 ? 0.546 17.491 -22.960 1.00 92.69 297 ASN A CA 1
ATOM 2335 C C . ASN A 1 297 ? -0.785 17.560 -22.183 1.00 92.69 297 ASN A C 1
ATOM 2337 O O . ASN A 1 297 ? -0.935 16.892 -21.151 1.00 92.69 297 ASN A O 1
ATOM 2341 N N . PRO A 1 298 ? -1.791 18.303 -22.678 1.00 90.94 298 PRO A N 1
ATOM 2342 C CA . PRO A 1 298 ? -3.078 18.466 -21.995 1.00 90.94 298 PRO A CA 1
ATOM 2343 C C . PRO A 1 298 ? -3.825 17.139 -21.811 1.00 90.94 298 PRO A C 1
ATOM 2345 O O . PRO A 1 298 ? -4.446 16.928 -20.773 1.00 90.94 298 PRO A O 1
ATOM 2348 N N . ALA A 1 299 ? -3.726 16.216 -22.775 1.00 90.75 299 ALA A N 1
ATOM 2349 C CA . ALA A 1 299 ? -4.360 14.901 -22.697 1.00 90.75 299 ALA A CA 1
ATOM 2350 C C . ALA A 1 299 ? -3.822 14.075 -21.518 1.00 90.75 299 ALA A C 1
ATOM 2352 O O . ALA A 1 299 ? -4.586 13.452 -20.784 1.00 90.75 299 ALA A O 1
ATOM 2353 N N . ARG A 1 300 ? -2.503 14.122 -21.289 1.00 91.69 300 ARG A N 1
ATOM 2354 C CA . ARG A 1 300 ? -1.862 13.416 -20.173 1.00 91.69 300 ARG A CA 1
ATOM 2355 C C . ARG A 1 300 ? -2.219 14.043 -18.827 1.00 91.69 300 ARG A C 1
ATOM 2357 O O . ARG A 1 300 ? -2.433 13.317 -17.861 1.00 91.69 300 ARG A O 1
ATOM 2364 N N . LEU A 1 301 ? -2.305 15.374 -18.762 1.00 91.44 301 LEU A N 1
ATOM 2365 C CA . LEU A 1 301 ? -2.794 16.067 -17.569 1.00 91.44 301 LEU A CA 1
ATOM 2366 C C . LEU A 1 301 ? -4.258 15.707 -17.280 1.00 91.44 301 LEU A C 1
ATOM 2368 O O . LEU A 1 301 ? -4.607 15.455 -16.131 1.00 91.44 301 LEU A O 1
ATOM 2372 N N . TRP A 1 302 ? -5.106 15.645 -18.308 1.00 92.38 302 TRP A N 1
ATOM 2373 C CA . TRP A 1 302 ? -6.507 15.258 -18.162 1.00 92.38 302 TRP A CA 1
ATOM 2374 C C . TRP A 1 302 ? -6.659 13.840 -17.598 1.00 92.38 302 TRP A C 1
ATOM 2376 O O . TRP A 1 302 ? -7.365 13.663 -16.609 1.00 92.38 302 TRP A O 1
ATOM 2386 N N . ASP A 1 303 ? -5.937 12.860 -18.150 1.00 92.38 303 ASP A N 1
ATOM 2387 C CA . ASP A 1 303 ? -5.909 11.482 -17.632 1.00 92.38 303 ASP A CA 1
ATOM 2388 C C . ASP A 1 303 ? -5.445 11.428 -16.163 1.00 92.38 303 ASP A C 1
ATOM 2390 O O . ASP A 1 303 ? -6.064 10.771 -15.325 1.00 92.38 303 ASP A O 1
ATOM 2394 N N . ALA A 1 304 ? -4.400 12.184 -15.808 1.00 91.44 304 ALA A N 1
ATOM 2395 C CA . ALA A 1 304 ? -3.925 12.265 -14.427 1.00 91.44 304 ALA A CA 1
ATOM 2396 C C . ALA A 1 304 ? -4.981 12.856 -13.473 1.00 91.44 304 ALA A C 1
ATOM 2398 O O . ALA A 1 304 ? -5.181 12.336 -12.374 1.00 91.44 304 ALA A O 1
ATOM 2399 N N . LEU A 1 305 ? -5.688 13.910 -13.894 1.00 92.00 305 LEU A N 1
ATOM 2400 C CA . LEU A 1 305 ? -6.762 14.527 -13.111 1.00 92.00 305 LEU A CA 1
ATOM 2401 C C . LEU A 1 305 ? -7.971 13.596 -12.952 1.00 92.00 305 LEU A C 1
ATOM 2403 O O . LEU A 1 305 ? -8.561 13.553 -11.874 1.00 92.00 305 LEU A O 1
ATOM 2407 N N . GLN A 1 306 ? -8.324 12.829 -13.988 1.00 92.44 306 GLN A N 1
ATOM 2408 C CA . GLN A 1 306 ? -9.386 11.824 -13.903 1.00 92.44 306 GLN A CA 1
ATOM 2409 C C . GLN A 1 306 ? -9.029 10.725 -12.899 1.00 92.44 306 GLN A C 1
ATOM 2411 O O . GLN A 1 306 ? -9.821 10.439 -12.003 1.00 92.44 306 GLN A O 1
ATOM 2416 N N . LYS A 1 307 ? -7.807 10.187 -12.969 1.00 93.25 307 LYS A N 1
ATOM 2417 C CA . LYS A 1 307 ? -7.314 9.188 -12.007 1.00 93.25 307 LYS A CA 1
ATOM 2418 C C . LYS A 1 307 ? -7.323 9.706 -10.571 1.00 93.25 307 LYS A C 1
ATOM 2420 O O . LYS A 1 307 ? -7.704 8.974 -9.660 1.00 93.25 307 LYS A O 1
ATOM 2425 N N . MET A 1 308 ? -6.937 10.965 -10.363 1.00 93.25 308 MET A N 1
ATOM 2426 C CA . MET A 1 308 ? -6.996 11.598 -9.044 1.00 93.25 308 MET A CA 1
ATOM 2427 C C . MET A 1 308 ? -8.441 11.701 -8.534 1.00 93.25 308 MET A C 1
ATOM 2429 O O . MET A 1 308 ? -8.716 11.318 -7.401 1.00 93.25 308 MET A O 1
ATOM 2433 N N . ALA A 1 309 ? -9.381 12.129 -9.381 1.00 91.69 309 ALA A N 1
ATOM 2434 C CA . ALA A 1 309 ? -10.793 12.223 -9.013 1.00 91.69 309 ALA A CA 1
ATOM 2435 C C . ALA A 1 309 ? -11.419 10.852 -8.689 1.00 91.69 309 ALA A C 1
ATOM 2437 O O . ALA A 1 309 ? -12.189 10.729 -7.734 1.00 91.69 309 ALA A O 1
ATOM 2438 N N . GLU A 1 310 ? -11.075 9.808 -9.450 1.00 93.06 310 GLU A N 1
ATOM 2439 C CA . GLU A 1 310 ? -11.490 8.431 -9.161 1.00 93.06 310 GLU A CA 1
ATOM 2440 C C . GLU A 1 310 ? -10.943 7.938 -7.819 1.00 93.06 310 GLU A C 1
ATOM 2442 O O . GLU A 1 310 ? -11.654 7.284 -7.053 1.00 93.06 310 GLU A O 1
ATOM 2447 N N . TYR A 1 311 ? -9.680 8.247 -7.526 1.00 94.19 311 TYR A N 1
ATOM 2448 C CA . TYR A 1 311 ? -9.049 7.892 -6.262 1.00 94.19 311 TYR A CA 1
ATOM 2449 C C . TYR A 1 311 ? -9.717 8.600 -5.074 1.00 94.19 311 TYR A C 1
ATOM 2451 O O . TYR A 1 311 ? -10.076 7.945 -4.094 1.00 94.19 311 TYR A O 1
ATOM 2459 N N . ASP A 1 312 ? -9.996 9.898 -5.193 1.00 94.81 312 ASP A N 1
ATOM 2460 C CA . ASP A 1 312 ? -10.710 10.666 -4.166 1.00 94.81 312 ASP A CA 1
ATOM 2461 C C . ASP A 1 312 ? -12.121 10.118 -3.913 1.00 94.81 312 ASP A C 1
ATOM 2463 O O . ASP A 1 312 ? -12.587 10.065 -2.771 1.00 94.81 312 ASP A O 1
ATOM 2467 N N . LEU A 1 313 ? -12.815 9.675 -4.967 1.00 95.50 313 LEU A N 1
ATOM 2468 C CA . LEU A 1 313 ? -14.118 9.028 -4.834 1.00 95.50 313 LEU A CA 1
ATOM 2469 C C . LEU A 1 313 ? -14.007 7.691 -4.086 1.00 95.50 313 LEU A C 1
ATOM 2471 O O . LEU A 1 313 ? -14.829 7.412 -3.211 1.00 95.50 313 LEU A O 1
ATOM 2475 N N . LYS A 1 314 ? -12.982 6.884 -4.384 1.00 94.88 314 LYS A N 1
ATOM 2476 C CA . LYS A 1 314 ? -12.714 5.626 -3.667 1.00 94.88 314 LYS A CA 1
ATOM 2477 C C . LYS A 1 314 ? -12.449 5.871 -2.182 1.00 94.88 314 LYS A C 1
ATOM 2479 O O . LYS A 1 314 ? -13.024 5.160 -1.362 1.00 94.88 314 LYS A O 1
ATOM 2484 N N . ILE A 1 315 ? -11.659 6.891 -1.834 1.00 96.06 315 ILE A N 1
ATOM 2485 C CA . ILE A 1 315 ? -11.424 7.281 -0.433 1.00 96.06 315 ILE A CA 1
ATOM 2486 C C . ILE A 1 315 ? -12.743 7.646 0.251 1.00 96.06 315 ILE A C 1
ATOM 2488 O O . ILE A 1 315 ? -13.059 7.098 1.304 1.00 96.06 315 ILE A O 1
ATOM 2492 N N . LYS A 1 316 ? -13.557 8.510 -0.366 1.00 96.31 316 LYS A N 1
ATOM 2493 C CA . LYS A 1 316 ? -14.855 8.911 0.203 1.00 96.31 316 LYS A CA 1
ATOM 2494 C C . LYS A 1 316 ? -15.788 7.720 0.425 1.00 96.31 316 LYS A C 1
ATOM 2496 O O . LYS A 1 316 ? -16.472 7.660 1.446 1.00 96.31 316 LYS A O 1
ATOM 2501 N N . ASN A 1 317 ? -15.813 6.773 -0.512 1.00 96.12 317 ASN A N 1
ATOM 2502 C CA . ASN A 1 317 ? -16.613 5.557 -0.387 1.00 96.12 317 ASN A CA 1
ATOM 2503 C C . ASN A 1 317 ? -16.102 4.655 0.744 1.00 96.12 317 ASN A C 1
ATOM 2505 O O . ASN A 1 317 ? -16.913 4.121 1.499 1.00 96.12 317 ASN A O 1
ATOM 2509 N N . LEU A 1 318 ? -14.782 4.523 0.898 1.00 96.88 318 LEU A N 1
ATOM 2510 C CA . LEU A 1 318 ? -14.177 3.773 1.997 1.00 96.88 318 LEU A CA 1
ATOM 2511 C C . LEU A 1 318 ? -14.512 4.399 3.357 1.00 96.88 318 LEU A C 1
ATOM 2513 O O . LEU A 1 318 ? -14.969 3.696 4.255 1.00 96.88 318 LEU A O 1
ATOM 2517 N N . ASP A 1 319 ? -14.370 5.718 3.496 1.00 96.75 319 ASP A N 1
ATOM 2518 C CA . ASP A 1 319 ? -14.724 6.437 4.726 1.00 96.75 319 ASP A CA 1
ATOM 2519 C C . ASP A 1 319 ? -16.204 6.273 5.084 1.00 96.75 319 ASP A C 1
ATOM 2521 O O . ASP A 1 319 ? -16.568 6.159 6.259 1.00 96.75 319 ASP A O 1
ATOM 2525 N N . LYS A 1 320 ? -17.076 6.257 4.071 1.00 96.75 320 LYS A N 1
ATOM 2526 C CA . LYS A 1 320 ? -18.502 5.987 4.259 1.00 96.75 320 LYS A CA 1
ATOM 2527 C C . LYS A 1 320 ? -18.729 4.559 4.760 1.00 96.75 320 LYS A C 1
ATOM 2529 O O . LYS A 1 320 ? -19.421 4.387 5.761 1.00 96.75 320 LYS A O 1
ATOM 2534 N N . ALA A 1 321 ? -18.111 3.565 4.123 1.00 96.56 321 ALA A N 1
ATOM 2535 C CA . ALA A 1 321 ? -18.227 2.164 4.520 1.00 96.56 321 ALA A CA 1
ATOM 2536 C C . ALA A 1 321 ? -17.732 1.930 5.957 1.00 96.56 321 ALA A C 1
ATOM 2538 O O . ALA A 1 321 ? -18.394 1.245 6.732 1.00 96.56 321 ALA A O 1
ATOM 2539 N N . LEU A 1 322 ? -16.620 2.557 6.358 1.00 95.31 322 LEU A N 1
ATOM 2540 C CA . LEU A 1 322 ? -16.113 2.482 7.732 1.00 95.31 322 LEU A CA 1
ATOM 2541 C C . LEU A 1 322 ? -17.127 3.025 8.751 1.00 95.31 322 LEU A C 1
ATOM 2543 O O . LEU A 1 322 ? -17.379 2.381 9.769 1.00 95.31 322 LEU A O 1
ATOM 2547 N N . LYS A 1 323 ? -17.763 4.167 8.461 1.00 93.06 323 LYS A N 1
ATOM 2548 C CA . LYS A 1 323 ? -18.810 4.744 9.324 1.00 93.06 323 LYS A CA 1
ATOM 2549 C C . LYS A 1 323 ? -20.050 3.855 9.415 1.00 93.06 323 LYS A C 1
ATOM 2551 O O . LYS A 1 323 ? -20.648 3.747 10.487 1.00 93.06 323 LYS A O 1
ATOM 2556 N N . GLU A 1 324 ? -20.446 3.238 8.305 1.00 94.88 324 GLU A N 1
ATOM 2557 C CA . GLU A 1 324 ? -21.573 2.302 8.261 1.00 94.88 324 GLU A CA 1
ATOM 2558 C C . GLU A 1 324 ? -21.275 1.049 9.104 1.00 94.88 324 GLU A C 1
ATOM 2560 O O . GLU A 1 324 ? -22.100 0.677 9.939 1.00 94.88 324 GLU A O 1
ATOM 2565 N N . ILE A 1 325 ? -20.071 0.473 8.983 1.00 94.00 325 ILE A N 1
ATOM 2566 C CA . ILE A 1 325 ? -19.613 -0.664 9.801 1.00 94.00 325 ILE A CA 1
ATOM 2567 C C . ILE A 1 325 ? -19.589 -0.301 11.288 1.00 94.00 325 ILE A C 1
ATOM 2569 O O . ILE A 1 325 ? -20.112 -1.050 12.109 1.00 94.00 325 ILE A O 1
ATOM 2573 N N . ASP A 1 326 ? -19.026 0.851 11.657 1.00 90.25 326 ASP A N 1
ATOM 2574 C CA . ASP A 1 326 ? -18.996 1.304 13.052 1.00 90.25 326 ASP A CA 1
ATOM 2575 C C . ASP A 1 326 ? -20.399 1.470 13.643 1.00 90.25 326 ASP A C 1
ATOM 2577 O O . ASP A 1 326 ? -20.650 1.092 14.789 1.00 90.25 326 ASP A O 1
ATOM 2581 N N . THR A 1 327 ? -21.324 2.018 12.853 1.00 91.00 327 THR A N 1
ATOM 2582 C CA . THR A 1 327 ? -22.723 2.178 13.258 1.00 91.00 327 THR A CA 1
ATOM 2583 C C . THR A 1 327 ? -23.394 0.817 13.436 1.00 91.00 327 THR A C 1
ATOM 2585 O O . THR A 1 327 ? -24.096 0.610 14.425 1.00 91.00 327 THR A O 1
ATOM 2588 N N . GLY A 1 328 ? -23.152 -0.120 12.513 1.00 92.94 328 GLY A N 1
ATOM 2589 C CA . GLY A 1 328 ? -23.640 -1.497 12.601 1.00 92.94 328 GLY A CA 1
ATOM 2590 C C . GLY A 1 328 ? -23.116 -2.222 13.840 1.00 92.94 328 GLY A C 1
ATOM 2591 O O . GLY A 1 328 ? -23.907 -2.737 14.625 1.00 92.94 328 GLY A O 1
ATOM 2592 N N . ASN A 1 329 ? -21.803 -2.172 14.079 1.00 91.25 329 ASN A N 1
ATOM 2593 C CA . ASN A 1 329 ? -21.170 -2.733 15.276 1.00 91.25 329 ASN A CA 1
ATOM 2594 C C . ASN A 1 329 ? -21.769 -2.150 16.560 1.00 91.25 329 ASN A C 1
ATOM 2596 O O . ASN A 1 329 ? -21.997 -2.879 17.521 1.00 91.25 329 ASN A O 1
ATOM 2600 N N . GLY A 1 330 ? -22.041 -0.841 16.572 1.00 91.12 330 GLY A N 1
ATOM 2601 C CA . GLY A 1 330 ? -22.687 -0.177 17.697 1.00 91.12 330 GLY A CA 1
ATOM 2602 C C . GLY A 1 330 ? -24.089 -0.715 17.986 1.00 91.12 330 GLY A C 1
ATOM 2603 O O . GLY A 1 330 ? -24.388 -0.994 19.142 1.00 91.12 330 GLY A O 1
ATOM 2604 N N . LYS A 1 331 ? -24.919 -0.900 16.952 1.00 91.50 331 LYS A N 1
ATOM 2605 C CA . LYS A 1 331 ? -26.279 -1.446 17.101 1.00 91.50 331 LYS A CA 1
ATOM 2606 C C . LYS A 1 331 ? -26.265 -2.876 17.633 1.00 91.50 331 LYS A C 1
ATOM 2608 O O . LYS A 1 331 ? -26.922 -3.150 18.625 1.00 91.50 331 LYS A O 1
ATOM 2613 N N . VAL A 1 332 ? -25.445 -3.743 17.035 1.00 92.56 332 VAL A N 1
ATOM 2614 C CA . VAL A 1 332 ? -25.310 -5.142 17.475 1.00 92.56 332 VAL A CA 1
ATOM 2615 C C . VAL A 1 332 ? -24.809 -5.220 18.918 1.00 92.56 332 VAL A C 1
ATOM 2617 O O . VAL A 1 332 ? -25.253 -6.069 19.684 1.00 92.56 332 VAL A O 1
ATOM 2620 N N . ALA A 1 333 ? -23.877 -4.345 19.309 1.00 90.75 333 ALA A N 1
ATOM 2621 C CA . ALA A 1 333 ? -23.414 -4.283 20.690 1.00 90.75 333 ALA A CA 1
ATOM 2622 C C . ALA A 1 333 ? -24.541 -3.872 21.650 1.00 90.75 333 ALA A C 1
ATOM 2624 O O . ALA A 1 333 ? -24.702 -4.518 22.680 1.00 90.75 333 ALA A O 1
ATOM 2625 N N . ASP A 1 334 ? -25.322 -2.840 21.318 1.00 91.00 334 ASP A N 1
ATOM 2626 C CA . ASP A 1 334 ? -26.443 -2.386 22.153 1.00 91.00 334 ASP A CA 1
ATOM 2627 C C . ASP A 1 334 ? -27.537 -3.455 22.284 1.00 91.00 334 ASP A C 1
ATOM 2629 O O . ASP A 1 334 ? -28.027 -3.683 23.386 1.00 91.00 334 ASP A O 1
ATOM 2633 N N . GLU A 1 335 ? -27.871 -4.149 21.192 1.00 91.94 335 GLU A N 1
ATOM 2634 C CA . GLU A 1 335 ? -28.819 -5.272 21.193 1.00 91.94 335 GLU A CA 1
ATOM 2635 C C . GLU A 1 335 ? -28.340 -6.394 22.126 1.00 91.94 335 GLU A C 1
ATOM 2637 O O . GLU A 1 335 ? -29.057 -6.781 23.048 1.00 91.94 335 GLU A O 1
ATOM 2642 N N . LYS A 1 336 ? -27.081 -6.835 21.982 1.00 90.62 336 LYS A N 1
ATOM 2643 C CA . LYS A 1 336 ? -26.489 -7.862 22.856 1.00 90.62 336 LYS A CA 1
ATOM 2644 C C . LYS A 1 336 ? -26.440 -7.443 24.320 1.00 90.62 336 LYS A C 1
ATOM 2646 O O . LYS A 1 336 ? -26.654 -8.268 25.202 1.00 90.62 336 LYS A O 1
ATOM 2651 N N . PHE A 1 337 ? -26.120 -6.180 24.594 1.00 91.81 337 PHE A N 1
ATOM 2652 C CA . PHE A 1 337 ? -26.107 -5.666 25.958 1.00 91.81 337 PHE A CA 1
ATOM 2653 C C . PHE A 1 337 ? -27.511 -5.599 26.559 1.00 91.81 337 PHE A C 1
ATOM 2655 O O . PHE A 1 337 ? -27.659 -5.876 27.747 1.00 91.81 337 PHE A O 1
ATOM 2662 N N . SER A 1 338 ? -28.534 -5.290 25.760 1.00 91.50 338 SER A N 1
ATOM 2663 C CA . SER A 1 338 ? -29.929 -5.319 26.202 1.00 91.50 338 SER A CA 1
ATOM 2664 C C . SER A 1 338 ? -30.371 -6.734 26.580 1.00 91.50 338 SER A C 1
ATOM 2666 O O . SER A 1 338 ? -30.919 -6.916 27.663 1.00 91.50 338 SER A O 1
ATOM 2668 N N . GLU A 1 339 ? -30.094 -7.727 25.728 1.00 90.31 339 GLU A N 1
ATOM 2669 C CA . GLU A 1 339 ? -30.401 -9.144 25.995 1.00 90.31 339 GLU A CA 1
ATOM 2670 C C . GLU A 1 339 ? -29.653 -9.655 27.235 1.00 90.31 339 GLU A C 1
ATOM 2672 O O . GLU A 1 339 ? -30.244 -10.198 28.164 1.00 90.31 339 GLU A O 1
ATOM 2677 N N . MET A 1 340 ? -28.348 -9.392 27.315 1.00 91.94 340 MET A N 1
ATOM 2678 C CA . MET A 1 340 ? -27.549 -9.791 28.472 1.00 91.94 340 MET A CA 1
ATOM 2679 C C . MET A 1 340 ? -28.034 -9.115 29.758 1.00 91.94 340 MET A C 1
ATOM 2681 O O . MET A 1 340 ? -28.018 -9.728 30.818 1.00 91.94 340 MET A O 1
ATOM 2685 N N . SER A 1 341 ? -28.486 -7.860 29.691 1.00 95.00 341 SER A N 1
ATOM 2686 C CA . SER A 1 341 ? -28.996 -7.153 30.869 1.00 95.00 341 SER A CA 1
ATOM 2687 C C . SER A 1 341 ? -30.258 -7.807 31.433 1.00 95.00 341 SER A C 1
ATOM 2689 O O . SER A 1 341 ? -30.368 -7.928 32.651 1.00 95.00 341 SER A O 1
ATOM 2691 N N . SER A 1 342 ? -31.191 -8.279 30.598 1.00 94.25 342 SER A N 1
ATOM 2692 C CA . SER A 1 342 ? -32.366 -9.002 31.108 1.00 94.25 342 SER A CA 1
ATOM 2693 C C . SER A 1 342 ? -31.984 -10.305 31.810 1.00 94.25 342 SER A C 1
ATOM 2695 O O . SER A 1 342 ? -32.514 -10.605 32.884 1.00 94.25 342 SER A O 1
ATOM 2697 N N . ASP A 1 343 ? -31.014 -11.034 31.261 1.00 94.38 343 ASP A N 1
ATOM 2698 C CA . ASP A 1 343 ? -30.575 -12.307 31.831 1.00 94.38 343 ASP A CA 1
ATOM 2699 C C . ASP A 1 343 ? -29.844 -12.078 33.160 1.00 94.38 343 ASP A C 1
ATOM 2701 O O . ASP A 1 343 ? -30.170 -12.693 34.175 1.00 94.38 343 ASP A O 1
ATOM 2705 N N . VAL A 1 344 ? -28.911 -11.120 33.198 1.00 96.31 344 VAL A N 1
ATOM 2706 C CA . VAL A 1 344 ? -28.177 -10.750 34.420 1.00 96.31 344 VAL A CA 1
ATOM 2707 C C . VAL A 1 344 ? -29.126 -10.285 35.518 1.00 96.31 344 VAL A C 1
ATOM 2709 O O . VAL A 1 344 ? -28.935 -10.655 36.675 1.00 96.31 344 VAL A O 1
ATOM 2712 N N . LYS A 1 345 ? -30.161 -9.511 35.174 1.00 95.19 345 LYS A N 1
ATOM 2713 C CA . LYS A 1 345 ? -31.178 -9.061 36.131 1.00 95.19 345 LYS A CA 1
ATOM 2714 C C . LYS A 1 345 ? -31.942 -10.232 36.746 1.00 95.19 345 LYS A C 1
ATOM 2716 O O . LYS A 1 345 ? -32.155 -10.241 37.953 1.00 95.19 345 LYS A O 1
ATOM 2721 N N . THR A 1 346 ? -32.272 -11.244 35.946 1.00 95.00 346 THR A N 1
ATOM 2722 C CA . THR A 1 346 ? -32.948 -12.460 36.422 1.00 95.00 346 THR A CA 1
ATOM 2723 C C . THR A 1 346 ? -32.091 -13.212 37.444 1.00 95.00 346 THR A C 1
ATOM 2725 O O . THR A 1 346 ? -32.553 -13.498 38.547 1.00 95.00 346 THR A O 1
ATOM 2728 N N . TRP A 1 347 ? -30.815 -13.462 37.129 1.00 95.62 347 TRP A N 1
ATOM 2729 C CA . TRP A 1 347 ? -29.896 -14.139 38.055 1.00 95.62 347 TRP A CA 1
ATOM 2730 C C . TRP A 1 347 ? -29.579 -13.306 39.301 1.00 95.62 347 TRP A C 1
ATOM 2732 O O . TRP A 1 347 ? -29.458 -13.861 40.394 1.00 95.62 347 TRP A O 1
ATOM 2742 N N . TRP A 1 348 ? -29.500 -11.981 39.156 1.00 94.69 348 TRP A N 1
ATOM 2743 C CA . TRP A 1 348 ? -29.379 -11.064 40.288 1.00 94.69 348 TRP A CA 1
ATOM 2744 C C . TRP A 1 348 ? -30.568 -11.201 41.237 1.00 94.69 348 TRP A C 1
ATOM 2746 O O . TRP A 1 348 ? -30.371 -11.341 42.440 1.00 94.69 348 TRP A O 1
ATOM 2756 N N . ASP A 1 349 ? -31.792 -11.205 40.709 1.00 93.75 349 ASP A N 1
ATOM 2757 C CA . ASP A 1 349 ? -33.005 -11.319 41.517 1.00 93.75 349 ASP A CA 1
ATOM 2758 C C . ASP A 1 349 ? -33.161 -12.711 42.154 1.00 93.75 349 ASP A C 1
ATOM 2760 O O . ASP A 1 349 ? -33.730 -12.813 43.240 1.00 93.75 349 ASP A O 1
ATOM 2764 N N . TYR A 1 350 ? -32.597 -13.770 41.557 1.00 94.31 350 TYR A N 1
ATOM 2765 C CA . TYR A 1 350 ? -32.488 -15.079 42.214 1.00 94.31 350 TYR A CA 1
ATOM 2766 C C . TYR A 1 350 ? -31.532 -15.068 43.403 1.00 94.31 350 TYR A C 1
ATOM 2768 O O . TYR A 1 350 ? -31.830 -15.712 44.405 1.00 94.31 350 TYR A O 1
ATOM 2776 N N . LEU A 1 351 ? -30.406 -14.355 43.311 1.00 92.44 351 LEU A N 1
ATOM 2777 C CA . LEU A 1 351 ? -29.420 -14.250 44.391 1.00 92.44 351 LEU A CA 1
ATOM 2778 C C . LEU A 1 351 ? -29.861 -13.286 45.501 1.00 92.44 351 LEU A C 1
ATOM 2780 O O . LEU A 1 351 ? -29.702 -13.583 46.688 1.00 92.44 351 LEU A O 1
ATOM 2784 N N . ARG A 1 352 ? -30.395 -12.123 45.119 1.00 90.25 352 ARG A N 1
ATOM 2785 C CA . ARG A 1 352 ? -30.720 -10.991 46.001 1.00 90.25 352 ARG A CA 1
ATOM 2786 C C . ARG A 1 352 ? -32.162 -10.504 45.769 1.00 90.25 352 ARG A C 1
ATOM 2788 O O . ARG A 1 352 ? -32.377 -9.377 45.303 1.00 90.25 352 ARG A O 1
ATOM 2795 N N . PRO A 1 353 ? -33.170 -11.341 46.078 1.00 89.19 353 PRO A N 1
ATOM 2796 C CA . PRO A 1 353 ? -34.567 -10.966 45.918 1.00 89.19 353 PRO A CA 1
ATOM 2797 C C . PRO A 1 353 ? -34.933 -9.797 46.841 1.00 89.19 353 PRO A C 1
ATOM 2799 O O . PRO A 1 353 ? -34.416 -9.673 47.948 1.00 89.19 353 PRO A O 1
ATOM 2802 N N . CYS A 1 354 ? -35.862 -8.953 46.385 1.00 83.31 354 CYS A N 1
ATOM 2803 C CA . CYS A 1 354 ? -36.455 -7.848 47.158 1.00 83.31 354 CYS A CA 1
ATOM 2804 C C . CYS A 1 354 ? -35.467 -6.797 47.700 1.00 83.31 354 CYS A C 1
ATOM 2806 O O . CYS A 1 354 ? -35.812 -6.019 48.586 1.00 83.31 354 CYS A O 1
ATOM 2808 N N . GLU A 1 355 ? -34.247 -6.725 47.164 1.00 86.56 355 GLU A N 1
ATOM 2809 C CA . GLU A 1 355 ? -33.296 -5.711 47.608 1.00 86.56 355 GLU A CA 1
ATOM 2810 C C . GLU A 1 355 ? -33.599 -4.318 47.005 1.00 86.56 355 GLU A C 1
ATOM 2812 O O . GLU A 1 355 ? -33.824 -4.223 45.789 1.00 86.56 355 GLU A O 1
ATOM 2817 N N . PRO A 1 356 ? -33.545 -3.222 47.797 1.00 87.31 356 PRO A N 1
ATOM 2818 C CA . PRO A 1 356 ? -33.740 -1.852 47.299 1.00 87.31 356 PRO A CA 1
ATOM 2819 C C . PRO A 1 356 ? -32.649 -1.377 46.325 1.00 87.31 356 PRO A C 1
ATOM 2821 O O . PRO A 1 356 ? -32.851 -0.439 45.551 1.00 87.31 356 PRO A O 1
ATOM 2824 N N . THR A 1 357 ? -31.478 -2.015 46.374 1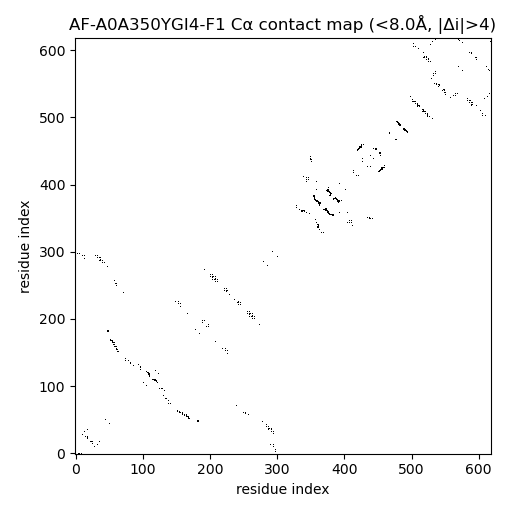.00 90.62 357 THR A N 1
ATOM 2825 C CA . THR A 1 357 ? -30.333 -1.774 45.493 1.00 90.62 357 THR A CA 1
ATOM 2826 C C . THR A 1 357 ? -30.211 -2.945 44.521 1.00 90.62 357 THR A C 1
ATOM 2828 O O . THR A 1 357 ? -30.036 -4.077 44.959 1.00 90.62 357 THR A O 1
ATOM 2831 N N . PHE A 1 358 ? -30.329 -2.701 43.215 1.00 92.44 358 PHE A N 1
ATOM 2832 C CA . PHE A 1 358 ? -30.454 -3.780 42.228 1.00 92.44 358 PHE A CA 1
ATOM 2833 C C . PHE A 1 358 ? -29.746 -3.487 40.905 1.00 92.44 358 PHE A C 1
ATOM 2835 O O . PHE A 1 358 ? -29.503 -2.333 40.542 1.00 92.44 358 PHE A O 1
ATOM 2842 N N . PHE A 1 359 ? -29.401 -4.547 40.175 1.00 94.44 359 PHE A N 1
ATOM 2843 C CA . PHE A 1 359 ? -28.835 -4.428 38.836 1.00 94.44 359 PHE A CA 1
ATOM 2844 C C . PHE A 1 359 ? -29.887 -3.930 37.835 1.00 94.44 359 PHE A C 1
ATOM 2846 O O . PHE A 1 359 ? -31.008 -4.436 37.807 1.00 94.44 359 PHE A O 1
ATOM 2853 N N . GLU A 1 360 ? -29.516 -2.959 36.996 1.00 93.38 360 GLU A N 1
ATOM 2854 C CA . GLU A 1 360 ? -30.407 -2.439 35.957 1.00 93.38 360 GLU A CA 1
ATOM 2855 C C . GLU A 1 360 ? -29.953 -2.836 34.553 1.00 93.38 360 GLU A C 1
ATOM 2857 O O . GLU A 1 360 ? -30.705 -3.490 33.834 1.00 93.38 360 GLU A O 1
ATOM 2862 N N . ALA A 1 361 ? -28.745 -2.431 34.148 1.00 93.81 361 ALA A N 1
ATOM 2863 C CA . ALA A 1 361 ? -28.276 -2.670 32.788 1.00 93.81 361 ALA A CA 1
ATOM 2864 C C . ALA A 1 361 ? -26.753 -2.606 32.655 1.00 93.81 361 ALA A C 1
ATOM 2866 O O . ALA A 1 361 ? -26.075 -1.830 33.330 1.00 93.81 361 ALA A O 1
ATOM 2867 N N . VAL A 1 362 ? -26.222 -3.357 31.695 1.00 91.81 362 VAL A N 1
ATOM 2868 C CA . VAL A 1 362 ? -24.922 -3.091 31.077 1.00 91.81 362 VAL A CA 1
ATOM 2869 C C . VAL A 1 362 ? -25.189 -2.340 29.782 1.00 91.81 362 VAL A C 1
ATOM 2871 O O . VAL A 1 362 ? -26.016 -2.758 28.985 1.00 91.81 362 VAL A O 1
ATOM 2874 N N . GLN A 1 363 ? -24.499 -1.228 29.551 1.00 91.00 363 GLN A N 1
ATOM 2875 C CA . GLN A 1 363 ? -24.649 -0.465 28.313 1.00 91.00 363 GLN A CA 1
ATOM 2876 C C . GLN A 1 363 ? -23.341 0.206 27.921 1.00 91.00 363 GLN A C 1
ATOM 2878 O O . GLN A 1 363 ? -22.454 0.428 28.747 1.00 91.00 363 GLN A O 1
ATOM 2883 N N . ARG A 1 364 ? -23.202 0.592 26.653 1.00 91.25 364 ARG A N 1
ATOM 2884 C CA . ARG A 1 364 ? -22.057 1.409 26.242 1.00 91.25 364 ARG A CA 1
ATOM 2885 C C . ARG A 1 364 ? -22.132 2.777 26.912 1.00 91.25 364 ARG A C 1
ATOM 2887 O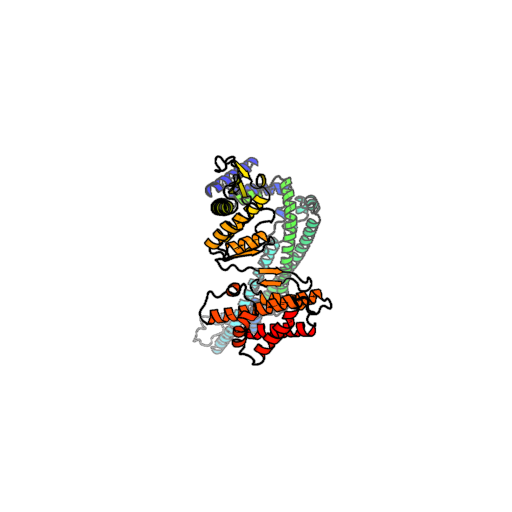 O . ARG A 1 364 ? -23.193 3.391 26.985 1.00 91.25 364 ARG A O 1
ATOM 2894 N N . ARG A 1 365 ? -20.976 3.305 27.322 1.00 88.75 365 ARG A N 1
ATOM 2895 C CA . ARG A 1 365 ? -20.879 4.642 27.936 1.00 88.75 365 ARG A CA 1
ATOM 2896 C C . ARG A 1 365 ? -21.450 5.753 27.050 1.00 88.75 365 ARG A C 1
ATOM 2898 O O . ARG A 1 365 ? -21.944 6.764 27.535 1.00 88.75 365 ARG A O 1
ATOM 2905 N N . SER A 1 366 ? -21.311 5.606 25.736 1.00 87.38 366 SER A N 1
ATOM 2906 C CA . SER A 1 366 ? -21.929 6.492 24.752 1.00 87.38 366 SER A CA 1
ATOM 2907 C C . SER A 1 366 ? -22.052 5.781 23.410 1.00 87.38 366 SER A C 1
ATOM 2909 O O . SER A 1 366 ? -21.348 4.803 23.155 1.00 87.38 366 SER A O 1
ATOM 2911 N N . THR A 1 367 ? -22.850 6.336 22.500 1.00 79.06 367 THR A N 1
ATOM 2912 C CA . THR A 1 367 ? -22.998 5.829 21.124 1.00 79.06 367 THR A CA 1
ATOM 2913 C C . THR A 1 367 ? -21.679 5.781 20.343 1.00 79.06 367 THR A C 1
ATOM 2915 O O . THR A 1 367 ? -21.528 4.956 19.442 1.00 79.06 367 THR A O 1
ATOM 2918 N N . LYS A 1 368 ? -20.704 6.626 20.712 1.00 79.38 368 LYS A N 1
ATOM 2919 C CA . LYS A 1 368 ? -19.354 6.680 20.125 1.00 79.38 368 LYS A CA 1
ATOM 2920 C C . LYS A 1 368 ? -18.337 5.786 20.842 1.00 79.38 368 LYS A C 1
ATOM 2922 O O . LYS A 1 368 ? -17.241 5.576 20.324 1.00 79.38 368 LYS A O 1
ATOM 2927 N N . ALA A 1 369 ? -18.648 5.295 22.041 1.00 81.75 369 ALA A N 1
ATOM 2928 C CA . ALA A 1 369 ? -17.729 4.459 22.801 1.00 81.75 369 ALA A CA 1
ATOM 2929 C C . ALA A 1 369 ? -17.660 3.058 22.178 1.00 81.75 369 ALA A C 1
ATOM 2931 O O . ALA A 1 369 ? -18.682 2.401 21.992 1.00 81.75 369 ALA A O 1
ATOM 2932 N N . ARG A 1 370 ? -16.441 2.599 21.867 1.00 76.12 370 ARG A N 1
ATOM 2933 C CA . ARG A 1 370 ? -16.205 1.258 21.300 1.00 76.12 370 ARG A CA 1
ATOM 2934 C C . ARG A 1 370 ? -15.849 0.195 22.343 1.00 76.12 370 ARG A C 1
ATOM 2936 O O . ARG A 1 370 ? -16.144 -0.969 22.130 1.00 76.12 370 ARG A O 1
ATOM 2943 N N . ARG A 1 371 ? -15.172 0.577 23.432 1.00 82.69 371 ARG A N 1
ATOM 2944 C CA . ARG A 1 371 ? -14.599 -0.365 24.420 1.00 82.69 371 ARG A CA 1
ATOM 2945 C C . ARG A 1 371 ? -15.034 -0.113 25.862 1.00 82.69 371 ARG A C 1
ATOM 2947 O O . ARG A 1 371 ? -14.711 -0.906 26.734 1.00 82.69 371 ARG A O 1
ATOM 2954 N N . ASN A 1 372 ? -15.742 0.986 26.109 1.00 87.50 372 ASN A N 1
ATOM 2955 C CA . ASN A 1 372 ? -16.105 1.394 27.459 1.00 87.50 372 ASN A CA 1
ATOM 2956 C C . ASN A 1 372 ? -17.580 1.083 27.687 1.00 87.50 372 ASN A C 1
ATOM 2958 O O . ASN A 1 372 ? -18.449 1.678 27.039 1.00 87.50 372 ASN A O 1
ATOM 2962 N N . ILE A 1 373 ? -17.825 0.165 28.613 1.00 90.00 373 ILE A N 1
ATOM 2963 C CA . ILE A 1 373 ? -19.151 -0.176 29.114 1.00 90.00 373 ILE A CA 1
ATOM 2964 C C . ILE A 1 373 ? -19.350 0.464 30.483 1.00 90.00 373 ILE A C 1
ATOM 2966 O O . ILE A 1 373 ? -18.405 0.596 31.261 1.00 90.00 373 ILE A O 1
ATOM 2970 N N . ASP A 1 374 ? -20.580 0.863 30.755 1.00 91.19 374 ASP A N 1
ATOM 2971 C CA . ASP A 1 374 ? -21.034 1.259 32.073 1.00 91.19 374 ASP A CA 1
ATOM 2972 C C . ASP A 1 374 ? -21.999 0.185 32.578 1.00 91.19 374 ASP A C 1
ATOM 2974 O O . ASP A 1 374 ? -22.854 -0.305 31.836 1.00 91.19 374 ASP A O 1
ATOM 2978 N N . ILE A 1 375 ? -21.866 -0.155 33.854 1.00 93.75 375 ILE A N 1
ATOM 2979 C CA . ILE A 1 375 ? -22.767 -1.066 34.551 1.00 93.75 375 ILE A CA 1
ATOM 2980 C C . ILE A 1 375 ? -23.628 -0.203 35.465 1.00 93.75 375 ILE A C 1
ATOM 2982 O O . ILE A 1 375 ? -23.119 0.384 36.424 1.00 93.75 375 ILE A O 1
ATOM 2986 N N . LYS A 1 376 ? -24.909 -0.076 35.129 1.00 93.94 376 LYS A N 1
ATOM 2987 C CA . LYS A 1 376 ? -25.872 0.763 35.835 1.00 93.94 376 LYS A CA 1
ATOM 2988 C C . LYS A 1 376 ? -26.660 -0.057 36.843 1.00 93.94 376 LYS A C 1
ATOM 2990 O O . LYS A 1 376 ? -27.081 -1.182 36.573 1.00 93.94 376 LYS A O 1
ATOM 2995 N N . VAL A 1 377 ? -26.874 0.552 37.999 1.00 94.06 377 VAL A N 1
ATOM 2996 C CA . VAL A 1 377 ? -27.608 -0.029 39.120 1.00 94.06 377 VAL A CA 1
ATOM 2997 C C . VAL A 1 377 ? -28.676 0.945 39.590 1.00 94.06 377 VAL A C 1
ATOM 2999 O O . VAL A 1 377 ? -28.467 2.161 39.550 1.00 94.06 377 VAL A O 1
ATOM 3002 N N . GLY A 1 378 ? -29.822 0.415 40.002 1.00 92.69 378 GLY A N 1
ATOM 3003 C CA . GLY A 1 378 ? -30.916 1.165 40.600 1.00 92.69 378 GLY A CA 1
ATOM 3004 C C . GLY A 1 378 ? -30.782 1.212 42.118 1.00 92.69 378 GLY A C 1
ATOM 3005 O O . GLY A 1 378 ? -30.507 0.198 42.754 1.00 92.69 378 GLY A O 1
ATOM 3006 N N . LEU A 1 379 ? -30.984 2.396 42.692 1.00 90.94 379 LEU A N 1
ATOM 3007 C CA . LEU A 1 379 ? -31.109 2.610 44.131 1.00 90.94 379 LEU A CA 1
ATOM 3008 C C . LEU A 1 379 ? -32.499 3.172 44.425 1.00 90.94 379 LEU A C 1
ATOM 3010 O O . LEU A 1 379 ? -32.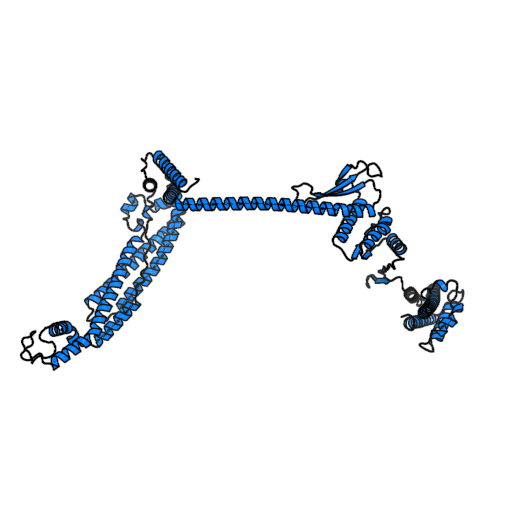771 4.337 44.118 1.00 90.94 379 LEU A O 1
ATOM 3014 N N . ALA A 1 380 ? -33.369 2.357 45.009 1.00 88.75 380 ALA A N 1
ATOM 3015 C CA . ALA A 1 380 ? -34.686 2.774 45.467 1.00 88.75 380 ALA A CA 1
ATOM 3016 C C . ALA A 1 380 ? -34.682 3.009 46.983 1.00 88.75 380 ALA A C 1
ATOM 3018 O O . ALA A 1 380 ? -33.975 2.337 47.729 1.00 88.75 380 ALA A O 1
ATOM 3019 N N . ALA A 1 381 ? -35.469 3.987 47.439 1.00 81.62 381 ALA A N 1
ATOM 3020 C CA . ALA A 1 381 ? -35.691 4.212 48.871 1.00 81.62 381 ALA A CA 1
ATOM 3021 C C . ALA A 1 381 ? -36.760 3.267 49.446 1.00 81.62 381 ALA A C 1
ATOM 3023 O O . ALA A 1 381 ? -36.789 3.035 50.650 1.00 81.62 381 ALA A O 1
ATOM 3024 N N . ASN A 1 382 ? -37.624 2.743 48.575 1.00 80.25 382 ASN A N 1
ATOM 3025 C CA . ASN A 1 382 ? -38.737 1.874 48.919 1.00 80.25 382 ASN A CA 1
ATOM 3026 C C . ASN A 1 382 ? -38.402 0.420 48.547 1.00 80.25 382 ASN A C 1
ATOM 3028 O O . ASN A 1 382 ? -37.735 0.171 47.539 1.00 80.25 382 ASN A O 1
ATOM 3032 N N . GLU A 1 383 ? -38.896 -0.536 49.336 1.00 74.69 383 GLU A N 1
ATOM 3033 C CA . GLU A 1 383 ? -38.674 -1.978 49.125 1.00 74.69 383 GLU A CA 1
ATOM 3034 C C . GLU A 1 383 ? -39.305 -2.501 47.823 1.00 74.69 383 GLU A C 1
ATOM 3036 O O . GLU A 1 383 ? -38.801 -3.441 47.217 1.00 74.69 383 GLU A O 1
ATOM 3041 N N . ASP A 1 384 ? -40.354 -1.839 47.326 1.00 78.56 384 ASP A N 1
ATOM 3042 C CA . ASP A 1 384 ? -41.016 -2.143 46.049 1.00 78.56 384 ASP A CA 1
ATOM 3043 C C . ASP A 1 384 ? -40.225 -1.673 44.811 1.00 78.56 384 ASP A C 1
ATOM 3045 O O . ASP A 1 384 ? -40.717 -1.747 43.683 1.00 78.56 384 ASP A O 1
ATOM 3049 N N . ARG A 1 385 ? -39.003 -1.162 45.015 1.00 85.69 385 ARG A N 1
ATOM 3050 C CA . ARG A 1 385 ? -38.118 -0.594 43.988 1.00 85.69 385 ARG A CA 1
ATOM 3051 C C . ARG A 1 385 ? -38.722 0.596 43.225 1.00 85.69 385 ARG A C 1
ATOM 3053 O O . ARG A 1 385 ? -38.242 0.944 42.143 1.00 85.69 385 ARG A O 1
ATOM 3060 N N . SER A 1 386 ? -39.738 1.264 43.777 1.00 83.62 386 SER A N 1
ATOM 3061 C CA . SER A 1 386 ? -40.339 2.449 43.155 1.00 83.62 386 SER A CA 1
ATOM 3062 C C . SER A 1 386 ? -39.396 3.665 43.175 1.00 83.62 386 SER A C 1
ATOM 3064 O O . SER A 1 386 ? -38.606 3.868 44.099 1.00 83.62 386 SER A O 1
ATOM 3066 N N . ASN A 1 387 ? -39.478 4.498 42.127 1.00 85.69 387 ASN A N 1
ATOM 3067 C CA . ASN A 1 387 ? -38.662 5.709 41.927 1.00 85.69 387 ASN A CA 1
ATOM 3068 C C . ASN A 1 387 ? -37.132 5.507 42.085 1.00 85.69 387 ASN A C 1
ATOM 3070 O O . ASN A 1 387 ? -36.493 6.228 42.863 1.00 85.69 387 ASN A O 1
ATOM 3074 N N . PRO A 1 388 ? -36.512 4.563 41.349 1.00 90.12 388 PRO A N 1
ATOM 3075 C CA . PRO A 1 388 ? -35.091 4.270 41.493 1.00 90.12 388 PRO A CA 1
ATOM 3076 C C . PRO A 1 388 ? -34.207 5.407 40.958 1.00 90.12 388 PRO A C 1
ATOM 3078 O O . PRO A 1 388 ? -34.490 6.032 39.933 1.00 90.12 388 PRO A O 1
ATOM 3081 N N . LYS A 1 389 ? -33.079 5.651 41.632 1.00 91.38 389 LYS A N 1
ATOM 3082 C CA . LYS A 1 389 ? -31.989 6.506 41.142 1.00 91.38 389 LYS A CA 1
ATOM 3083 C C . LYS A 1 389 ? -30.889 5.642 40.543 1.00 91.38 389 LYS A C 1
ATOM 3085 O O . LYS A 1 389 ? -30.331 4.799 41.237 1.00 91.38 389 LYS A O 1
ATOM 3090 N N . PHE A 1 390 ? -30.529 5.901 39.289 1.00 92.19 390 PHE A N 1
ATOM 3091 C CA . PHE A 1 390 ? -29.504 5.121 38.597 1.00 92.19 390 PHE A CA 1
ATOM 3092 C C . PHE A 1 390 ? -28.095 5.674 38.811 1.00 92.19 390 PHE A C 1
ATOM 3094 O O . PHE A 1 390 ? -27.856 6.880 38.687 1.00 92.19 390 PHE A O 1
ATOM 3101 N N . ARG A 1 391 ? -27.151 4.786 39.131 1.00 91.94 391 ARG A N 1
ATOM 3102 C CA . ARG A 1 391 ? -25.729 5.090 39.369 1.00 91.94 391 ARG A CA 1
ATOM 3103 C C . ARG A 1 391 ? -24.839 4.000 38.770 1.00 91.94 391 ARG A C 1
ATOM 3105 O O . ARG A 1 391 ? -25.338 2.974 38.322 1.00 91.94 391 ARG A O 1
ATOM 3112 N N . ASP A 1 392 ? -23.529 4.232 38.743 1.00 91.94 392 ASP A N 1
ATOM 3113 C CA . ASP A 1 392 ? -22.561 3.200 38.356 1.00 91.94 392 ASP A CA 1
ATOM 3114 C C . ASP A 1 392 ? -22.374 2.187 39.491 1.00 91.94 392 ASP A C 1
ATOM 3116 O O . ASP A 1 392 ? -22.209 2.585 40.645 1.00 91.94 392 ASP A O 1
ATOM 3120 N N . ALA A 1 393 ? -22.353 0.892 39.156 1.00 91.25 393 ALA A N 1
ATOM 3121 C CA . ALA A 1 393 ? -22.263 -0.207 40.123 1.00 91.25 393 ALA A CA 1
ATOM 3122 C C . ALA A 1 393 ? -21.096 -0.034 41.105 1.00 91.25 393 ALA A C 1
ATOM 3124 O O . ALA A 1 393 ? -21.285 -0.110 42.313 1.00 91.25 393 ALA A O 1
ATOM 3125 N N . ILE A 1 394 ? -19.908 0.293 40.584 1.00 87.69 394 ILE A N 1
ATOM 3126 C CA . ILE A 1 394 ? -18.667 0.456 41.363 1.00 87.69 394 ILE A CA 1
ATOM 3127 C C . ILE A 1 394 ? -18.790 1.561 42.427 1.00 87.69 394 ILE A C 1
ATOM 3129 O O . ILE A 1 394 ? -18.101 1.519 43.439 1.00 87.69 394 ILE A O 1
ATOM 3133 N N . ALA A 1 395 ? -19.654 2.556 42.211 1.00 88.19 395 ALA A N 1
ATOM 3134 C CA . ALA A 1 395 ? -19.812 3.678 43.130 1.00 88.19 395 ALA A CA 1
ATOM 3135 C C . ALA A 1 395 ? -20.819 3.413 44.263 1.00 88.19 395 ALA A C 1
ATOM 3137 O O . ALA A 1 395 ? -20.870 4.203 45.204 1.00 88.19 395 ALA A O 1
ATOM 3138 N N . VAL A 1 396 ? -21.649 2.369 44.156 1.00 89.69 396 VAL A N 1
ATOM 3139 C CA . VAL A 1 396 ? -22.783 2.136 45.070 1.00 89.69 396 VAL A CA 1
ATOM 3140 C C . VAL A 1 396 ? -22.747 0.754 45.707 1.00 89.69 396 VAL A C 1
ATOM 3142 O O . VAL A 1 396 ? -23.041 0.639 46.893 1.00 89.69 396 VAL A O 1
ATOM 3145 N N . PHE A 1 397 ? -22.415 -0.286 44.942 1.00 91.81 397 PHE A N 1
ATOM 3146 C CA . PHE A 1 397 ? -22.463 -1.654 45.441 1.00 91.81 397 PHE A CA 1
ATOM 3147 C C . PHE A 1 397 ? -21.353 -1.918 46.466 1.00 91.81 397 PHE A C 1
ATOM 3149 O O . PHE A 1 397 ? -20.197 -1.544 46.268 1.00 91.81 397 PHE A O 1
ATOM 3156 N N . SER A 1 398 ? -21.705 -2.609 47.548 1.00 89.88 398 SER A N 1
ATOM 3157 C CA . SER A 1 398 ? -20.761 -3.197 48.495 1.00 89.88 398 SER A CA 1
ATOM 3158 C C . SER A 1 398 ? -19.944 -4.314 47.838 1.00 89.88 398 SER A C 1
ATOM 3160 O O . SER A 1 398 ? -20.275 -4.807 46.759 1.00 89.88 398 SER A O 1
ATOM 3162 N N . GLN A 1 399 ? -18.881 -4.769 48.504 1.00 88.25 399 GLN A N 1
ATOM 3163 C CA . GLN A 1 399 ? -18.054 -5.867 47.994 1.00 88.25 399 GLN A CA 1
ATOM 3164 C C . GLN A 1 399 ? -18.865 -7.161 47.781 1.00 88.25 399 GLN A C 1
ATOM 3166 O O . GLN A 1 399 ? -18.727 -7.800 46.741 1.00 88.25 399 GLN A O 1
ATOM 3171 N N . SER A 1 400 ? -19.764 -7.484 48.715 1.00 87.81 400 SER A N 1
ATOM 3172 C CA . SER A 1 400 ? -20.725 -8.594 48.613 1.00 87.81 400 SER A CA 1
ATOM 3173 C C . SER A 1 400 ? -21.640 -8.464 47.388 1.00 87.81 400 SER A C 1
ATOM 3175 O O . SER A 1 400 ? -21.800 -9.398 46.601 1.00 87.81 400 SER A O 1
ATOM 3177 N N . GLN A 1 401 ? -22.197 -7.267 47.168 1.00 90.56 401 GLN A N 1
ATOM 3178 C CA . GLN A 1 401 ? -23.041 -6.972 46.007 1.00 90.56 401 GLN A CA 1
ATOM 3179 C C . GLN A 1 401 ? -22.258 -7.079 44.692 1.00 90.56 401 GLN A C 1
ATOM 3181 O O . GLN A 1 401 ? -22.764 -7.638 43.724 1.00 90.56 401 GLN A O 1
ATOM 3186 N N . LEU A 1 402 ? -21.016 -6.590 44.637 1.00 91.69 402 LEU A N 1
ATOM 3187 C CA . LEU A 1 402 ? -20.169 -6.724 43.448 1.00 91.69 402 LEU A CA 1
ATOM 3188 C C . LEU A 1 402 ? -19.818 -8.191 43.153 1.00 91.69 402 LEU A C 1
ATOM 3190 O O . LEU A 1 402 ? -19.797 -8.578 41.985 1.00 91.69 402 LEU A O 1
ATOM 3194 N N . HIS A 1 403 ? -19.600 -9.014 44.185 1.00 90.19 403 HIS A N 1
ATOM 3195 C CA . HIS A 1 403 ? -19.385 -10.458 44.033 1.00 90.19 403 HIS A CA 1
ATOM 3196 C C . HIS A 1 403 ? -20.629 -11.155 43.468 1.00 90.19 403 HIS A C 1
ATOM 3198 O O . HIS A 1 403 ? -20.542 -11.856 42.460 1.00 90.19 403 HIS A O 1
ATOM 3204 N N . CYS A 1 404 ? -21.808 -10.874 44.035 1.00 91.06 404 CYS A N 1
ATOM 3205 C CA . CYS A 1 404 ? -23.087 -11.393 43.535 1.00 91.06 404 CYS A CA 1
ATOM 3206 C C . CYS A 1 404 ? -23.366 -10.950 42.093 1.00 91.06 404 CYS A C 1
ATOM 3208 O O . CYS A 1 404 ? -23.883 -11.727 41.292 1.00 91.06 404 CYS A O 1
ATOM 3210 N N . LEU A 1 405 ? -23.001 -9.716 41.737 1.00 92.94 405 LEU A N 1
ATOM 3211 C CA . LEU A 1 405 ? -23.133 -9.210 40.375 1.00 92.94 405 LEU A CA 1
ATOM 3212 C C . LEU A 1 405 ? -22.227 -9.977 39.407 1.00 92.94 405 LEU A C 1
ATOM 3214 O O . LEU A 1 405 ? -22.679 -10.376 38.336 1.00 92.94 405 LEU A O 1
ATOM 3218 N N . GLY A 1 406 ? -20.970 -10.209 39.791 1.00 93.12 406 GLY A N 1
ATOM 3219 C CA . GLY A 1 406 ? -20.033 -11.017 39.014 1.00 93.12 406 GLY A CA 1
ATOM 3220 C C . GLY A 1 406 ? -20.554 -12.436 38.784 1.00 93.12 406 GLY A C 1
ATOM 3221 O O . GLY A 1 406 ? -20.551 -12.910 37.647 1.00 93.12 406 GLY A O 1
ATOM 3222 N N . LEU A 1 407 ? -21.082 -13.075 39.834 1.00 94.19 407 LEU A N 1
ATOM 3223 C CA . LEU A 1 407 ? -21.721 -14.387 39.732 1.00 94.19 407 LEU A CA 1
ATOM 3224 C C . LEU A 1 407 ? -22.949 -14.342 38.811 1.00 94.19 407 LEU A C 1
ATOM 3226 O O . LEU A 1 407 ? -23.048 -15.154 37.900 1.00 94.19 407 LEU A O 1
ATOM 3230 N N . SER A 1 408 ? -23.835 -13.356 38.966 1.00 95.00 408 SER A N 1
ATOM 3231 C CA . SER A 1 408 ? -25.026 -13.189 38.113 1.00 95.00 408 SER A CA 1
ATOM 3232 C C . SER A 1 408 ? -24.657 -13.056 36.632 1.00 95.00 408 SER A C 1
ATOM 3234 O O . SER A 1 408 ? -25.274 -13.687 35.777 1.00 95.00 408 SER A O 1
ATOM 3236 N N . MET A 1 409 ? -23.609 -12.282 36.325 1.00 95.00 409 MET A N 1
ATOM 3237 C CA . MET A 1 409 ? -23.072 -12.142 34.967 1.00 95.00 409 MET A CA 1
ATOM 3238 C C . MET A 1 409 ? -22.507 -13.450 34.418 1.00 95.00 409 MET A C 1
ATOM 3240 O O . MET A 1 409 ? -22.741 -13.784 33.255 1.00 95.00 409 MET A O 1
ATOM 3244 N N . PHE A 1 410 ? -21.780 -14.198 35.246 1.00 95.38 410 PHE A N 1
ATOM 3245 C CA . PHE A 1 410 ? -21.247 -15.499 34.868 1.00 95.38 410 PHE A CA 1
ATOM 3246 C C . PHE A 1 410 ? -22.360 -16.516 34.579 1.00 95.38 410 PHE A C 1
ATOM 3248 O O . PHE A 1 410 ? -22.298 -17.211 33.564 1.00 95.38 410 PHE A O 1
ATOM 3255 N N . LEU A 1 411 ? -23.392 -16.578 35.425 1.00 95.75 411 LEU A N 1
ATOM 3256 C CA . LEU A 1 411 ? -24.513 -17.506 35.266 1.00 95.75 411 LEU A CA 1
ATOM 3257 C C . LEU A 1 411 ? -25.355 -17.170 34.032 1.00 95.75 411 LEU A C 1
ATOM 3259 O O . LEU A 1 411 ? -25.578 -18.051 33.203 1.00 95.75 411 LEU A O 1
ATOM 3263 N N . ALA A 1 412 ? -25.719 -15.894 33.854 1.00 95.44 412 ALA A N 1
ATOM 3264 C CA . ALA A 1 412 ? -26.426 -15.407 32.668 1.00 95.44 412 ALA A CA 1
ATOM 3265 C C . ALA A 1 412 ? -25.719 -15.841 31.382 1.00 95.44 412 ALA A C 1
ATOM 3267 O O . ALA A 1 412 ? -26.312 -16.458 30.499 1.00 95.44 412 ALA A O 1
ATOM 3268 N N . ARG A 1 413 ? -24.408 -15.594 31.322 1.00 94.56 413 ARG A N 1
ATOM 3269 C CA . ARG A 1 413 ? -23.593 -15.962 30.171 1.00 94.56 413 ARG A CA 1
ATOM 3270 C C . ARG A 1 413 ? -23.494 -17.474 29.975 1.00 94.56 413 ARG A C 1
ATOM 3272 O O . ARG A 1 413 ? -23.575 -17.933 28.842 1.00 94.56 413 ARG A O 1
ATOM 3279 N N . SER A 1 414 ? -23.324 -18.243 31.048 1.00 94.75 414 SER A N 1
ATOM 3280 C CA . SER A 1 414 ? -23.187 -19.703 30.969 1.00 94.75 414 SER A CA 1
ATOM 3281 C C . SER A 1 414 ? -24.452 -20.367 30.421 1.00 94.75 414 SER A C 1
ATOM 3283 O O . SER A 1 414 ? -24.364 -21.291 29.613 1.00 94.75 414 SER A O 1
ATOM 3285 N N . VAL A 1 415 ? -25.626 -19.862 30.808 1.00 94.12 415 VAL A N 1
ATOM 3286 C CA . VAL A 1 415 ? -26.916 -20.334 30.286 1.00 94.12 415 VAL A CA 1
ATOM 3287 C C . VAL A 1 415 ? -27.128 -19.879 28.844 1.00 94.12 415 VAL A C 1
ATOM 3289 O O . VAL A 1 415 ? -27.472 -20.699 27.993 1.00 94.12 415 VAL A O 1
ATOM 3292 N N . GLN A 1 416 ? -26.829 -18.617 28.520 1.00 92.25 416 GLN A N 1
ATOM 3293 C CA . GLN A 1 416 ? -26.919 -18.106 27.148 1.00 92.25 416 GLN A CA 1
ATOM 3294 C C . GLN A 1 416 ? -26.014 -18.886 26.173 1.00 92.25 416 GLN A C 1
ATOM 3296 O O . GLN A 1 416 ? -26.413 -19.186 25.046 1.00 92.25 416 GLN A O 1
ATOM 3301 N N . GLU A 1 417 ? -24.805 -19.255 26.611 1.00 93.19 417 GLU A N 1
ATOM 3302 C CA . GLU A 1 417 ? -23.855 -20.083 25.854 1.00 93.19 417 GLU A CA 1
ATOM 3303 C C . GLU A 1 417 ? -24.201 -21.589 25.878 1.00 93.19 417 GLU A C 1
ATOM 3305 O O . GLU A 1 417 ? -23.525 -22.378 25.216 1.00 93.19 417 GLU A O 1
ATOM 3310 N N . LYS A 1 418 ? -25.279 -21.991 26.569 1.00 93.31 418 LYS A N 1
ATOM 3311 C CA . LYS A 1 418 ? -25.774 -23.375 26.681 1.00 93.31 418 LYS A CA 1
ATOM 3312 C C . LYS A 1 418 ? -24.739 -24.344 27.255 1.00 93.31 418 LYS A C 1
ATOM 3314 O O . LYS A 1 418 ? -24.519 -25.433 26.716 1.00 93.31 418 LYS A O 1
ATOM 3319 N N . ALA A 1 419 ? -24.089 -23.952 28.348 1.00 93.25 419 ALA A N 1
ATOM 3320 C CA . ALA A 1 419 ? -23.177 -24.831 29.068 1.00 93.25 419 ALA A CA 1
ATOM 3321 C C . ALA A 1 419 ? -23.912 -26.093 29.561 1.00 93.25 419 ALA A C 1
ATOM 3323 O O . ALA A 1 419 ? -24.906 -25.999 30.272 1.00 93.25 419 ALA A O 1
ATOM 3324 N N . GLY A 1 420 ? -23.415 -27.286 29.213 1.00 92.44 420 GLY A N 1
ATOM 3325 C CA . GLY A 1 420 ? -24.007 -28.549 29.685 1.00 92.44 420 GLY A CA 1
ATOM 3326 C C . GLY A 1 420 ? -23.765 -28.821 31.176 1.00 92.44 420 GLY A C 1
ATOM 3327 O O . GLY A 1 420 ? -24.538 -29.529 31.817 1.00 92.44 420 GLY A O 1
ATOM 3328 N N . PHE A 1 421 ? -22.698 -28.249 31.740 1.00 96.00 421 PHE A N 1
ATOM 3329 C CA . PHE A 1 421 ? -22.406 -28.280 33.170 1.00 96.00 421 PHE A CA 1
ATOM 3330 C C . PHE A 1 421 ? -21.60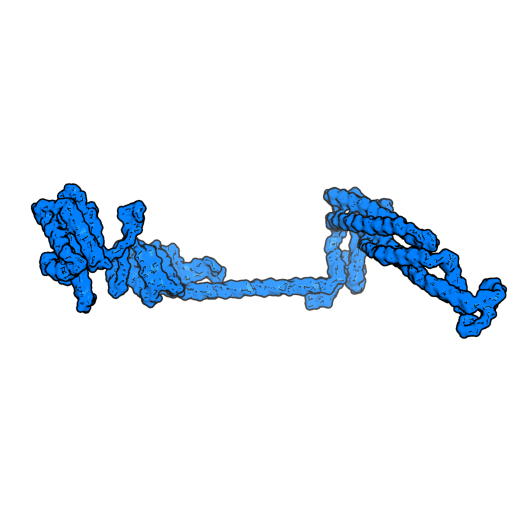3 -27.043 33.590 1.00 96.00 421 PHE A C 1
ATOM 3332 O O . PHE A 1 421 ? -20.923 -26.430 32.765 1.00 96.00 421 PHE A O 1
ATOM 3339 N N . ILE A 1 422 ? -21.656 -26.698 34.876 1.00 96.75 422 ILE A N 1
ATOM 3340 C CA . ILE A 1 422 ? -20.920 -25.588 35.486 1.00 96.75 422 ILE A CA 1
ATOM 3341 C C . ILE A 1 422 ? -20.217 -26.086 36.750 1.00 96.75 422 ILE A C 1
ATOM 3343 O O . ILE A 1 422 ? -20.808 -26.796 37.565 1.00 96.75 422 ILE A O 1
ATOM 3347 N N . ILE A 1 423 ? -18.960 -25.674 36.923 1.00 96.38 423 ILE A N 1
ATOM 3348 C CA . ILE A 1 423 ? -18.202 -25.852 38.164 1.00 96.38 423 ILE A CA 1
ATOM 3349 C C . ILE A 1 423 ? -18.098 -24.492 38.849 1.00 96.38 423 ILE A C 1
ATOM 3351 O O . ILE A 1 423 ? -17.600 -23.535 38.258 1.00 96.38 423 ILE A O 1
ATOM 3355 N N . LEU A 1 424 ? -18.570 -24.420 40.086 1.00 94.75 424 LEU A N 1
ATOM 3356 C CA . LEU A 1 424 ? -18.548 -23.227 40.917 1.00 94.75 424 LEU A CA 1
ATOM 3357 C C . LEU A 1 424 ? -17.589 -23.457 42.079 1.00 94.75 424 LEU A C 1
ATOM 3359 O O . LEU A 1 424 ? -17.844 -24.316 42.920 1.00 94.75 424 LEU A O 1
ATOM 3363 N N . ASP A 1 425 ? -16.495 -22.702 42.104 1.00 93.06 425 ASP A N 1
ATOM 3364 C CA . ASP A 1 425 ? -15.487 -22.754 43.163 1.00 93.06 425 ASP A CA 1
ATOM 3365 C C . ASP A 1 425 ? -15.720 -21.617 44.159 1.00 93.06 425 ASP A C 1
ATOM 3367 O O . ASP A 1 425 ? -15.591 -20.449 43.795 1.00 93.06 425 ASP A O 1
ATOM 3371 N N . ASP A 1 426 ? -16.157 -21.967 45.370 1.00 90.12 426 ASP A N 1
ATOM 3372 C CA . ASP A 1 426 ? -16.613 -21.049 46.417 1.00 90.12 426 ASP A CA 1
ATOM 3373 C C . ASP A 1 426 ? -17.537 -19.930 45.875 1.00 90.12 426 ASP A C 1
ATOM 3375 O O . ASP A 1 426 ? -17.236 -18.737 45.991 1.00 90.12 426 ASP A O 1
ATOM 3379 N N . PRO A 1 427 ? -18.695 -20.283 45.272 1.00 89.19 427 PRO A N 1
ATOM 3380 C CA . PRO A 1 427 ? -19.586 -19.300 44.644 1.00 89.19 427 PRO A CA 1
ATOM 3381 C C . PRO A 1 427 ? -20.124 -18.258 45.628 1.00 89.19 427 PRO A C 1
ATOM 3383 O O . PRO A 1 427 ? -20.357 -17.112 45.242 1.00 89.19 427 PRO A O 1
ATOM 3386 N N . VAL A 1 428 ? -20.301 -18.644 46.893 1.00 84.19 428 VAL A N 1
ATOM 3387 C CA . VAL A 1 428 ? -20.705 -17.757 47.984 1.00 84.19 428 VAL A CA 1
ATOM 3388 C C . VAL A 1 428 ? -19.598 -17.751 49.025 1.00 84.19 428 VAL A C 1
ATOM 3390 O O . VAL A 1 428 ? -19.180 -18.802 49.507 1.00 84.19 428 VAL A O 1
ATOM 3393 N N . LEU A 1 429 ? -19.120 -16.557 49.367 1.00 78.12 429 LEU A N 1
ATOM 3394 C CA . LEU A 1 429 ? -18.112 -16.381 50.404 1.00 78.12 429 LEU A CA 1
ATOM 3395 C C . LEU A 1 429 ? -18.736 -16.633 51.780 1.00 78.12 429 LEU A C 1
ATOM 3397 O O . LEU A 1 429 ? -19.866 -16.228 52.038 1.00 78.12 429 LEU A O 1
ATOM 3401 N N . ALA A 1 430 ? -17.974 -17.227 52.700 1.00 63.19 430 ALA A N 1
ATOM 3402 C CA . ALA A 1 430 ? -18.458 -17.551 54.046 1.00 63.19 430 ALA A CA 1
ATOM 3403 C C . ALA A 1 430 ? -18.924 -16.326 54.867 1.00 63.19 430 ALA A C 1
ATOM 3405 O O . ALA A 1 430 ? -19.617 -16.493 55.862 1.00 63.19 430 ALA A O 1
ATOM 3406 N N . SER A 1 431 ? -18.546 -15.104 54.471 1.00 61.81 431 SER A N 1
ATOM 3407 C CA . SER A 1 431 ? -18.992 -13.853 55.099 1.00 61.81 431 SER A CA 1
ATOM 3408 C C . SER A 1 431 ? -20.369 -13.365 54.630 1.00 61.81 431 SER A C 1
ATOM 3410 O O . SER A 1 431 ? -20.902 -12.432 55.221 1.00 61.81 431 SER A O 1
ATOM 3412 N N . ASP A 1 432 ? -20.925 -13.945 53.564 1.00 73.12 432 ASP A N 1
ATOM 3413 C CA . ASP A 1 432 ? -22.174 -13.515 52.927 1.00 73.12 432 ASP A CA 1
ATOM 3414 C C . ASP A 1 432 ? -23.357 -14.418 53.323 1.00 73.12 432 ASP A C 1
ATOM 3416 O O . ASP A 1 432 ? -23.965 -15.101 52.494 1.00 73.12 432 ASP A O 1
ATOM 3420 N N . ASP A 1 433 ? -23.692 -14.412 54.617 1.00 73.38 433 ASP A N 1
ATOM 3421 C CA . ASP A 1 433 ? -24.742 -15.265 55.200 1.00 73.38 433 ASP A CA 1
ATOM 3422 C C . ASP A 1 433 ? -26.144 -15.011 54.613 1.00 73.38 433 ASP A C 1
ATOM 3424 O O . ASP A 1 433 ? -26.927 -15.954 54.481 1.00 73.38 433 ASP A O 1
ATOM 3428 N N . ASP A 1 434 ? -26.447 -13.770 54.217 1.00 76.62 434 ASP A N 1
ATOM 3429 C CA . ASP A 1 434 ? -27.786 -13.357 53.769 1.00 76.62 434 ASP A CA 1
ATOM 3430 C C . ASP A 1 434 ? -28.195 -13.962 52.411 1.00 76.62 434 ASP A C 1
ATOM 3432 O O . ASP A 1 434 ? -29.384 -14.135 52.139 1.00 76.62 434 ASP A O 1
ATOM 3436 N N . PHE A 1 435 ? -27.232 -14.319 51.551 1.00 82.94 435 PHE A N 1
ATOM 3437 C CA . PHE A 1 435 ? -27.506 -14.770 50.171 1.00 82.94 435 PHE A CA 1
ATOM 3438 C C . PHE A 1 435 ? -27.176 -16.243 49.943 1.00 82.94 435 PHE A C 1
ATOM 3440 O O . PHE A 1 435 ? -27.618 -16.825 48.949 1.00 82.94 435 PHE A O 1
ATOM 3447 N N . ARG A 1 436 ? -26.459 -16.880 50.878 1.00 87.62 436 ARG A N 1
ATOM 3448 C CA . ARG A 1 436 ? -26.199 -18.325 50.858 1.00 87.62 436 ARG A CA 1
ATOM 3449 C C . ARG A 1 436 ? -27.479 -19.160 50.685 1.00 87.62 436 ARG A C 1
ATOM 3451 O O . ARG A 1 436 ? -27.457 -20.049 49.832 1.00 87.62 436 ARG A O 1
ATOM 3458 N N . PRO A 1 437 ? -28.595 -18.899 51.404 1.00 89.25 437 PRO A N 1
ATOM 3459 C CA . PRO A 1 437 ? -29.814 -19.693 51.239 1.00 89.25 437 PRO A CA 1
ATOM 3460 C C . PRO A 1 437 ? -30.409 -19.574 49.833 1.00 89.25 437 PRO A C 1
ATOM 3462 O O . PRO A 1 437 ? -30.877 -20.566 49.276 1.00 89.25 437 PRO A O 1
ATOM 3465 N N . ASN A 1 438 ? -30.358 -18.379 49.239 1.00 92.19 438 ASN A N 1
ATOM 3466 C CA . ASN A 1 438 ? -30.850 -18.133 47.883 1.00 92.19 438 ASN A CA 1
ATOM 3467 C C . ASN A 1 438 ? -29.974 -18.853 46.855 1.00 92.19 438 ASN A C 1
ATOM 3469 O O . ASN A 1 438 ? -30.476 -19.547 45.976 1.00 92.19 438 ASN A O 1
ATOM 3473 N N . PHE A 1 439 ? -28.650 -18.799 47.013 1.00 93.75 439 PHE A N 1
ATOM 3474 C CA . PHE A 1 439 ? -27.762 -19.578 46.158 1.00 93.75 439 PHE A CA 1
ATOM 3475 C C . PHE A 1 439 ? -28.068 -21.084 46.232 1.00 93.75 439 PHE A C 1
ATOM 3477 O O . PHE A 1 439 ? -28.274 -21.726 45.203 1.00 93.75 439 PHE A O 1
ATOM 3484 N N . ALA A 1 440 ? -28.154 -21.642 47.444 1.00 92.75 440 ALA A N 1
ATOM 3485 C CA . ALA A 1 440 ? -28.410 -23.066 47.644 1.00 92.75 440 ALA A CA 1
ATOM 3486 C C . ALA A 1 440 ? -29.792 -23.513 47.135 1.00 92.75 440 ALA A C 1
ATOM 3488 O O . ALA A 1 440 ? -29.964 -24.690 46.815 1.00 92.75 440 ALA A O 1
ATOM 3489 N N . SER A 1 441 ? -30.766 -22.600 47.061 1.00 92.69 441 SER A N 1
ATOM 3490 C CA . SER A 1 441 ? -32.133 -22.867 46.607 1.00 92.69 441 SER A CA 1
ATOM 3491 C C . SER A 1 441 ? -32.397 -22.337 45.196 1.00 92.69 441 SER A C 1
ATOM 3493 O O . SER A 1 441 ? -32.224 -23.084 44.237 1.00 92.69 441 SER A O 1
ATOM 3495 N N . THR A 1 442 ? -32.789 -21.071 45.059 1.00 94.38 442 THR A N 1
ATOM 3496 C CA . THR A 1 442 ? -33.278 -20.453 43.818 1.00 94.38 442 THR A CA 1
ATOM 3497 C C . THR A 1 442 ? -32.264 -20.489 42.681 1.00 94.38 442 THR A C 1
ATOM 3499 O O . THR A 1 442 ? -32.643 -20.738 41.539 1.00 94.38 442 THR A O 1
ATOM 3502 N N . VAL A 1 443 ? -30.974 -20.283 42.959 1.00 95.69 443 VAL A N 1
ATOM 3503 C CA . VAL A 1 443 ? -29.948 -20.278 41.900 1.00 95.69 443 VAL A CA 1
ATOM 3504 C C . VAL A 1 443 ? -29.683 -21.681 41.368 1.00 95.69 443 VAL A C 1
ATOM 3506 O O . VAL A 1 443 ? -29.698 -21.883 40.155 1.00 95.69 443 VAL A O 1
ATOM 3509 N N . ILE A 1 444 ? -29.452 -22.656 42.253 1.00 95.31 444 ILE A N 1
ATOM 3510 C CA . ILE A 1 444 ? -29.258 -24.051 41.833 1.00 95.31 444 ILE A CA 1
ATOM 3511 C C . ILE A 1 444 ? -30.519 -24.568 41.133 1.00 95.31 444 ILE A C 1
ATOM 3513 O O . ILE A 1 444 ? -30.406 -25.199 40.087 1.00 95.31 444 ILE A O 1
ATOM 3517 N N . GLU A 1 445 ? -31.711 -24.254 41.646 1.00 95.62 445 GLU A N 1
ATOM 3518 C CA . GLU A 1 445 ? -32.977 -24.609 40.998 1.00 95.62 445 GLU A CA 1
ATOM 3519 C C . GLU A 1 445 ? -33.080 -24.022 39.587 1.00 95.62 445 GLU A C 1
ATOM 3521 O O . GLU A 1 445 ? -33.366 -24.754 38.640 1.00 95.62 445 GLU A O 1
ATOM 3526 N N . GLY A 1 446 ? -32.776 -22.730 39.431 1.00 95.38 446 GLY A N 1
ATOM 3527 C CA . GLY A 1 446 ? -32.737 -22.066 38.132 1.00 95.38 446 GLY A CA 1
ATOM 3528 C C . GLY A 1 446 ? -31.789 -22.763 37.154 1.00 95.38 446 GLY A C 1
ATOM 3529 O O . GLY A 1 446 ? -32.170 -23.037 36.021 1.00 95.38 446 GLY A O 1
ATOM 3530 N N . LEU A 1 447 ? -30.578 -23.119 37.592 1.00 95.62 447 LEU A N 1
ATOM 3531 C CA . LEU A 1 447 ? -29.597 -23.806 36.742 1.00 95.62 447 LEU A CA 1
ATOM 3532 C C . LEU A 1 447 ? -30.057 -25.209 36.333 1.00 95.62 447 LEU A C 1
ATOM 3534 O O . LEU A 1 447 ? -29.915 -25.598 35.174 1.00 95.62 447 LEU A O 1
ATOM 3538 N N . LEU A 1 448 ? -30.636 -25.963 37.267 1.00 93.88 448 LEU A N 1
ATOM 3539 C CA . LEU A 1 448 ? -31.159 -27.298 36.987 1.00 93.88 448 LEU A CA 1
ATOM 3540 C C . LEU A 1 448 ? -32.356 -27.251 36.025 1.00 93.88 448 LEU A C 1
ATOM 3542 O O . LEU A 1 448 ? -32.479 -28.134 35.176 1.00 93.88 448 LEU A O 1
ATOM 3546 N N . ASN A 1 449 ? -33.209 -26.225 36.121 1.00 94.81 449 ASN A N 1
ATOM 3547 C CA . ASN A 1 449 ? -34.336 -26.015 35.206 1.00 94.81 449 ASN A CA 1
ATOM 3548 C C . ASN A 1 449 ? -33.877 -25.711 33.772 1.00 94.81 449 ASN A C 1
ATOM 3550 O O . ASN A 1 449 ? -34.516 -26.157 32.821 1.00 94.81 449 ASN A O 1
ATOM 3554 N N . GLU A 1 450 ? -32.734 -25.041 33.617 1.00 94.94 450 GLU A N 1
ATOM 3555 C CA . GLU A 1 450 ? -32.058 -24.835 32.327 1.00 94.94 450 GLU A CA 1
ATOM 3556 C C . GLU A 1 450 ? -31.315 -26.093 31.827 1.00 94.94 450 GLU A C 1
ATOM 3558 O O . GLU A 1 450 ? -30.670 -26.079 30.778 1.00 94.94 450 GLU A O 1
ATOM 3563 N N . GLY A 1 451 ? -31.399 -27.209 32.560 1.00 93.38 451 GLY A N 1
ATOM 3564 C CA . GLY A 1 451 ? -30.758 -28.474 32.202 1.00 93.38 451 GLY A CA 1
ATOM 3565 C C . GLY A 1 451 ? -29.247 -28.494 32.437 1.00 93.38 451 GLY A C 1
ATOM 3566 O O . GLY A 1 451 ? -28.556 -29.344 31.875 1.00 93.38 451 GLY A O 1
ATOM 3567 N N . VAL A 1 452 ? -28.725 -27.578 33.256 1.00 96.06 452 VAL A N 1
ATOM 3568 C CA . VAL A 1 452 ? -27.294 -27.462 33.548 1.00 96.06 452 VAL A CA 1
ATOM 3569 C C . VAL A 1 452 ? -26.927 -28.349 34.735 1.00 96.06 452 VAL A C 1
ATOM 3571 O O . VAL A 1 452 ? -27.482 -28.215 35.825 1.00 96.06 452 VAL A O 1
ATOM 3574 N N . GLN A 1 453 ? -25.938 -29.230 34.572 1.00 95.25 453 GLN A N 1
ATOM 3575 C CA . GLN A 1 453 ? -25.362 -29.952 35.710 1.00 95.25 453 GLN A CA 1
ATOM 3576 C C . GLN A 1 453 ? -24.500 -29.006 36.563 1.00 95.25 453 GLN A C 1
ATOM 3578 O O . GLN A 1 453 ? -23.580 -28.372 36.053 1.00 95.25 453 GLN A O 1
ATOM 3583 N N . VAL A 1 454 ? -24.745 -28.945 37.874 1.00 95.69 454 VAL A N 1
ATOM 3584 C CA . VAL A 1 454 ? -24.017 -28.048 38.788 1.00 95.69 454 VAL A CA 1
ATOM 3585 C C . VAL A 1 454 ? -23.062 -28.840 39.679 1.00 95.69 454 VAL A C 1
ATOM 3587 O O . VAL A 1 454 ? -23.467 -29.784 40.356 1.00 95.69 454 VAL A O 1
ATOM 3590 N N . ILE A 1 455 ? -21.792 -28.436 39.703 1.00 95.56 455 ILE A N 1
ATOM 3591 C CA . ILE A 1 455 ? -20.764 -28.953 40.611 1.00 95.56 455 ILE A CA 1
ATOM 3592 C C . ILE A 1 455 ? -20.309 -27.793 41.491 1.00 95.56 455 ILE A C 1
ATOM 3594 O O . ILE A 1 455 ? -19.754 -26.819 40.990 1.00 95.56 455 ILE A O 1
ATOM 3598 N N . VAL A 1 456 ? -20.532 -27.896 42.800 1.00 94.62 456 VAL A N 1
ATOM 3599 C CA . VAL A 1 456 ? -20.117 -26.869 43.763 1.00 94.62 456 VAL A CA 1
ATOM 3600 C C . VAL A 1 456 ? -18.927 -27.382 44.557 1.00 94.62 456 VAL A C 1
ATOM 3602 O O . VAL A 1 456 ? -19.021 -28.397 45.248 1.00 94.62 456 VAL A O 1
ATOM 3605 N N . LEU A 1 457 ? -17.810 -26.671 44.464 1.00 93.06 457 LEU A N 1
ATOM 3606 C CA . LEU A 1 457 ? -16.686 -26.804 45.375 1.00 93.06 457 LEU A CA 1
ATOM 3607 C C . LEU A 1 457 ? -16.862 -25.729 46.437 1.00 93.06 457 LEU A C 1
ATOM 3609 O O . LEU A 1 457 ? -17.036 -24.557 46.108 1.00 93.06 457 LEU A O 1
ATOM 3613 N N . THR A 1 458 ? -16.874 -26.124 47.706 1.00 89.50 458 THR A N 1
ATOM 3614 C CA . THR A 1 458 ? -16.930 -25.139 48.777 1.00 89.50 458 THR A CA 1
ATOM 3615 C C . THR A 1 458 ? -16.144 -25.552 50.005 1.00 89.50 458 THR A C 1
ATOM 3617 O O . THR A 1 458 ? -16.123 -26.728 50.379 1.00 89.50 458 THR A O 1
ATOM 3620 N N . GLN A 1 459 ? -15.512 -24.568 50.639 1.00 89.06 459 GLN A N 1
ATOM 3621 C CA . GLN A 1 459 ? -14.938 -24.714 51.975 1.00 89.06 459 GLN A CA 1
ATOM 3622 C C . GLN A 1 459 ? -15.956 -24.445 53.098 1.00 89.06 459 GLN A C 1
ATOM 3624 O O . GLN A 1 459 ? -15.701 -24.819 54.244 1.00 89.06 459 GLN A O 1
ATOM 3629 N N . ASP A 1 460 ? -17.109 -23.827 52.800 1.00 86.69 460 ASP A N 1
ATOM 3630 C CA . ASP A 1 460 ? -18.163 -23.602 53.792 1.00 86.69 460 ASP A CA 1
ATOM 3631 C C . ASP A 1 460 ? -18.951 -24.895 54.043 1.00 86.69 460 ASP A C 1
ATOM 3633 O O . ASP A 1 460 ? -19.801 -25.320 53.254 1.00 86.69 460 ASP A O 1
ATOM 3637 N N . HIS A 1 461 ? -18.694 -25.506 55.200 1.00 83.81 461 HIS A N 1
ATOM 3638 C CA . HIS A 1 461 ? -19.383 -26.715 55.639 1.00 83.81 461 HIS A CA 1
ATOM 3639 C C . HIS A 1 461 ? -20.906 -26.527 55.732 1.00 83.81 461 HIS A C 1
ATOM 3641 O O . HIS A 1 461 ? -21.657 -27.477 55.503 1.00 83.81 461 HIS A O 1
ATOM 3647 N N . SER A 1 462 ? -21.371 -25.311 56.039 1.00 84.81 462 SER A N 1
ATOM 3648 C CA . SER A 1 462 ? -22.800 -25.009 56.146 1.00 84.81 462 SER A CA 1
ATOM 3649 C C . SER A 1 462 ? -23.469 -25.031 54.773 1.00 84.81 462 SER A C 1
ATOM 3651 O O . SER A 1 462 ? -24.483 -25.707 54.611 1.00 84.81 462 SER A O 1
ATOM 3653 N N . SER A 1 463 ? -22.865 -24.376 53.773 1.00 87.44 463 SER A N 1
ATOM 3654 C CA . SER A 1 463 ? -23.300 -24.431 52.370 1.00 87.44 463 SER A CA 1
ATOM 3655 C C . SER A 1 463 ? -23.307 -25.861 51.833 1.00 87.44 463 SER A C 1
ATOM 3657 O O . SER A 1 463 ? -24.304 -26.298 51.263 1.00 87.44 463 SER A O 1
ATOM 3659 N N . TRP A 1 464 ? -22.230 -26.622 52.064 1.00 89.00 464 TRP A N 1
ATOM 3660 C CA . TRP A 1 464 ? -22.145 -28.028 51.651 1.00 89.00 464 TRP A CA 1
ATOM 3661 C C . TRP A 1 464 ? -23.291 -28.876 52.224 1.00 89.00 464 TRP A C 1
ATOM 3663 O O . TRP A 1 464 ? -23.903 -29.671 51.505 1.00 89.00 464 TRP A O 1
ATOM 3673 N N . LYS A 1 465 ? -23.598 -28.693 53.514 1.00 87.44 465 LYS A N 1
ATOM 3674 C CA . LYS A 1 465 ? -24.654 -29.434 54.206 1.00 87.44 465 LYS A CA 1
ATOM 3675 C C . LYS A 1 465 ? -26.055 -29.021 53.745 1.00 87.44 465 LYS A C 1
ATOM 3677 O O . LYS A 1 465 ? -26.877 -29.899 53.502 1.00 87.44 465 LYS A O 1
ATOM 3682 N N . ASP A 1 466 ? -26.322 -27.720 53.603 1.00 89.62 466 ASP A N 1
ATOM 3683 C CA . ASP A 1 466 ? -27.618 -27.203 53.130 1.00 89.62 466 ASP A CA 1
ATOM 3684 C C . ASP A 1 466 ? -27.915 -27.671 51.700 1.00 89.62 466 ASP A C 1
ATOM 3686 O O . ASP A 1 466 ? -28.971 -28.250 51.453 1.00 89.62 466 ASP A O 1
ATOM 3690 N N . ILE A 1 467 ? -26.953 -27.532 50.778 1.00 91.88 467 ILE A N 1
ATOM 3691 C CA . ILE A 1 467 ? -27.089 -28.027 49.399 1.00 91.88 467 ILE A CA 1
ATOM 3692 C C . ILE A 1 467 ? -27.340 -29.542 49.403 1.00 91.88 467 ILE A C 1
ATOM 3694 O O . ILE A 1 467 ? -28.261 -30.014 48.740 1.00 91.88 467 ILE A O 1
ATOM 3698 N N . GLY A 1 468 ? -26.565 -30.302 50.183 1.00 88.06 468 GLY A N 1
ATOM 3699 C CA . GLY A 1 468 ? -26.739 -31.748 50.312 1.00 88.06 468 GLY A CA 1
ATOM 3700 C C . GLY A 1 468 ? -28.142 -32.155 50.748 1.00 88.06 468 GLY A C 1
ATOM 3701 O O . GLY A 1 468 ? -28.793 -32.942 50.068 1.00 88.06 468 GLY A O 1
ATOM 3702 N N . HIS A 1 469 ? -28.629 -31.581 51.850 1.00 88.06 469 HIS A N 1
ATOM 3703 C CA . HIS A 1 469 ? -29.957 -31.884 52.383 1.00 88.06 469 HIS A CA 1
ATOM 3704 C C . HIS A 1 469 ? -31.080 -31.446 51.437 1.00 88.06 469 HIS A C 1
ATOM 3706 O O . HIS A 1 469 ? -32.040 -32.180 51.212 1.00 88.06 469 HIS A O 1
ATOM 3712 N N . ARG A 1 470 ? -30.978 -30.243 50.864 1.00 89.50 470 ARG A N 1
ATOM 3713 C CA . ARG A 1 470 ? -32.021 -29.678 50.000 1.00 89.50 470 ARG A CA 1
ATOM 3714 C C . ARG A 1 470 ? -32.205 -30.487 48.719 1.00 89.50 470 ARG A C 1
ATOM 3716 O O . ARG A 1 470 ? -33.331 -30.689 48.263 1.00 89.50 470 ARG A O 1
ATOM 3723 N N . TRP A 1 471 ? -31.103 -30.980 48.162 1.00 91.19 471 TRP A N 1
ATOM 3724 C CA . TRP A 1 471 ? -31.079 -31.688 46.885 1.00 91.19 471 TRP A CA 1
ATOM 3725 C C . TRP A 1 471 ? -30.940 -33.212 47.030 1.00 91.19 471 TRP A C 1
ATOM 3727 O O . TRP A 1 471 ? -30.768 -33.910 46.031 1.00 91.19 471 TRP A O 1
ATOM 3737 N N . GLU A 1 472 ? -31.094 -33.757 48.243 1.00 84.06 472 GLU A N 1
ATOM 3738 C CA . GLU A 1 472 ? -31.027 -35.200 48.530 1.00 84.06 472 GLU A CA 1
ATOM 3739 C C . GLU A 1 472 ? -32.016 -36.008 47.674 1.00 84.06 472 GLU A C 1
ATOM 3741 O O . GLU A 1 472 ? -31.667 -37.039 47.101 1.00 84.06 472 GLU A O 1
ATOM 3746 N N . HIS A 1 473 ? -33.227 -35.479 47.477 1.00 82.00 473 HIS A N 1
ATOM 3747 C CA . HIS A 1 473 ? -34.275 -36.087 46.651 1.00 82.00 473 HIS A CA 1
ATOM 3748 C C . HIS A 1 473 ? -33.899 -36.244 45.160 1.00 82.00 473 HIS A C 1
ATOM 3750 O O . HIS A 1 473 ? -34.578 -36.960 44.423 1.00 82.00 473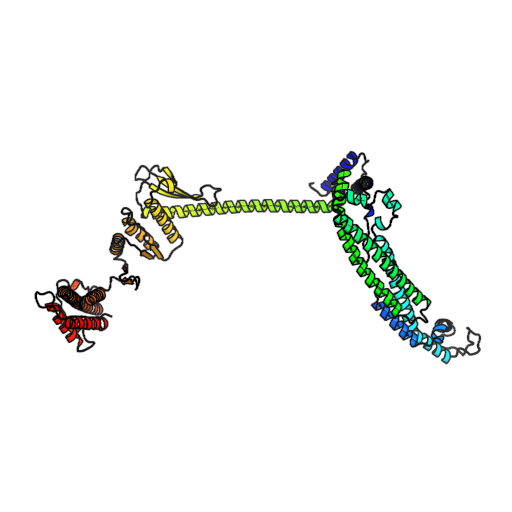 HIS A O 1
ATOM 3756 N N . LYS A 1 474 ? -32.828 -35.581 44.701 1.00 81.19 474 LYS A N 1
ATOM 3757 C CA . LYS A 1 474 ? -32.251 -35.714 43.351 1.00 81.19 474 LYS A CA 1
ATOM 3758 C C . LYS A 1 474 ? -31.020 -36.627 43.317 1.00 81.19 474 LYS A C 1
ATOM 3760 O O . LYS A 1 474 ? -30.363 -36.699 42.282 1.00 81.19 474 LYS A O 1
ATOM 3765 N N . ASN A 1 475 ? -30.724 -37.332 44.413 1.00 78.69 475 ASN A N 1
ATOM 3766 C CA . ASN A 1 475 ? -29.559 -38.204 44.568 1.00 78.69 475 ASN A CA 1
ATOM 3767 C C . ASN A 1 475 ? -28.228 -37.453 44.358 1.00 78.69 475 ASN A C 1
ATOM 3769 O O . ASN A 1 475 ? -27.351 -37.896 43.612 1.00 78.69 475 ASN A O 1
ATOM 3773 N N . VAL A 1 476 ? -28.105 -36.272 44.979 1.00 85.12 476 VAL A N 1
ATOM 3774 C CA . VAL A 1 476 ? -26.891 -35.448 44.910 1.00 85.12 476 VAL A CA 1
ATOM 3775 C C . VAL A 1 476 ? -25.696 -36.192 45.513 1.00 85.12 476 VAL A C 1
ATOM 3777 O O . VAL A 1 476 ? -25.761 -36.732 46.615 1.00 85.12 476 VAL A O 1
ATOM 3780 N N . ALA A 1 477 ? -24.578 -36.220 44.790 1.00 85.31 477 ALA A N 1
ATOM 3781 C CA . ALA A 1 477 ? -23.353 -36.824 45.291 1.00 85.31 477 ALA A CA 1
ATOM 3782 C C . ALA A 1 477 ? -22.607 -35.842 46.206 1.00 85.31 477 ALA A C 1
ATOM 3784 O O . ALA A 1 477 ? -22.326 -34.710 45.812 1.00 85.31 477 ALA A O 1
ATOM 3785 N N . GLN A 1 478 ? -22.244 -36.289 47.410 1.00 85.62 478 GLN A N 1
ATOM 3786 C CA . GLN A 1 478 ? -21.435 -35.512 48.347 1.00 85.62 478 GLN A CA 1
ATOM 3787 C C . GLN A 1 478 ? -20.055 -36.143 48.510 1.00 85.62 478 GLN A C 1
ATOM 3789 O O . GLN A 1 478 ? -19.908 -37.294 48.926 1.00 85.62 478 GLN A O 1
ATOM 3794 N N . PHE A 1 479 ? -19.028 -35.354 48.211 1.00 85.19 479 PHE A N 1
ATOM 3795 C CA . PHE A 1 479 ? -17.637 -35.759 48.344 1.00 85.19 479 PHE A CA 1
ATOM 3796 C C . PHE A 1 479 ? -16.936 -34.883 49.366 1.00 85.19 479 PHE A C 1
ATOM 3798 O O . PHE A 1 479 ? -17.193 -33.682 49.447 1.00 85.19 479 PHE A O 1
ATOM 3805 N N . GLN A 1 480 ? -16.018 -35.482 50.117 1.00 82.31 480 GLN A N 1
ATOM 3806 C CA . GLN A 1 480 ? -15.122 -34.738 50.984 1.00 82.31 480 GLN A CA 1
ATOM 3807 C C . GLN A 1 480 ? -13.703 -34.826 50.441 1.00 82.31 480 GLN A C 1
ATOM 3809 O O . GLN A 1 480 ? -13.167 -35.915 50.224 1.00 82.31 480 GLN A O 1
ATOM 3814 N N . ILE A 1 481 ? -13.104 -33.661 50.240 1.00 82.56 481 ILE A N 1
ATOM 3815 C CA . ILE A 1 481 ? -11.712 -33.516 49.843 1.00 82.56 481 ILE A CA 1
ATOM 3816 C C . ILE A 1 481 ? -10.897 -33.423 51.135 1.00 82.56 481 ILE A C 1
ATOM 3818 O O . ILE A 1 481 ? -11.005 -32.448 51.875 1.00 82.56 481 ILE A O 1
ATOM 3822 N N . VAL A 1 482 ? -10.129 -34.467 51.451 1.00 76.00 482 VAL A N 1
ATOM 3823 C CA . VAL A 1 482 ? -9.382 -34.575 52.712 1.00 76.00 482 VAL A CA 1
ATOM 3824 C C . VAL A 1 482 ? -7.895 -34.710 52.419 1.00 76.00 482 VAL A C 1
ATOM 3826 O O . VAL A 1 482 ? -7.488 -35.522 51.595 1.00 76.00 482 VAL A O 1
ATOM 3829 N N . ARG A 1 483 ? -7.061 -33.960 53.142 1.00 75.00 483 ARG A N 1
ATOM 3830 C CA . ARG A 1 483 ? -5.602 -34.115 53.119 1.00 75.00 483 ARG A CA 1
ATOM 3831 C C . ARG A 1 483 ? -5.113 -34.535 54.503 1.00 75.00 483 ARG A C 1
ATOM 3833 O O . ARG A 1 483 ? -4.855 -33.682 55.346 1.00 75.00 483 ARG A O 1
ATOM 3840 N N . ASN A 1 484 ? -5.020 -35.846 54.733 1.00 65.94 484 ASN A N 1
ATOM 3841 C CA . ASN A 1 484 ? -4.545 -36.401 56.011 1.00 65.94 484 ASN A CA 1
ATOM 3842 C C . ASN A 1 484 ? -3.016 -36.457 56.099 1.00 65.94 484 ASN A C 1
ATOM 3844 O O . ASN A 1 484 ? -2.468 -36.321 57.188 1.00 65.94 484 ASN A O 1
ATOM 3848 N N . ASP A 1 485 ? -2.339 -36.642 54.963 1.00 66.81 485 ASP A N 1
ATOM 3849 C CA . ASP A 1 485 ? -0.882 -36.672 54.867 1.00 66.81 485 ASP A CA 1
ATOM 3850 C C . ASP A 1 485 ? -0.422 -35.669 53.787 1.00 66.81 485 ASP A C 1
ATOM 3852 O O . ASP A 1 485 ? -0.793 -35.814 52.618 1.00 66.81 485 ASP A O 1
ATOM 3856 N N . PRO A 1 486 ? 0.373 -34.640 54.140 1.00 72.19 486 PRO A N 1
ATOM 3857 C CA . PRO A 1 486 ? 0.910 -33.676 53.180 1.00 72.19 486 PRO A CA 1
ATOM 3858 C C . PRO A 1 486 ? 1.762 -34.303 52.067 1.00 72.19 486 PRO A C 1
ATOM 3860 O O . PRO A 1 486 ? 1.876 -33.702 51.002 1.00 72.19 486 PRO A O 1
ATOM 3863 N N . VAL A 1 487 ? 2.360 -35.476 52.309 1.00 71.62 487 VAL A N 1
ATOM 3864 C CA . VAL A 1 487 ? 3.239 -36.181 51.364 1.00 71.62 487 VAL A CA 1
ATOM 3865 C C . VAL A 1 487 ? 2.433 -36.980 50.341 1.00 71.62 487 VAL A C 1
ATOM 3867 O O . VAL A 1 487 ? 2.779 -36.987 49.162 1.00 71.62 487 VAL A O 1
ATOM 3870 N N . LEU A 1 488 ? 1.348 -37.631 50.772 1.00 68.31 488 LEU A N 1
ATOM 3871 C CA . LEU A 1 488 ? 0.468 -38.414 49.891 1.00 68.31 488 LEU A CA 1
ATOM 3872 C C . LEU A 1 488 ? -0.501 -37.533 49.091 1.00 68.31 488 LEU A C 1
ATOM 3874 O O . LEU A 1 488 ? -0.998 -37.949 48.046 1.00 68.31 488 LEU A O 1
ATOM 3878 N N . GLY A 1 489 ? -0.735 -36.304 49.554 1.00 74.88 489 GLY A N 1
ATOM 3879 C CA . GLY A 1 489 ? -1.598 -35.341 48.888 1.00 74.88 489 GLY A CA 1
ATOM 3880 C C . GLY A 1 489 ? -3.070 -35.495 49.265 1.00 74.88 489 GLY A C 1
ATOM 3881 O O . GLY A 1 489 ? -3.428 -35.952 50.351 1.00 74.88 489 GLY A O 1
ATOM 3882 N N . THR A 1 490 ? -3.936 -35.004 48.387 1.00 80.06 490 THR A N 1
ATOM 3883 C CA . THR A 1 490 ? -5.368 -34.863 48.649 1.00 80.06 490 THR A CA 1
ATOM 3884 C C . THR A 1 490 ? -6.137 -36.098 48.185 1.00 80.06 490 THR A C 1
ATOM 3886 O O . THR A 1 490 ? -6.002 -36.521 47.040 1.00 80.06 490 THR A O 1
ATOM 3889 N N . GLU A 1 491 ? -6.994 -36.639 49.048 1.00 73.19 491 GLU A N 1
ATOM 3890 C CA . GLU A 1 491 ? -7.883 -37.762 48.751 1.00 73.19 491 GLU A CA 1
ATOM 3891 C C . GLU A 1 491 ? -9.335 -37.288 48.632 1.00 73.19 491 GLU A C 1
ATOM 3893 O O . GLU A 1 491 ? -9.813 -36.495 49.447 1.00 73.19 491 GLU A O 1
ATOM 3898 N N . ILE A 1 492 ? -10.061 -37.824 47.650 1.00 75.94 492 ILE A N 1
ATOM 3899 C CA . ILE A 1 492 ? -11.510 -37.638 47.526 1.00 75.94 492 ILE A CA 1
ATOM 3900 C C . ILE A 1 492 ? -12.185 -38.851 48.156 1.00 75.94 492 ILE A C 1
ATOM 3902 O O . ILE A 1 492 ? -11.986 -39.982 47.712 1.00 75.94 492 ILE A O 1
ATOM 3906 N N . ARG A 1 493 ? -12.990 -38.624 49.192 1.00 68.06 493 ARG A N 1
ATOM 3907 C CA . ARG A 1 493 ? -13.739 -39.681 49.876 1.00 68.06 493 ARG A CA 1
ATOM 3908 C C . ARG A 1 493 ? -15.220 -39.546 49.571 1.00 68.06 493 ARG A C 1
ATOM 3910 O O . ARG A 1 493 ? -15.807 -38.482 49.771 1.00 68.06 493 ARG A O 1
ATOM 3917 N N . ASN A 1 494 ? -15.809 -40.641 49.098 1.00 64.00 494 ASN A N 1
ATOM 3918 C CA . ASN A 1 494 ? -17.255 -40.786 49.014 1.00 64.00 494 ASN A CA 1
ATOM 3919 C C . ASN A 1 494 ? -17.770 -41.147 50.412 1.00 64.00 494 ASN A C 1
ATOM 3921 O O . ASN A 1 494 ? -17.351 -42.162 50.971 1.00 64.00 494 ASN A O 1
ATOM 3925 N N . GLN A 1 495 ? -18.648 -40.327 50.990 1.00 57.00 495 GLN A N 1
ATOM 3926 C CA . GLN A 1 495 ? -19.185 -40.605 52.325 1.00 57.00 495 GLN A CA 1
ATOM 3927 C C . GLN A 1 495 ? -20.161 -41.798 52.365 1.00 57.00 495 GLN A C 1
ATOM 3929 O O . GLN A 1 495 ? -20.543 -42.227 53.451 1.00 57.00 495 GLN A O 1
ATOM 3934 N N . ASN A 1 496 ? -20.494 -42.410 51.223 1.00 58.00 496 ASN A N 1
ATOM 3935 C CA . ASN A 1 496 ? -21.435 -43.529 51.173 1.00 58.00 496 ASN A CA 1
ATOM 3936 C C . ASN A 1 496 ? -20.852 -44.908 51.608 1.00 58.00 496 ASN A C 1
ATOM 3938 O O . ASN A 1 496 ? -21.642 -45.833 51.782 1.00 58.00 496 ASN A O 1
ATOM 3942 N N . ASP A 1 497 ? -19.533 -45.088 51.844 1.00 64.88 497 ASP A N 1
ATOM 3943 C CA . ASP A 1 497 ? -18.928 -46.354 52.361 1.00 64.88 497 ASP A CA 1
ATOM 3944 C C . ASP A 1 497 ? -18.512 -46.253 53.851 1.00 64.88 497 ASP A C 1
ATOM 3946 O O . ASP A 1 497 ? -17.354 -46.013 54.225 1.00 64.88 497 ASP A O 1
ATOM 3950 N N . GLY A 1 498 ? -19.499 -46.429 54.736 1.00 68.44 498 GLY A N 1
ATOM 3951 C CA . GLY A 1 498 ? -19.319 -46.349 56.190 1.00 68.44 498 GLY A CA 1
ATOM 3952 C C . GLY A 1 498 ? -18.486 -47.491 56.793 1.00 68.44 498 GLY A C 1
ATOM 3953 O O . GLY A 1 498 ? -17.734 -47.260 57.744 1.00 68.44 498 GLY A O 1
ATOM 3954 N N . LEU A 1 499 ? -18.560 -48.710 56.242 1.00 79.94 499 LEU A N 1
ATOM 3955 C CA . LEU A 1 499 ? -17.839 -49.875 56.766 1.00 79.94 499 LEU A CA 1
ATOM 3956 C C . LEU A 1 499 ? -16.328 -49.772 56.514 1.00 79.94 499 LEU A C 1
ATOM 3958 O O . LEU A 1 499 ? -15.535 -50.037 57.423 1.00 79.94 499 LEU A O 1
ATOM 3962 N N . ALA A 1 500 ? -15.904 -49.346 55.317 1.00 78.00 500 ALA A N 1
ATOM 3963 C CA . ALA A 1 500 ? -14.483 -49.138 55.023 1.00 78.00 500 ALA A CA 1
ATOM 3964 C C . ALA A 1 500 ? -13.849 -48.095 55.961 1.00 78.00 500 ALA A C 1
ATOM 3966 O O . ALA A 1 500 ? -12.731 -48.286 56.453 1.00 78.00 500 ALA A O 1
ATOM 3967 N N . THR A 1 501 ? -14.602 -47.039 56.280 1.00 75.62 501 THR A N 1
ATOM 3968 C CA . THR A 1 501 ? -14.184 -45.981 57.208 1.00 75.62 501 THR A CA 1
ATOM 3969 C C . THR A 1 501 ? -13.960 -46.523 58.626 1.00 75.62 501 THR A C 1
ATOM 3971 O O . THR A 1 501 ? -12.934 -46.227 59.246 1.00 75.62 501 THR A O 1
ATOM 3974 N N . MET A 1 502 ? -14.860 -47.378 59.130 1.00 82.19 502 MET A N 1
ATOM 3975 C CA . MET A 1 502 ? -14.711 -48.019 60.446 1.00 82.19 502 MET A CA 1
ATOM 3976 C C . MET A 1 502 ? -13.481 -48.939 60.508 1.00 82.19 502 MET A C 1
ATOM 3978 O O . MET A 1 502 ? -12.712 -48.881 61.469 1.00 82.19 502 MET A O 1
ATOM 3982 N N . LEU A 1 503 ? -13.242 -49.748 59.469 1.00 86.00 503 LEU A N 1
ATOM 3983 C CA . LEU A 1 503 ? -12.088 -50.658 59.407 1.00 86.00 503 LEU A CA 1
ATOM 3984 C C . LEU A 1 503 ? -10.748 -49.908 59.359 1.00 86.00 503 LEU A C 1
ATOM 3986 O O . LEU A 1 503 ? -9.773 -50.344 59.979 1.00 86.00 503 LEU A O 1
ATOM 3990 N N . ALA A 1 504 ? -10.689 -48.784 58.642 1.00 79.62 504 ALA A N 1
ATOM 3991 C CA . ALA A 1 504 ? -9.504 -47.932 58.595 1.00 79.62 504 ALA A CA 1
ATOM 3992 C C . ALA A 1 504 ? -9.224 -47.295 59.964 1.00 79.62 504 ALA A C 1
ATOM 3994 O O . ALA A 1 504 ? -8.093 -47.366 60.450 1.00 79.62 504 ALA A O 1
ATOM 3995 N N . LYS A 1 505 ? -10.262 -46.770 60.628 1.00 81.25 505 LYS A N 1
ATOM 3996 C CA . LYS A 1 505 ? -10.153 -46.189 61.973 1.00 81.25 505 LYS A CA 1
ATOM 3997 C C . LYS A 1 505 ? -9.715 -47.218 63.019 1.00 81.25 505 LYS A C 1
ATOM 3999 O O . LYS A 1 505 ? -8.867 -46.911 63.845 1.00 81.25 505 LYS A O 1
ATOM 4004 N N . ALA A 1 506 ? -10.230 -48.448 62.966 1.00 85.62 506 ALA A N 1
ATOM 4005 C CA . ALA A 1 506 ? -9.764 -49.521 63.847 1.00 85.62 506 ALA A CA 1
ATOM 4006 C C . ALA A 1 506 ? -8.280 -49.844 63.610 1.00 85.62 506 ALA A C 1
ATOM 4008 O O . ALA A 1 506 ? -7.522 -50.044 64.557 1.00 85.62 506 ALA A O 1
ATOM 4009 N N . SER A 1 507 ? -7.840 -49.870 62.347 1.00 85.88 507 SER A N 1
ATOM 4010 C CA . SER A 1 507 ? -6.480 -50.288 61.991 1.00 85.88 507 SER A CA 1
ATOM 4011 C C . SER A 1 507 ? -5.366 -49.417 62.580 1.00 85.88 507 SER A C 1
ATOM 4013 O O . SER A 1 507 ? -4.274 -49.936 62.817 1.00 85.88 507 SER A O 1
ATOM 4015 N N . SER A 1 508 ? -5.634 -48.135 62.850 1.00 83.94 508 SER A N 1
ATOM 4016 C CA . SER A 1 508 ? -4.645 -47.200 63.396 1.00 83.94 508 SER A CA 1
ATOM 4017 C C . SER A 1 508 ? -4.429 -47.342 64.904 1.00 83.94 508 SER A C 1
ATOM 4019 O O . SER A 1 508 ? -3.377 -46.942 65.393 1.00 83.94 508 SER A O 1
ATOM 4021 N N . ILE A 1 509 ? -5.377 -47.936 65.635 1.00 83.81 509 ILE A N 1
ATOM 4022 C CA . ILE A 1 509 ? -5.367 -47.951 67.109 1.00 83.81 509 ILE A CA 1
ATOM 4023 C C . ILE A 1 509 ? -5.222 -49.353 67.716 1.00 83.81 509 ILE A C 1
ATOM 4025 O O . ILE A 1 509 ? -4.709 -49.496 68.823 1.00 83.81 509 ILE A O 1
ATOM 4029 N N . ILE A 1 510 ? -5.570 -50.421 66.986 1.00 83.12 510 ILE A N 1
ATOM 4030 C CA . ILE A 1 510 ? -5.580 -51.797 67.529 1.00 83.12 510 ILE A CA 1
ATOM 4031 C C . ILE A 1 510 ? -4.192 -52.375 67.860 1.00 83.12 510 ILE A C 1
ATOM 4033 O O . ILE A 1 510 ? -4.094 -53.379 68.566 1.00 83.12 510 ILE A O 1
ATOM 4037 N N . LYS A 1 511 ? -3.120 -51.771 67.332 1.00 84.62 511 LYS A N 1
ATOM 4038 C CA . LYS A 1 511 ? -1.723 -52.159 67.602 1.00 84.62 511 LYS A CA 1
ATOM 4039 C C . LYS A 1 511 ? -1.092 -51.361 68.744 1.00 84.62 511 LYS A C 1
ATOM 4041 O O . LYS A 1 511 ? 0.072 -51.594 69.057 1.00 84.62 511 LYS A O 1
ATOM 4046 N N . SER A 1 512 ? -1.829 -50.422 69.336 1.00 81.31 512 SER A N 1
ATOM 4047 C CA . SER A 1 512 ? -1.325 -49.601 70.430 1.00 81.31 512 SER A CA 1
ATOM 4048 C C . SER A 1 512 ? -1.032 -50.443 71.674 1.00 81.31 512 SER A C 1
ATOM 4050 O O . SER A 1 512 ? -1.733 -51.414 71.965 1.00 81.31 512 SER A O 1
ATOM 4052 N N . HIS A 1 513 ? 0.010 -50.065 72.417 1.00 77.62 513 HIS A N 1
ATOM 4053 C CA . HIS A 1 513 ? 0.303 -50.639 73.733 1.00 77.62 513 HIS A CA 1
ATOM 4054 C C . HIS A 1 513 ? -0.591 -50.048 74.835 1.00 77.62 513 HIS A C 1
ATOM 4056 O O . HIS A 1 513 ? -0.685 -50.632 75.915 1.00 77.62 513 HIS A O 1
ATOM 4062 N N . ASP A 1 514 ? -1.278 -48.938 74.547 1.00 83.31 514 ASP A N 1
ATOM 4063 C CA . ASP A 1 514 ? -2.250 -48.318 75.443 1.00 83.31 514 ASP A CA 1
ATOM 4064 C C . ASP A 1 514 ? -3.512 -49.190 75.579 1.00 83.31 514 ASP A C 1
ATOM 4066 O O . ASP A 1 514 ? -4.032 -49.758 74.615 1.00 83.31 514 ASP A O 1
ATOM 4070 N N . ILE A 1 515 ? -3.980 -49.335 76.815 1.00 80.75 515 ILE A N 1
ATOM 4071 C CA . ILE A 1 515 ? -5.155 -50.121 77.191 1.00 80.75 515 ILE A CA 1
ATOM 4072 C C . ILE A 1 515 ? -6.427 -49.449 76.667 1.00 80.75 515 ILE A C 1
ATOM 4074 O O . ILE A 1 515 ? -7.264 -50.137 76.083 1.00 80.75 515 ILE A O 1
ATOM 4078 N N . GLU A 1 516 ? -6.552 -48.127 76.802 1.00 80.81 516 GLU A N 1
ATOM 4079 C CA . GLU A 1 516 ? -7.772 -47.401 76.420 1.00 80.81 516 GLU A CA 1
ATOM 4080 C C . GLU A 1 516 ? -7.928 -47.337 74.896 1.00 80.81 516 GLU A C 1
ATOM 4082 O O . GLU A 1 516 ? -8.980 -47.678 74.360 1.00 80.81 516 GLU A O 1
ATOM 4087 N N . GLN A 1 517 ? -6.839 -47.089 74.161 1.00 82.19 517 GLN A N 1
ATOM 4088 C CA . GLN A 1 517 ? -6.860 -47.154 72.692 1.00 82.19 517 GLN A CA 1
ATOM 4089 C C . GLN A 1 517 ? -7.200 -48.553 72.153 1.00 82.19 517 GLN A C 1
ATOM 4091 O O . GLN A 1 517 ? -7.793 -48.683 71.078 1.00 82.19 517 GLN A O 1
ATOM 4096 N N . ARG A 1 518 ? -6.856 -49.621 72.886 1.00 84.81 518 ARG A N 1
ATOM 4097 C CA . ARG A 1 518 ? -7.261 -50.988 72.524 1.00 84.81 518 ARG A CA 1
ATOM 4098 C C . ARG A 1 518 ? -8.730 -51.269 72.830 1.00 84.81 518 ARG A C 1
ATOM 4100 O O . ARG A 1 518 ? -9.348 -51.995 72.051 1.00 84.81 518 ARG A O 1
ATOM 4107 N N . LYS A 1 519 ? -9.306 -50.690 73.891 1.00 84.06 519 LYS A N 1
ATOM 4108 C CA . LYS A 1 519 ? -10.759 -50.734 74.143 1.00 84.06 519 LYS A CA 1
ATOM 4109 C C . LYS A 1 519 ? -11.536 -49.984 73.060 1.00 84.06 519 LYS A C 1
ATOM 4111 O O . LYS A 1 519 ? -12.508 -50.522 72.525 1.00 84.06 519 LYS A O 1
ATOM 4116 N N . ASP A 1 520 ? -11.053 -48.814 72.648 1.00 82.69 520 ASP A N 1
ATOM 4117 C CA . ASP A 1 520 ? -11.614 -48.058 71.521 1.00 82.69 520 ASP A CA 1
ATOM 4118 C C . ASP A 1 520 ? -11.521 -48.855 70.214 1.00 82.69 520 ASP A C 1
ATOM 4120 O O . ASP A 1 520 ? -12.494 -48.968 69.463 1.00 82.69 520 ASP A O 1
ATOM 4124 N N . GLY A 1 521 ? -10.369 -49.488 69.967 1.00 86.44 521 GLY A N 1
ATOM 4125 C CA . GLY A 1 521 ? -10.161 -50.395 68.839 1.00 86.44 521 GLY A CA 1
ATOM 4126 C C . GLY A 1 521 ? -11.132 -51.575 68.833 1.00 86.44 521 GLY A C 1
ATOM 4127 O O . GLY A 1 521 ? -11.731 -51.869 67.798 1.00 86.44 521 GLY A O 1
ATOM 4128 N N . ALA A 1 522 ? -11.334 -52.224 69.981 1.00 87.62 522 ALA A N 1
ATOM 4129 C CA . ALA A 1 522 ? -12.301 -53.309 70.134 1.00 87.62 522 ALA A CA 1
ATOM 4130 C C . ALA A 1 522 ? -13.742 -52.829 69.884 1.00 87.62 522 ALA A C 1
ATOM 4132 O O . ALA A 1 522 ? -14.494 -53.494 69.171 1.00 87.62 522 ALA A O 1
ATOM 4133 N N . THR A 1 523 ? -14.104 -51.650 70.395 1.00 87.81 523 THR A N 1
ATOM 4134 C CA . THR A 1 523 ? -15.427 -51.035 70.203 1.00 87.81 523 THR A CA 1
ATOM 4135 C C . THR A 1 523 ? -15.701 -50.739 68.730 1.00 87.81 523 THR A C 1
ATOM 4137 O O . THR A 1 523 ? -16.765 -51.082 68.216 1.00 87.81 523 THR A O 1
ATOM 4140 N N . ILE A 1 524 ? -14.724 -50.179 68.012 1.00 87.44 524 ILE A N 1
ATOM 4141 C CA . ILE A 1 524 ? -14.860 -49.889 66.580 1.00 87.44 524 ILE A CA 1
ATOM 4142 C C . ILE A 1 524 ? -14.950 -51.184 65.762 1.00 87.44 524 ILE A C 1
ATOM 4144 O O . ILE A 1 524 ? -15.776 -51.265 64.855 1.00 87.44 524 ILE A O 1
ATOM 4148 N N . ILE A 1 525 ? -14.163 -52.223 66.082 1.00 90.75 525 ILE A N 1
ATOM 4149 C CA . ILE A 1 525 ? -14.285 -53.522 65.395 1.00 90.75 525 ILE A CA 1
ATOM 4150 C C . ILE A 1 525 ? -15.657 -54.150 65.670 1.00 90.75 525 ILE A C 1
ATOM 4152 O O . ILE A 1 525 ? -16.263 -54.694 64.751 1.00 90.75 525 ILE A O 1
ATOM 4156 N N . ARG A 1 526 ? -16.190 -54.042 66.891 1.00 89.25 526 ARG A N 1
ATOM 4157 C CA . ARG A 1 526 ? -17.535 -54.531 67.225 1.00 89.25 526 ARG A CA 1
ATOM 4158 C C . ARG A 1 526 ? -18.618 -53.837 66.395 1.00 89.25 526 ARG A C 1
ATOM 4160 O O . ARG A 1 526 ? -19.445 -54.514 65.788 1.00 89.25 526 ARG A O 1
ATOM 4167 N N . GLN A 1 527 ? -18.569 -52.509 66.308 1.00 87.81 527 GLN A N 1
ATOM 4168 C CA . GLN A 1 527 ? -19.477 -51.730 65.459 1.00 87.81 527 GLN A CA 1
ATOM 4169 C C . GLN A 1 527 ? -19.318 -52.091 63.976 1.00 87.81 527 GLN A C 1
ATOM 4171 O O . GLN A 1 527 ? -20.306 -52.179 63.251 1.00 87.81 527 GLN A O 1
ATOM 4176 N N . ALA A 1 528 ? -18.093 -52.369 63.523 1.00 90.12 528 ALA A N 1
ATOM 4177 C CA . ALA A 1 528 ? -17.835 -52.821 62.160 1.00 90.12 528 ALA A CA 1
ATOM 4178 C C . ALA A 1 528 ? -18.404 -54.230 61.889 1.00 90.12 528 ALA A C 1
ATOM 4180 O O . ALA A 1 528 ? -18.929 -54.464 60.803 1.00 90.12 528 ALA A O 1
ATOM 4181 N N . VAL A 1 529 ? -18.357 -55.156 62.858 1.00 91.06 529 VAL A N 1
ATOM 4182 C CA . VAL A 1 529 ? -19.013 -56.479 62.764 1.00 91.06 529 VAL A CA 1
ATOM 4183 C C . VAL A 1 529 ? -20.529 -56.320 62.624 1.00 91.06 529 VAL A C 1
ATOM 4185 O O . VAL A 1 529 ? -21.143 -56.950 61.761 1.00 91.06 529 VAL A O 1
ATOM 4188 N N . GLU A 1 530 ? -21.130 -55.443 63.430 1.00 89.88 530 GLU A N 1
ATOM 4189 C CA . GLU A 1 530 ? -22.555 -55.113 63.342 1.00 89.88 530 GLU A CA 1
ATOM 4190 C C . GLU A 1 530 ? -22.910 -54.500 61.986 1.00 89.88 530 GLU A C 1
ATOM 4192 O O . GLU A 1 530 ? -23.849 -54.955 61.331 1.00 89.88 530 GLU A O 1
ATOM 4197 N N . ARG A 1 531 ? -22.132 -53.513 61.531 1.00 87.25 531 ARG A N 1
ATOM 4198 C CA . ARG A 1 531 ? -22.331 -52.839 60.246 1.00 87.25 531 ARG A CA 1
ATOM 4199 C C . ARG A 1 531 ? -22.218 -53.809 59.070 1.00 87.25 531 ARG A C 1
ATOM 4201 O O . ARG A 1 531 ? -23.103 -53.808 58.221 1.00 87.25 531 ARG A O 1
ATOM 4208 N N . PHE A 1 532 ? -21.207 -54.680 59.067 1.00 92.31 532 PHE A N 1
ATOM 4209 C CA . PHE A 1 532 ? -21.044 -55.741 58.068 1.00 92.31 532 PHE A CA 1
ATOM 4210 C C . PHE A 1 532 ? -22.264 -56.670 58.017 1.00 92.31 532 PHE A C 1
ATOM 4212 O O . PHE A 1 532 ? -22.791 -56.948 56.940 1.00 92.31 532 PHE A O 1
ATOM 4219 N N . GLY A 1 533 ? -22.749 -57.126 59.178 1.00 89.62 533 GLY A N 1
ATOM 4220 C CA . GLY A 1 533 ? -23.925 -57.992 59.250 1.00 89.62 533 GLY A CA 1
ATOM 4221 C C . GLY A 1 533 ? -25.191 -57.316 58.715 1.00 89.62 533 GLY A C 1
ATOM 4222 O O . GLY A 1 533 ? -25.934 -57.933 57.951 1.00 89.62 533 GLY A O 1
ATOM 4223 N N . LYS A 1 534 ? -25.408 -56.038 59.054 1.00 88.12 534 LYS A N 1
ATOM 4224 C CA . LYS A 1 534 ? -26.537 -55.249 58.539 1.00 88.12 534 LYS A CA 1
ATOM 4225 C C . LYS A 1 534 ? -26.452 -55.063 57.020 1.00 88.12 534 LYS A C 1
ATOM 4227 O O . LYS A 1 534 ? -27.434 -55.316 56.330 1.00 88.12 534 LYS A O 1
ATOM 4232 N N . GLU A 1 535 ? -25.287 -54.686 56.493 1.00 87.38 535 GLU A N 1
ATOM 4233 C CA . GLU A 1 535 ? -25.069 -54.508 55.048 1.00 87.38 535 GLU A CA 1
ATOM 4234 C C . GLU A 1 535 ? -25.308 -55.808 54.264 1.00 87.38 535 GLU A C 1
ATOM 4236 O O . GLU A 1 535 ? -25.967 -55.788 53.223 1.00 87.38 535 GLU A O 1
ATOM 4241 N N . LEU A 1 536 ? -24.869 -56.957 54.794 1.00 89.69 536 LEU A N 1
ATOM 4242 C CA . LEU A 1 536 ? -25.095 -58.260 54.163 1.00 89.69 536 LEU A CA 1
ATOM 4243 C C . LEU A 1 536 ? -26.585 -58.639 54.118 1.00 89.69 536 LEU A C 1
ATOM 4245 O O . LEU A 1 536 ? -27.073 -59.130 53.097 1.00 89.69 536 LEU A O 1
ATOM 4249 N N . LEU A 1 537 ? -27.320 -58.395 55.206 1.00 89.56 537 LEU A N 1
ATOM 4250 C CA . LEU A 1 537 ? -28.754 -58.684 55.286 1.00 89.56 537 LEU A CA 1
ATOM 4251 C C . LEU A 1 537 ? -29.585 -57.759 54.396 1.00 89.56 537 LEU A C 1
ATOM 4253 O O . LEU A 1 537 ? -30.511 -58.226 53.733 1.00 89.56 537 LEU A O 1
ATOM 4257 N N . VAL A 1 538 ? -29.252 -56.467 54.353 1.00 84.56 538 VAL A N 1
ATOM 4258 C CA . VAL A 1 538 ? -29.893 -55.505 53.446 1.00 84.56 538 VAL A CA 1
ATOM 4259 C C . VAL A 1 538 ? -29.660 -55.924 52.000 1.00 84.56 538 VAL A C 1
ATOM 4261 O O . VAL A 1 538 ? -30.616 -56.038 51.242 1.00 84.56 538 VAL A O 1
ATOM 4264 N N . ARG A 1 539 ? -28.423 -56.283 51.631 1.00 85.00 539 ARG A N 1
ATOM 4265 C CA . ARG A 1 539 ? -28.111 -56.761 50.277 1.00 85.00 539 ARG A CA 1
ATOM 4266 C C . ARG A 1 539 ? -28.905 -58.014 49.904 1.00 85.00 539 ARG A C 1
ATOM 4268 O O . ARG A 1 539 ? -29.372 -58.111 48.771 1.00 85.00 539 ARG A O 1
ATOM 4275 N N . LYS A 1 540 ? -29.098 -58.952 50.842 1.00 88.12 540 LYS A N 1
ATOM 4276 C CA . LYS A 1 540 ? -29.944 -60.134 50.619 1.00 88.12 540 LYS A CA 1
ATOM 4277 C C . LYS A 1 540 ? -31.418 -59.764 50.440 1.00 88.12 540 LYS A C 1
ATOM 4279 O O . LYS A 1 540 ? -32.031 -60.255 49.502 1.00 88.12 540 LYS A O 1
ATOM 4284 N N . ARG A 1 541 ? -31.972 -58.889 51.285 1.00 86.94 541 ARG A N 1
ATOM 4285 C CA . ARG A 1 541 ? -33.369 -58.425 51.178 1.00 86.94 541 ARG A CA 1
ATOM 4286 C C . ARG A 1 541 ? -33.627 -57.680 49.869 1.00 86.94 541 ARG A C 1
ATOM 4288 O O . ARG A 1 541 ? -34.606 -57.981 49.195 1.00 86.94 541 ARG A O 1
ATOM 4295 N N . CYS A 1 542 ? -32.705 -56.813 49.455 1.00 81.06 542 CYS A N 1
ATOM 4296 C CA . CYS A 1 542 ? -32.768 -56.158 48.150 1.00 81.06 542 CYS A CA 1
ATOM 4297 C C . CYS A 1 542 ? -32.725 -57.175 47.000 1.00 81.06 542 CYS A C 1
ATOM 4299 O O . CYS A 1 542 ? -33.484 -57.046 46.043 1.00 81.06 542 CYS A O 1
ATOM 4301 N N . ALA A 1 543 ? -31.879 -58.209 47.096 1.00 83.50 543 ALA A N 1
ATOM 4302 C CA . ALA A 1 543 ? -31.823 -59.282 46.099 1.00 83.50 543 ALA A CA 1
ATOM 4303 C C . ALA A 1 543 ? -33.106 -60.137 46.059 1.00 83.50 543 ALA A C 1
ATOM 4305 O O . ALA A 1 543 ? -33.461 -60.647 45.000 1.00 83.50 543 ALA A O 1
ATOM 4306 N N . ASP A 1 544 ? -33.814 -60.254 47.184 1.00 86.31 544 ASP A N 1
ATOM 4307 C CA . ASP A 1 544 ? -35.096 -60.959 47.300 1.00 86.31 544 ASP A CA 1
ATOM 4308 C C . ASP A 1 544 ? -36.311 -60.090 46.916 1.00 86.31 544 ASP A C 1
ATOM 4310 O O . ASP A 1 544 ? -37.448 -60.553 47.005 1.00 86.31 544 ASP A O 1
ATOM 4314 N N . GLY A 1 545 ? -36.086 -58.850 46.460 1.00 74.81 545 GLY A N 1
ATOM 4315 C CA . GLY A 1 545 ? -37.121 -57.962 45.919 1.00 74.81 545 GLY A CA 1
ATOM 4316 C C . GLY A 1 545 ? -37.606 -56.852 46.857 1.00 74.81 545 GLY A C 1
ATOM 4317 O O . GLY A 1 545 ? -38.502 -56.100 46.480 1.00 74.81 545 GLY A O 1
ATOM 4318 N N . ASP A 1 546 ? -37.021 -56.700 48.045 1.00 81.19 546 ASP A N 1
ATOM 4319 C CA . ASP A 1 546 ? -37.324 -55.598 48.965 1.00 81.19 546 ASP A CA 1
ATOM 4320 C C . ASP A 1 546 ? -36.414 -54.389 48.686 1.00 81.19 546 ASP A C 1
ATOM 4322 O O . ASP A 1 546 ? -35.350 -54.231 49.285 1.00 81.19 546 ASP A O 1
ATOM 4326 N N . SER A 1 547 ? -36.821 -53.533 47.743 1.00 71.81 547 SER A N 1
ATOM 4327 C CA . SER A 1 547 ? -36.043 -52.363 47.303 1.00 71.81 547 SER A CA 1
ATOM 4328 C C . SER A 1 547 ? -35.936 -51.238 48.340 1.00 71.81 547 SER A C 1
ATOM 4330 O O . SER A 1 547 ? -35.214 -50.274 48.098 1.00 71.81 547 SER A O 1
ATOM 4332 N N . MET A 1 548 ? -36.678 -51.323 49.449 1.00 67.75 548 MET A N 1
ATOM 4333 C CA . MET A 1 548 ? -36.686 -50.319 50.522 1.00 67.75 548 MET A CA 1
ATOM 4334 C C . MET A 1 548 ? -35.920 -50.786 51.765 1.00 67.75 548 MET A C 1
ATOM 4336 O O . MET A 1 548 ? -35.874 -50.061 52.758 1.00 67.75 548 MET A O 1
ATOM 4340 N N . ALA A 1 549 ? -35.312 -51.977 51.727 1.00 73.75 549 ALA A N 1
ATOM 4341 C CA . ALA A 1 549 ? -34.521 -52.484 52.836 1.00 73.75 549 ALA A CA 1
ATOM 4342 C C . ALA A 1 549 ? -33.369 -51.522 53.164 1.00 73.75 549 ALA A C 1
ATOM 4344 O O . ALA A 1 549 ? -32.556 -51.172 52.307 1.00 73.75 549 ALA A O 1
ATOM 4345 N N . SER A 1 550 ? -33.282 -51.128 54.432 1.00 75.19 550 SER A N 1
ATOM 4346 C CA . SER A 1 550 ? -32.281 -50.180 54.915 1.00 75.19 550 SER A CA 1
ATOM 4347 C C . SER A 1 550 ? -31.545 -50.729 56.130 1.00 75.19 550 SER A C 1
ATOM 4349 O O . SER A 1 550 ? -32.023 -51.596 56.863 1.00 75.19 550 SER A O 1
ATOM 4351 N N . ILE A 1 551 ? -30.352 -50.191 56.372 1.00 72.38 551 ILE A N 1
ATOM 4352 C CA . ILE A 1 551 ? -29.546 -50.506 57.556 1.00 72.38 551 ILE A CA 1
ATOM 4353 C C . ILE A 1 551 ? -30.271 -50.072 58.843 1.00 72.38 551 ILE A C 1
ATOM 4355 O O . ILE A 1 551 ? -30.099 -50.714 59.882 1.00 72.38 551 ILE A O 1
ATOM 4359 N N . THR A 1 552 ? -31.121 -49.044 58.756 1.00 73.75 552 THR A N 1
ATOM 4360 C CA . THR A 1 552 ? -31.943 -48.516 59.859 1.00 73.75 552 THR A CA 1
ATOM 4361 C C . THR A 1 552 ? -33.003 -49.506 60.354 1.00 73.75 552 THR A C 1
ATOM 4363 O O . THR A 1 552 ? -33.419 -49.435 61.506 1.00 73.75 552 THR A O 1
ATOM 4366 N N . ASP A 1 553 ? -33.384 -50.511 59.553 1.00 72.88 553 ASP A N 1
ATOM 4367 C CA . ASP A 1 553 ? -34.334 -51.572 59.954 1.00 72.88 553 ASP A CA 1
ATOM 4368 C C . ASP A 1 553 ? -33.809 -52.454 61.108 1.00 72.88 553 ASP A C 1
ATOM 4370 O O . ASP A 1 553 ? -34.524 -53.281 61.695 1.00 72.88 553 ASP A O 1
ATOM 4374 N N . TYR A 1 554 ? -32.519 -52.311 61.408 1.00 79.38 554 TYR A N 1
ATOM 4375 C CA . TYR A 1 554 ? -31.802 -53.032 62.449 1.00 79.38 554 TYR A CA 1
ATOM 4376 C C . TYR A 1 554 ? -31.329 -52.102 63.573 1.00 79.38 554 TYR A C 1
ATOM 4378 O O . TYR A 1 554 ? -30.437 -52.469 64.342 1.00 79.38 554 TYR A O 1
ATOM 4386 N N . ASP A 1 555 ? -31.875 -50.892 63.670 1.00 73.00 555 ASP A N 1
ATOM 4387 C CA . ASP A 1 555 ? -31.605 -50.007 64.799 1.00 73.00 555 ASP A CA 1
ATOM 4388 C C . ASP A 1 555 ? -32.212 -50.574 66.088 1.00 73.00 555 ASP A C 1
ATOM 4390 O O . ASP A 1 555 ? -33.271 -51.200 66.089 1.00 73.00 555 ASP A O 1
ATOM 4394 N N . GLY A 1 556 ? -31.471 -50.445 67.190 1.00 70.81 556 GLY A N 1
ATOM 4395 C CA . GLY A 1 556 ? -31.814 -51.061 68.475 1.00 70.81 556 GLY A CA 1
ATOM 4396 C C . GLY A 1 556 ? -31.537 -52.567 68.586 1.00 70.81 556 GLY A C 1
ATOM 4397 O O . GLY A 1 556 ? -31.618 -53.089 69.693 1.00 70.81 556 GLY A O 1
ATOM 4398 N N . LYS A 1 557 ? -31.164 -53.255 67.494 1.00 80.56 557 LYS A N 1
ATOM 4399 C CA . LYS A 1 557 ? -30.812 -54.687 67.509 1.00 80.56 557 LYS A CA 1
ATOM 4400 C C . LYS A 1 557 ? -29.310 -54.899 67.644 1.00 80.56 557 LYS A C 1
ATOM 4402 O O . LYS A 1 557 ? -28.526 -54.341 66.872 1.00 80.56 557 LYS A O 1
ATOM 4407 N N . THR A 1 558 ? -28.904 -55.757 68.573 1.00 82.19 558 THR A N 1
ATOM 4408 C CA . THR A 1 558 ? -27.500 -56.169 68.730 1.00 82.19 558 THR A CA 1
ATOM 4409 C C . THR A 1 558 ? -27.125 -57.273 67.740 1.00 82.19 558 THR A C 1
ATOM 4411 O O . THR A 1 558 ? -27.984 -58.039 67.300 1.00 82.19 558 THR A O 1
ATOM 4414 N N . PHE A 1 559 ? -25.833 -57.413 67.402 1.00 85.06 559 PHE A N 1
ATOM 4415 C CA . PHE A 1 559 ? -25.375 -58.465 66.476 1.00 85.06 559 PHE A CA 1
ATOM 4416 C C . PHE A 1 559 ? -25.867 -59.864 66.869 1.00 85.06 559 PHE A C 1
ATOM 4418 O O . PHE A 1 559 ? -26.217 -60.663 66.003 1.00 85.06 559 PHE A O 1
ATOM 4425 N N . GLY A 1 560 ? -25.939 -60.154 68.174 1.00 82.12 560 GLY A N 1
ATOM 4426 C CA . GLY A 1 560 ? -26.425 -61.433 68.692 1.00 82.12 560 GLY A CA 1
ATOM 4427 C C . GLY A 1 560 ? -27.821 -61.803 68.182 1.00 82.12 560 GLY A C 1
ATOM 4428 O O . GLY A 1 560 ? -28.042 -62.961 67.834 1.00 82.12 560 GLY A O 1
ATOM 4429 N N . GLU A 1 561 ? -28.718 -60.824 68.040 1.00 84.19 561 GLU A N 1
ATOM 4430 C CA . GLU A 1 561 ? -30.124 -61.025 67.660 1.00 84.19 561 GLU A CA 1
ATOM 4431 C C . GLU A 1 561 ? -30.311 -61.438 66.195 1.00 84.19 561 GLU A C 1
ATOM 4433 O O . GLU A 1 561 ? -31.265 -62.144 65.875 1.00 84.19 561 GLU A O 1
ATOM 4438 N N . PHE A 1 562 ? -29.404 -61.033 65.300 1.00 89.19 562 PHE A N 1
ATOM 4439 C CA . PHE A 1 562 ? -29.492 -61.334 63.863 1.00 89.19 562 PHE A CA 1
ATOM 4440 C C . PHE A 1 562 ? -28.314 -62.162 63.321 1.00 89.19 562 PHE A C 1
ATOM 4442 O O . PHE A 1 562 ? -28.279 -62.498 62.135 1.00 89.19 562 PHE A O 1
ATOM 4449 N N . SER A 1 563 ? -27.367 -62.543 64.183 1.00 90.00 563 SER A N 1
ATOM 4450 C CA . SER A 1 563 ? -26.149 -63.282 63.822 1.00 90.00 563 SER A CA 1
ATOM 4451 C C . SER A 1 563 ? -26.421 -64.599 63.088 1.00 90.00 563 SER A C 1
ATOM 4453 O O . SER A 1 563 ? -25.716 -64.917 62.134 1.00 90.00 563 SER A O 1
ATOM 4455 N N . ASN A 1 564 ? -27.468 -65.342 63.465 1.00 89.81 564 ASN A N 1
ATOM 4456 C CA . ASN A 1 564 ? -27.826 -66.606 62.812 1.00 89.81 564 ASN A CA 1
ATOM 4457 C C . ASN A 1 564 ? -28.190 -66.418 61.334 1.00 89.81 564 ASN A C 1
ATOM 4459 O O . ASN A 1 564 ? -27.734 -67.195 60.495 1.00 89.81 564 ASN A O 1
ATOM 4463 N N . SER A 1 565 ? -28.940 -65.361 61.010 1.00 89.88 565 SER A N 1
ATOM 4464 C CA . SER A 1 565 ? -29.279 -65.016 59.627 1.00 89.88 565 SER A CA 1
ATOM 4465 C C . SER A 1 565 ? -28.032 -64.623 58.839 1.00 89.88 565 SER A C 1
ATOM 4467 O O . SER A 1 565 ? -27.867 -65.039 57.699 1.00 89.88 565 SER A O 1
ATOM 4469 N N . VAL A 1 566 ? -27.104 -63.889 59.461 1.00 89.44 566 VAL A N 1
ATOM 4470 C CA . VAL A 1 566 ? -25.813 -63.541 58.844 1.00 89.44 566 VAL A CA 1
ATOM 4471 C C . VAL A 1 566 ? -24.979 -64.800 58.585 1.00 89.44 566 VAL A C 1
ATOM 4473 O O . VAL A 1 566 ? -24.457 -64.960 57.486 1.00 89.44 566 VAL A O 1
ATOM 4476 N N . TYR A 1 567 ? -24.888 -65.732 59.541 1.00 92.50 567 TYR A N 1
ATOM 4477 C CA . TYR A 1 567 ? -24.116 -66.972 59.386 1.00 92.50 567 TYR A CA 1
ATOM 4478 C C . TYR A 1 567 ? -24.620 -67.856 58.244 1.00 92.50 567 TYR A C 1
ATOM 4480 O O . TYR A 1 567 ? -23.805 -68.449 57.542 1.00 92.50 567 TYR A O 1
ATOM 4488 N N . GLN A 1 568 ? -25.935 -67.916 58.024 1.00 90.31 568 GLN A N 1
ATOM 4489 C CA . GLN A 1 568 ? -26.527 -68.668 56.913 1.00 90.31 568 GLN A CA 1
ATOM 4490 C C . GLN A 1 568 ? -26.160 -68.090 55.538 1.00 90.31 568 GLN A C 1
ATOM 4492 O O . GLN A 1 568 ? -26.123 -68.829 54.557 1.00 90.31 568 GLN A O 1
ATOM 4497 N N . LEU A 1 569 ? -25.856 -66.790 55.460 1.00 89.75 569 LEU A N 1
ATOM 4498 C CA . LEU A 1 569 ? -25.464 -66.118 54.217 1.00 89.75 569 LEU A CA 1
ATOM 4499 C C . LEU A 1 569 ? -23.969 -66.262 53.891 1.00 89.75 569 LEU A C 1
ATOM 4501 O O . LEU A 1 569 ? -23.552 -65.967 52.771 1.00 89.75 569 LEU A O 1
ATOM 4505 N N . LEU A 1 570 ? -23.154 -66.746 54.832 1.00 91.50 570 LEU A N 1
ATOM 4506 C CA . LEU A 1 570 ? -21.713 -66.919 54.646 1.00 91.50 570 LEU A CA 1
ATOM 4507 C C . LEU A 1 570 ? -21.376 -68.273 54.001 1.00 91.50 570 LEU A C 1
ATOM 4509 O O . LEU A 1 570 ? -20.801 -69.155 54.636 1.00 91.50 570 LEU A O 1
ATOM 4513 N N . THR A 1 571 ? -21.713 -68.426 52.720 1.00 89.00 571 THR A N 1
ATOM 4514 C CA . THR A 1 571 ? -21.615 -69.699 51.982 1.00 89.00 571 THR A CA 1
ATOM 4515 C C . THR A 1 571 ? -20.334 -69.895 51.162 1.00 89.00 571 THR A C 1
ATOM 4517 O O . THR A 1 571 ? -20.104 -70.995 50.665 1.00 89.00 571 THR A O 1
ATOM 4520 N N . ARG A 1 572 ? -19.479 -68.872 51.005 1.00 86.19 572 ARG A N 1
ATOM 4521 C CA . ARG A 1 572 ? -18.296 -68.937 50.118 1.00 86.19 572 ARG A CA 1
ATOM 4522 C C . ARG A 1 572 ? -17.132 -69.779 50.666 1.00 86.19 572 ARG A C 1
ATOM 4524 O O . ARG A 1 572 ? -16.320 -70.257 49.883 1.00 86.19 572 ARG A O 1
ATOM 4531 N N . ASP A 1 573 ? -17.038 -69.963 51.983 1.00 88.12 573 ASP A N 1
ATOM 4532 C CA . ASP A 1 573 ? -16.039 -70.817 52.653 1.00 88.12 573 ASP A CA 1
ATOM 4533 C C . ASP A 1 573 ? -16.652 -71.333 53.964 1.00 88.12 573 ASP A C 1
ATOM 4535 O O . ASP A 1 573 ? -17.198 -70.554 54.750 1.00 88.12 573 ASP A O 1
ATOM 4539 N N . ALA A 1 574 ? -16.545 -72.641 54.213 1.00 88.69 574 ALA A N 1
ATOM 4540 C CA . ALA A 1 574 ? -17.093 -73.299 55.400 1.00 88.69 574 ALA A CA 1
ATOM 4541 C C . ALA A 1 574 ? -16.537 -72.733 56.723 1.00 88.69 574 ALA A C 1
ATOM 4543 O O . ALA A 1 574 ? -17.194 -72.821 57.760 1.00 88.69 574 ALA A O 1
ATOM 4544 N N . ALA A 1 575 ? -15.352 -72.113 56.703 1.00 88.94 575 ALA A N 1
ATOM 4545 C CA . ALA A 1 575 ? -14.753 -71.472 57.868 1.00 88.94 575 ALA A CA 1
ATOM 4546 C C . ALA A 1 575 ? -15.283 -70.048 58.139 1.00 88.94 575 ALA A C 1
ATOM 4548 O O . ALA A 1 575 ? -15.074 -69.529 59.237 1.00 88.94 575 ALA A O 1
ATOM 4549 N N . HIS A 1 576 ? -15.953 -69.387 57.184 1.00 91.62 576 HIS A N 1
ATOM 4550 C CA . HIS A 1 576 ? -16.383 -67.984 57.311 1.00 91.62 576 HIS A CA 1
ATOM 4551 C C . HIS A 1 576 ? -17.369 -67.720 58.468 1.00 91.62 576 HIS A C 1
ATOM 4553 O O . HIS A 1 576 ? -17.125 -66.771 59.221 1.00 91.62 576 HIS A O 1
ATOM 4559 N N . PRO A 1 577 ? -18.407 -68.548 58.707 1.00 92.06 577 PRO A N 1
ATOM 4560 C CA . PRO A 1 577 ? -19.256 -68.404 59.893 1.00 92.06 577 PRO A CA 1
ATOM 4561 C C . PRO A 1 577 ? -18.469 -68.504 61.207 1.00 92.06 577 PRO A C 1
ATOM 4563 O O . PRO A 1 577 ? -18.691 -67.723 62.133 1.00 92.06 577 PRO A O 1
ATOM 4566 N N . GLY A 1 578 ? -17.511 -69.436 61.272 1.00 89.50 578 GLY A N 1
ATOM 4567 C CA . GLY A 1 578 ? -16.643 -69.628 62.435 1.00 89.50 578 GLY A CA 1
ATOM 4568 C C . GLY A 1 578 ? -15.723 -68.434 62.688 1.00 89.50 578 GLY A C 1
ATOM 4569 O O . GLY A 1 578 ? -15.593 -67.998 63.829 1.00 89.50 578 GLY A O 1
ATOM 4570 N N . LYS A 1 579 ? -15.149 -67.855 61.626 1.00 91.31 579 LYS A N 1
ATOM 4571 C CA . LYS A 1 579 ? -14.294 -66.659 61.699 1.00 91.31 579 LYS A CA 1
ATOM 4572 C C . LYS A 1 579 ? -15.055 -65.425 62.164 1.00 91.31 579 LYS A C 1
ATOM 4574 O O . LYS A 1 579 ? -14.589 -64.734 63.062 1.00 91.31 579 LYS A O 1
ATOM 4579 N N . LEU A 1 580 ? -16.254 -65.178 61.629 1.00 91.62 580 LEU A N 1
ATOM 4580 C CA . LEU A 1 580 ? -17.079 -64.054 62.082 1.00 91.62 580 LEU A CA 1
ATOM 4581 C C . LEU A 1 580 ? -17.505 -64.220 63.548 1.00 91.62 580 LEU A C 1
ATOM 4583 O O . LEU A 1 580 ? -17.494 -63.255 64.310 1.00 91.62 580 LEU A O 1
ATOM 4587 N N . ARG A 1 581 ? -17.842 -65.450 63.961 1.00 91.31 581 ARG A N 1
ATOM 4588 C CA . ARG A 1 581 ? -18.153 -65.766 65.361 1.00 91.31 581 ARG A CA 1
ATOM 4589 C C . ARG A 1 581 ? -16.954 -65.519 66.274 1.00 91.31 581 ARG A C 1
ATOM 4591 O O . ARG A 1 581 ? -17.110 -64.839 67.280 1.00 91.31 581 ARG A O 1
ATOM 4598 N N . ALA A 1 582 ? -15.769 -66.000 65.902 1.00 89.44 582 ALA A N 1
ATOM 4599 C CA . ALA A 1 582 ? -14.541 -65.776 66.661 1.00 89.44 582 ALA A CA 1
ATOM 4600 C C . ALA A 1 582 ? -14.187 -64.283 66.751 1.00 89.44 582 ALA A C 1
ATOM 4602 O O . ALA A 1 582 ? -13.917 -63.793 67.844 1.00 89.44 582 ALA A O 1
ATOM 4603 N N . ALA A 1 583 ? -14.270 -63.546 65.637 1.00 89.31 583 ALA A N 1
ATOM 4604 C CA . ALA A 1 583 ? -14.023 -62.107 65.595 1.00 89.31 583 ALA A CA 1
ATOM 4605 C C . ALA A 1 583 ? -14.961 -61.337 66.537 1.00 89.31 583 ALA A C 1
ATOM 4607 O O . ALA A 1 583 ? -14.490 -60.511 67.315 1.00 89.31 583 ALA A O 1
ATOM 4608 N N . TYR A 1 584 ? -16.262 -61.653 66.527 1.00 89.88 584 TYR A N 1
ATOM 4609 C CA . TYR A 1 584 ? -17.232 -61.065 67.452 1.00 89.88 584 TYR A CA 1
ATOM 4610 C C . TYR A 1 584 ? -16.912 -61.416 68.912 1.00 89.88 584 TYR A C 1
ATOM 4612 O O . TYR A 1 584 ? -16.860 -60.528 69.763 1.00 89.88 584 TYR A O 1
ATOM 4620 N N . THR A 1 585 ? -16.619 -62.686 69.211 1.00 87.50 585 THR A N 1
ATOM 4621 C CA . THR A 1 585 ? -16.249 -63.126 70.565 1.00 87.50 585 THR A CA 1
ATOM 4622 C C . THR A 1 585 ? -14.985 -62.435 71.071 1.00 87.50 585 THR A C 1
ATOM 4624 O O . THR A 1 585 ? -14.937 -62.065 72.238 1.00 87.50 585 THR A O 1
ATOM 4627 N N . TYR A 1 586 ? -13.985 -62.199 70.218 1.00 87.94 586 TYR A N 1
ATOM 4628 C CA . TYR A 1 586 ? -12.758 -61.506 70.616 1.00 87.94 586 TYR A CA 1
ATOM 4629 C C . TYR A 1 586 ? -12.983 -60.053 71.012 1.00 87.94 586 TYR A C 1
ATOM 4631 O O . TYR A 1 586 ? -12.275 -59.568 71.883 1.00 87.94 586 TYR A O 1
ATOM 4639 N N . VAL A 1 587 ? -13.940 -59.356 70.398 1.00 85.88 587 VAL A N 1
ATOM 4640 C CA . VAL A 1 587 ? -14.163 -57.919 70.641 1.00 85.88 587 VAL A CA 1
ATOM 4641 C C . VAL A 1 587 ? -15.328 -57.630 71.580 1.00 85.88 587 VAL A C 1
ATOM 4643 O O . VAL A 1 587 ? -15.495 -56.495 72.013 1.00 85.88 587 VAL A O 1
ATOM 4646 N N . THR A 1 588 ? -16.113 -58.649 71.936 1.00 82.25 588 THR A N 1
ATOM 4647 C CA . THR A 1 588 ? -17.235 -58.521 72.875 1.00 82.25 588 THR A CA 1
ATOM 4648 C C . THR A 1 588 ? -16.804 -58.090 74.284 1.00 82.25 588 THR A C 1
ATOM 4650 O O . THR A 1 588 ? -17.514 -57.254 74.829 1.00 82.25 588 THR A O 1
ATOM 4653 N N . PRO A 1 589 ? -15.674 -58.558 74.861 1.00 72.06 589 PRO A N 1
ATOM 4654 C CA . PRO A 1 589 ? -15.220 -58.119 76.187 1.00 72.06 589 PRO A CA 1
ATOM 4655 C C . PRO A 1 589 ? -14.689 -56.677 76.232 1.00 72.06 589 PRO A C 1
ATOM 4657 O O . PRO A 1 589 ? -14.678 -56.061 77.286 1.00 72.06 589 PRO A O 1
ATOM 4660 N N . GLY A 1 590 ? -14.245 -56.120 75.098 1.00 61.12 590 GLY A N 1
ATOM 4661 C CA . GLY A 1 590 ? -13.566 -54.815 75.046 1.00 61.12 590 GLY A CA 1
ATOM 4662 C C . GLY A 1 590 ? -14.360 -53.597 75.563 1.00 61.12 590 GLY A C 1
ATOM 4663 O O . GLY A 1 590 ? -13.732 -52.706 76.128 1.00 61.12 590 GLY A O 1
ATOM 4664 N N . PRO A 1 591 ? -15.695 -53.528 75.391 1.00 59.09 591 PRO A N 1
ATOM 4665 C CA . PRO A 1 591 ? -16.545 -52.466 75.944 1.00 59.09 591 PRO A CA 1
ATOM 4666 C C . PRO A 1 591 ? -16.994 -52.675 77.405 1.00 59.09 591 PRO A C 1
ATOM 4668 O O . PRO A 1 591 ? -17.716 -51.829 77.927 1.00 59.09 591 PRO A O 1
ATOM 4671 N N . HIS A 1 592 ? -16.650 -53.798 78.042 1.00 61.56 592 HIS A N 1
ATOM 4672 C CA . HIS A 1 592 ? -16.996 -54.111 79.436 1.00 61.56 592 HIS A CA 1
ATOM 4673 C C . HIS A 1 592 ? -15.757 -53.916 80.341 1.00 61.56 592 HIS A C 1
ATOM 4675 O O . HIS A 1 592 ? -14.647 -53.828 79.821 1.00 61.56 592 HIS A O 1
ATOM 4681 N N . ASP A 1 593 ? -15.903 -53.849 81.677 1.00 55.09 593 ASP A N 1
ATOM 4682 C CA . ASP A 1 593 ? -14.790 -53.671 82.655 1.00 55.09 593 ASP A CA 1
ATOM 4683 C C . ASP A 1 593 ? -13.786 -54.856 82.705 1.00 55.09 593 ASP A C 1
ATOM 4685 O O . ASP A 1 593 ? -13.009 -55.020 83.648 1.00 55.09 593 ASP A O 1
ATOM 4689 N N . ASP A 1 594 ? -13.783 -55.689 81.668 1.00 60.84 594 ASP A N 1
ATOM 4690 C CA . ASP A 1 594 ? -12.917 -56.840 81.491 1.00 60.84 594 ASP A CA 1
ATOM 4691 C C . ASP A 1 594 ? -11.525 -56.439 80.972 1.00 60.84 594 ASP A C 1
ATOM 4693 O O . ASP A 1 594 ? -11.273 -55.342 80.462 1.00 60.84 594 ASP A O 1
ATOM 4697 N N . THR A 1 595 ? -10.577 -57.375 81.071 1.00 70.62 595 THR A N 1
ATOM 4698 C CA . THR A 1 595 ? -9.248 -57.204 80.465 1.00 70.62 595 THR A CA 1
ATOM 4699 C C . THR A 1 595 ? -9.396 -57.052 78.943 1.00 70.62 595 THR A C 1
ATOM 4701 O O . THR A 1 595 ? -10.011 -57.918 78.312 1.00 70.62 595 THR A O 1
ATOM 4704 N N . PRO A 1 596 ? -8.830 -55.999 78.317 1.00 70.06 596 PRO A N 1
ATOM 4705 C CA . PRO A 1 596 ? -9.023 -55.757 76.894 1.00 70.06 596 PRO A CA 1
ATOM 4706 C C . PRO A 1 596 ? -8.393 -56.874 76.050 1.00 70.06 596 PRO A C 1
ATOM 4708 O O . PRO A 1 596 ? -7.366 -57.443 76.444 1.00 70.06 596 PRO A O 1
ATOM 4711 N N . PRO A 1 597 ? -8.938 -57.152 74.851 1.00 80.12 597 PRO A N 1
ATOM 4712 C CA . PRO A 1 597 ? -8.397 -58.183 73.976 1.00 80.12 597 PRO A CA 1
ATOM 4713 C C . PRO A 1 597 ? -6.923 -57.925 73.629 1.00 80.12 597 PRO A C 1
ATOM 4715 O O . PRO A 1 597 ? -6.455 -56.783 73.517 1.00 80.12 597 PRO A O 1
ATOM 4718 N N . SER A 1 598 ? -6.159 -59.001 73.448 1.00 85.94 598 SER A N 1
ATOM 4719 C CA . SER A 1 598 ? -4.760 -58.896 73.023 1.00 85.94 598 SER A CA 1
ATOM 4720 C C . SER A 1 598 ? -4.647 -58.244 71.639 1.00 85.94 598 SER A C 1
ATOM 4722 O O . SER A 1 598 ? -5.539 -58.367 70.797 1.00 85.94 598 SER A O 1
ATOM 4724 N N . THR A 1 599 ? -3.516 -57.589 71.364 1.00 85.00 599 THR A N 1
ATOM 4725 C CA . THR A 1 599 ? -3.216 -57.020 70.036 1.00 85.00 599 THR A CA 1
ATOM 4726 C C . THR A 1 599 ? -3.323 -58.071 68.926 1.00 85.00 599 THR A C 1
ATOM 4728 O O . THR A 1 599 ? -3.779 -57.766 67.823 1.00 85.00 599 THR A O 1
ATOM 4731 N N . THR A 1 600 ? -2.978 -59.327 69.230 1.00 87.19 600 THR A N 1
ATOM 4732 C CA . THR A 1 600 ? -3.141 -60.480 68.336 1.00 87.19 600 THR A CA 1
ATOM 4733 C C . THR A 1 600 ? -4.612 -60.783 68.050 1.00 87.19 600 THR A C 1
ATOM 4735 O O . THR A 1 600 ? -4.982 -60.906 66.885 1.00 87.19 600 THR A O 1
ATOM 4738 N N . GLN A 1 601 ? -5.469 -60.839 69.076 1.00 89.06 601 GLN A N 1
ATOM 4739 C CA . GLN A 1 601 ? -6.912 -61.070 68.908 1.00 89.06 601 GLN A CA 1
ATOM 4740 C C . GLN A 1 601 ? -7.585 -59.954 68.098 1.00 89.06 601 GLN A C 1
ATOM 4742 O O . GLN A 1 601 ? -8.369 -60.247 67.197 1.00 89.06 601 GLN A O 1
ATOM 4747 N N . LEU A 1 602 ? -7.239 -58.686 68.353 1.00 88.94 602 LEU A N 1
ATOM 4748 C CA . LEU A 1 602 ? -7.762 -57.547 67.587 1.00 88.94 602 LEU A CA 1
ATOM 4749 C C . LEU A 1 602 ? -7.278 -57.559 66.133 1.00 88.94 602 LEU A C 1
ATOM 4751 O O . LEU A 1 602 ? -8.054 -57.292 65.216 1.00 88.94 602 LEU A O 1
ATOM 4755 N N . SER A 1 603 ? -6.009 -57.910 65.906 1.00 90.31 603 SER A N 1
ATOM 4756 C CA . SER A 1 603 ? -5.444 -58.017 64.555 1.00 90.31 603 SER A CA 1
ATOM 4757 C C . SER A 1 603 ? -6.084 -59.153 63.758 1.00 90.31 603 SER A C 1
ATOM 4759 O O . SER A 1 603 ? -6.372 -58.976 62.575 1.00 90.31 603 SER A O 1
ATOM 4761 N N . MET A 1 604 ? -6.352 -60.291 64.403 1.00 91.25 604 MET A N 1
ATOM 4762 C CA . MET A 1 604 ? -7.080 -61.407 63.798 1.00 91.25 604 MET A CA 1
ATOM 4763 C C . MET A 1 604 ? -8.528 -61.027 63.477 1.00 91.25 604 MET A C 1
ATOM 4765 O O . MET A 1 604 ? -8.949 -61.208 62.339 1.00 91.25 604 MET A O 1
ATOM 4769 N N . ALA A 1 605 ? -9.259 -60.423 64.422 1.00 91.19 605 ALA A N 1
ATOM 4770 C CA . ALA A 1 605 ? -10.643 -59.994 64.206 1.00 91.19 605 ALA A CA 1
ATOM 4771 C C . ALA A 1 605 ? -10.764 -58.973 63.060 1.00 91.19 605 ALA A C 1
ATOM 4773 O O . ALA A 1 605 ? -11.628 -59.109 62.194 1.00 91.19 605 ALA A O 1
ATOM 4774 N N . LEU A 1 606 ? -9.863 -57.983 63.006 1.00 90.69 606 LEU A N 1
ATOM 4775 C CA . LEU A 1 606 ? -9.816 -57.015 61.907 1.00 90.69 606 LEU A CA 1
ATOM 4776 C C . LEU A 1 606 ? -9.461 -57.685 60.570 1.00 90.69 606 LEU A C 1
ATOM 4778 O O . LEU A 1 606 ? -10.028 -57.330 59.537 1.00 90.69 606 LEU A O 1
ATOM 4782 N N . GLY A 1 607 ? -8.518 -58.632 60.574 1.00 91.00 607 GLY A N 1
ATOM 4783 C CA . GLY A 1 607 ? -8.103 -59.376 59.384 1.00 91.00 607 GLY A CA 1
ATOM 4784 C C . GLY A 1 607 ? -9.225 -60.241 58.809 1.00 91.00 607 GLY A C 1
ATOM 4785 O O . GLY A 1 607 ? -9.492 -60.180 57.607 1.00 91.00 607 GLY A O 1
ATOM 4786 N N . ASP A 1 608 ? -9.925 -60.978 59.670 1.00 92.06 608 ASP A N 1
ATOM 4787 C CA . ASP A 1 608 ? -11.085 -61.783 59.292 1.00 92.06 608 ASP A CA 1
ATOM 4788 C C . ASP A 1 608 ? -12.215 -60.899 58.755 1.00 92.06 608 ASP A C 1
ATOM 4790 O O . ASP A 1 608 ? -12.765 -61.194 57.695 1.00 92.06 608 ASP A O 1
ATOM 4794 N N . LEU A 1 609 ? -12.510 -59.766 59.401 1.00 93.00 609 LEU A N 1
ATOM 4795 C CA . LEU A 1 609 ? -13.560 -58.851 58.947 1.00 93.00 609 LEU A CA 1
ATOM 4796 C C . LEU A 1 609 ? -13.221 -58.172 57.608 1.00 93.00 609 LEU A C 1
ATOM 4798 O O . LEU A 1 609 ? -14.093 -58.043 56.750 1.00 93.00 609 LEU A O 1
ATOM 4802 N N . LYS A 1 610 ? -11.952 -57.804 57.375 1.00 91.06 610 LYS A N 1
ATOM 4803 C CA . LYS A 1 610 ? -11.486 -57.310 56.064 1.00 91.06 610 LYS A CA 1
ATOM 4804 C C . LYS A 1 610 ? -11.657 -58.361 54.970 1.00 91.06 610 LYS A C 1
ATOM 4806 O O . LYS A 1 610 ? -12.100 -58.028 53.873 1.00 91.06 610 LYS A O 1
ATOM 4811 N N . LYS A 1 611 ? -11.322 -59.623 55.266 1.00 91.00 611 LYS A N 1
ATOM 4812 C CA . LYS A 1 611 ? -11.517 -60.728 54.323 1.00 91.00 611 LYS A CA 1
ATOM 4813 C C . LYS A 1 611 ? -13.006 -60.939 54.030 1.00 91.00 611 LYS A C 1
ATOM 4815 O O . LYS A 1 611 ? -13.374 -61.063 52.871 1.00 91.00 611 LYS A O 1
ATOM 4820 N N . LEU A 1 612 ? -13.858 -60.909 55.052 1.00 92.12 612 LEU A N 1
ATOM 4821 C CA . LEU A 1 612 ? -15.305 -61.066 54.900 1.00 92.12 612 LEU A CA 1
ATOM 4822 C C . LEU A 1 612 ? -15.951 -59.915 54.112 1.00 92.12 612 LEU A C 1
ATOM 4824 O O . LEU A 1 612 ? -16.773 -60.189 53.245 1.00 92.12 612 LEU A O 1
ATOM 4828 N N . LYS A 1 613 ? -15.564 -58.649 54.339 1.00 89.56 613 LYS A N 1
ATOM 4829 C CA . LYS A 1 613 ? -16.032 -57.517 53.512 1.00 89.56 613 LYS A CA 1
ATOM 4830 C C . LYS A 1 613 ? -15.712 -57.760 52.039 1.00 89.56 613 LYS A C 1
ATOM 4832 O O . LYS A 1 613 ? -16.617 -57.740 51.213 1.00 89.56 613 LYS A O 1
ATOM 4837 N N . ARG A 1 614 ? -14.449 -58.068 51.736 1.00 89.06 614 ARG A N 1
ATOM 4838 C CA . ARG A 1 614 ? -13.999 -58.324 50.364 1.00 89.06 614 ARG A CA 1
ATOM 4839 C C . ARG A 1 614 ? -14.715 -59.506 49.724 1.00 89.06 614 ARG A C 1
ATOM 4841 O O . ARG A 1 614 ? -15.011 -59.493 48.540 1.00 89.06 614 ARG A O 1
ATOM 4848 N N . ASP A 1 615 ? -14.962 -60.551 50.500 1.00 88.50 615 ASP A N 1
ATOM 4849 C CA . ASP A 1 615 ? -15.540 -61.768 49.964 1.00 88.50 615 ASP A CA 1
ATOM 4850 C C . ASP A 1 615 ? -17.075 -61.683 49.851 1.00 88.50 615 ASP A C 1
ATOM 4852 O O . ASP A 1 615 ? -17.638 -62.572 49.235 1.00 88.50 615 ASP A O 1
ATOM 4856 N N . TYR A 1 616 ? -17.785 -60.688 50.400 1.00 84.75 616 TYR A N 1
ATOM 4857 C CA . TYR A 1 616 ? -19.264 -60.661 50.359 1.00 84.75 616 TYR A CA 1
ATOM 4858 C C . TYR A 1 616 ? -19.913 -59.307 50.034 1.00 84.75 616 TYR A C 1
ATOM 4860 O O . TYR A 1 616 ? -21.077 -59.292 49.626 1.00 84.75 616 TYR A O 1
ATOM 4868 N N . LEU A 1 617 ? -19.213 -58.190 50.230 1.00 80.88 617 LEU A N 1
ATOM 4869 C CA . LEU A 1 617 ? -19.738 -56.836 50.025 1.00 80.88 617 LEU A CA 1
ATOM 4870 C C . LEU A 1 617 ? -19.037 -56.089 48.885 1.00 80.88 617 LEU A C 1
ATOM 4872 O O . LEU A 1 617 ? -19.686 -55.260 48.245 1.00 80.88 617 LEU A O 1
ATOM 4876 N N . ASP A 1 618 ? -17.785 -56.436 48.597 1.00 79.31 618 ASP A N 1
ATOM 4877 C CA . ASP A 1 618 ? -17.087 -56.043 47.369 1.00 79.31 618 ASP A CA 1
ATOM 4878 C C . ASP A 1 618 ? -17.405 -57.053 46.247 1.00 79.31 618 ASP A C 1
ATOM 4880 O O . ASP A 1 618 ? -17.644 -56.604 45.103 1.00 79.31 618 ASP A O 1
#